Protein 5JMF (pdb70)

Structure (mmCIF, N/CA/C/O backbone):
data_5JMF
#
_entry.id   5JMF
#
_cell.length_a   186.690
_cell.length_b   45.741
_cell.length_c   80.514
_cell.angle_alpha   90.00
_cell.angle_beta   94.05
_cell.angle_gamma   90.00
#
_symmetry.space_group_name_H-M   'C 1 2 1'
#
loop_
_entity.id
_entity.type
_entity.pdbx_description
1 polymer 'Heparinase III protein'
2 non-polymer GLYCEROL
3 non-polymer 2-AMINO-2-HYDROXYMETHYL-PROPANE-1,3-DIOL
4 non-polymer 'MAGNESIUM ION'
5 water water
#
loop_
_atom_site.group_PDB
_atom_site.id
_atom_site.type_symbol
_atom_site.label_atom_id
_atom_site.label_alt_id
_atom_site.label_comp_id
_atom_site.label_asym_id
_atom_site.label_entity_id
_atom_site.label_seq_id
_atom_site.pdbx_PDB_ins_code
_atom_site.Cartn_x
_atom_site.Cartn_y
_atom_site.Cartn_z
_atom_site.occupancy
_atom_site.B_iso_or_equiv
_atom_site.auth_seq_id
_atom_site.auth_comp_id
_atom_site.auth_asym_id
_atom_site.auth_atom_id
_atom_site.pdbx_PDB_model_num
ATOM 1 N N . GLY A 1 10 ? 14.503 11.455 65.259 1.00 77.55 21 GLY A N 1
ATOM 2 C CA . GLY A 1 10 ? 15.519 12.037 66.119 1.00 76.44 21 GLY A CA 1
ATOM 3 C C . GLY A 1 10 ? 15.072 13.322 66.795 1.00 75.16 21 GLY A C 1
ATOM 4 O O . GLY A 1 10 ? 13.915 13.732 66.667 1.00 75.76 21 GLY A O 1
ATOM 5 N N . SER A 1 11 ? 15.994 13.956 67.520 1.00 71.44 22 SER A N 1
ATOM 6 C CA . SER A 1 11 ? 15.712 15.198 68.229 1.00 68.12 22 SER A CA 1
ATOM 7 C C . SER A 1 11 ? 15.980 16.436 67.383 1.00 62.57 22 SER A C 1
ATOM 8 O O . SER A 1 11 ? 15.848 17.560 67.884 1.00 60.10 22 SER A O 1
ATOM 11 N N . GLN A 1 12 ? 16.355 16.258 66.122 1.00 60.30 23 GLN A N 1
ATOM 12 C CA . GLN A 1 12 ? 16.546 17.392 65.233 1.00 56.73 23 GLN A CA 1
ATOM 13 C C . GLN A 1 12 ? 15.196 18.009 64.857 1.00 58.48 23 GLN A C 1
ATOM 14 O O . GLN A 1 12 ? 14.171 17.323 64.763 1.00 59.76 23 GLN A O 1
ATOM 20 N N . GLU A 1 13 ? 15.206 19.327 64.667 1.00 58.66 24 GLU A N 1
ATOM 21 C CA . GLU A 1 13 ? 14.020 20.090 64.306 1.00 61.31 24 GLU A CA 1
ATOM 22 C C . GLU A 1 13 ? 14.346 21.025 63.151 1.00 58.22 24 GLU A C 1
ATOM 23 O O . GLU A 1 13 ? 15.506 21.354 62.900 1.00 55.10 24 GLU A O 1
ATOM 29 N N . LEU A 1 14 ? 13.305 21.460 62.449 1.00 57.37 25 LEU A N 1
ATOM 30 C CA . LEU A 1 14 ? 13.507 22.354 61.320 1.00 49.93 25 LEU A CA 1
ATOM 31 C C . LEU A 1 14 ? 13.971 23.708 61.824 1.00 44.92 25 LEU A C 1
ATOM 32 O O . LEU A 1 14 ? 13.197 24.462 62.404 1.00 43.58 25 LEU A O 1
ATOM 48 N N . SER A 1 16 ? 14.417 26.883 60.643 1.00 39.85 27 SER A N 1
ATOM 49 C CA . SER A 1 16 ? 14.100 27.656 59.439 1.00 41.52 27 SER A CA 1
ATOM 50 C C . SER A 1 16 ? 14.982 28.902 59.304 1.00 39.87 27 SER A C 1
ATOM 51 O O . SER A 1 16 ? 15.075 29.482 58.223 1.00 40.11 27 SER A O 1
ATOM 54 N N . GLU A 1 17 ? 15.672 29.296 60.375 1.00 41.45 28 GLU A N 1
ATOM 55 C CA . GLU A 1 17 ? 16.625 30.391 60.224 1.00 39.97 28 GLU A CA 1
ATOM 56 C C . GLU A 1 17 ? 17.828 30.027 59.349 1.00 33.39 28 GLU A C 1
ATOM 57 O O . GLU A 1 17 ? 18.551 30.933 58.920 1.00 31.16 28 GLU A O 1
ATOM 63 N N . VAL A 1 18 ? 18.021 28.750 59.004 1.00 29.71 29 VAL A N 1
ATOM 64 C CA . VAL A 1 18 ? 19.101 28.389 58.088 1.00 28.17 29 VAL A CA 1
ATOM 65 C C . VAL A 1 18 ? 18.979 29.144 56.762 1.00 27.81 29 VAL A C 1
ATOM 66 O O . VAL A 1 18 ? 19.988 29.563 56.181 1.00 25.16 29 VAL A O 1
ATOM 70 N N . PHE A 1 19 ? 17.747 29.340 56.259 1.00 24.98 30 PHE A N 1
ATOM 71 C CA . PHE A 1 19 ? 17.614 29.874 54.907 1.00 25.25 30 PHE A CA 1
ATOM 72 C C . PHE A 1 19 ? 18.130 31.300 54.819 1.00 27.84 30 PHE A C 1
ATOM 73 O O . PHE A 1 19 ? 18.696 31.678 53.789 1.00 30.33 30 PHE A O 1
ATOM 81 N N . SER A 1 20 ? 17.983 32.091 55.894 1.00 27.55 31 SER A N 1
ATOM 82 C CA . SER A 1 20 ? 18.521 33.449 55.908 1.00 29.08 31 SER A CA 1
ATOM 83 C C . SER A 1 20 ? 20.049 33.479 55.943 1.00 28.98 31 SER A C 1
ATOM 84 O O . SER A 1 20 ? 20.648 34.512 55.611 1.00 27.73 31 SER A O 1
ATOM 87 N N . LEU A 1 21 ? 20.694 32.369 56.309 1.00 24.67 32 LEU A N 1
ATOM 88 C CA . LEU A 1 21 ? 22.159 32.311 56.289 1.00 25.61 32 LEU A CA 1
ATOM 89 C C . LEU A 1 21 ? 22.702 32.029 54.896 1.00 25.97 32 LEU A C 1
ATOM 90 O O . LEU A 1 21 ? 23.893 32.230 54.651 1.00 26.83 32 LEU A O 1
ATOM 95 N N . LEU A 1 22 ? 21.867 31.519 54.009 1.00 21.54 33 LEU A N 1
ATOM 96 C CA . LEU A 1 22 ? 22.305 30.989 52.738 1.00 21.94 33 LEU A CA 1
ATOM 97 C C . LEU A 1 22 ? 22.111 32.046 51.669 1.00 22.36 33 LEU A C 1
ATOM 98 O O . LEU A 1 22 ? 21.173 32.852 51.746 1.00 24.09 33 LEU A O 1
ATOM 103 N N . ASN A 1 23 ? 23.018 32.039 50.684 1.00 21.82 34 ASN A N 1
ATOM 104 C CA . ASN A 1 23 ? 22.845 32.790 49.437 1.00 24.47 34 ASN A CA 1
ATOM 105 C C . ASN A 1 23 ? 21.915 31.959 48.568 1.00 23.22 34 ASN A C 1
ATOM 106 O O . ASN A 1 23 ? 22.331 31.036 47.875 1.00 20.11 34 ASN A O 1
ATOM 111 N N . LEU A 1 24 ? 20.616 32.274 48.635 1.00 21.21 35 LEU A N 1
ATOM 112 C CA . LEU A 1 24 ? 19.645 31.434 47.939 1.00 24.26 35 LEU A CA 1
ATOM 113 C C . LEU A 1 24 ? 19.667 31.609 46.416 1.00 24.81 35 LEU A C 1
ATOM 114 O O . LEU A 1 24 ? 18.988 30.850 45.711 1.00 26.18 35 LEU A O 1
ATOM 119 N N . ASP A 1 25 ? 20.413 32.587 45.895 1.00 20.88 36 ASP A N 1
ATOM 120 C CA . ASP A 1 25 ? 20.675 32.701 44.463 1.00 22.93 36 ASP A CA 1
ATOM 121 C C . ASP A 1 25 ? 21.833 31.828 43.984 1.00 24.66 36 ASP A C 1
ATOM 122 O O . ASP A 1 25 ? 22.147 31.834 42.784 1.00 22.25 36 ASP A O 1
ATOM 127 N N . TYR A 1 26 ? 22.472 31.070 44.869 1.00 25.76 37 TYR A N 1
ATOM 128 C CA . TYR A 1 26 ? 23.572 30.210 44.430 1.00 25.02 37 TYR A CA 1
ATOM 129 C C . TYR A 1 26 ? 23.056 29.201 43.406 1.00 24.63 37 TYR A C 1
ATOM 130 O O . TYR A 1 26 ? 21.974 28.633 43.600 1.00 24.18 37 TYR A O 1
ATOM 139 N N . PRO A 1 27 ? 23.760 28.989 42.298 1.00 23.01 38 PRO A N 1
ATOM 140 C CA . PRO A 1 27 ? 23.283 28.034 41.288 1.00 26.34 38 PRO A CA 1
ATOM 141 C C . PRO A 1 27 ? 23.065 26.646 41.866 1.00 27.65 38 PRO A C 1
ATOM 142 O O . PRO A 1 27 ? 23.920 26.102 42.571 1.00 25.95 38 PRO A O 1
ATOM 146 N N . GLY A 1 28 ? 21.883 26.084 41.577 1.00 26.95 39 GLY A N 1
ATOM 147 C CA . GLY A 1 28 ? 21.458 24.829 42.136 1.00 25.49 39 GLY A CA 1
ATOM 148 C C . GLY A 1 28 ? 20.484 24.964 43.284 1.00 23.70 39 GLY A C 1
ATOM 149 O O . GLY A 1 28 ? 19.865 23.972 43.653 1.00 26.83 39 GLY A O 1
ATOM 150 N N . LEU A 1 29 ? 20.348 26.155 43.870 1.00 22.07 40 LEU A N 1
ATOM 151 C CA . LEU A 1 29 ? 19.433 26.373 44.979 1.00 22.77 40 LEU A CA 1
ATOM 152 C C . LEU A 1 29 ? 18.087 26.950 44.520 1.00 22.55 40 LEU A C 1
ATOM 153 O O . LEU A 1 29 ? 17.353 27.491 45.342 1.00 21.32 40 LEU A O 1
ATOM 158 N N . GLU A 1 30 ? 17.750 26.837 43.232 1.00 24.67 41 GLU A N 1
ATOM 159 C CA . GLU A 1 30 ? 16.553 27.516 42.711 1.00 25.08 41 GLU A CA 1
ATOM 160 C C . GLU A 1 30 ? 15.263 26.994 43.337 1.00 25.65 41 GLU A C 1
ATOM 161 O O . GLU A 1 30 ? 14.346 27.776 43.611 1.00 25.19 41 GLU A O 1
ATOM 167 N N . LYS A 1 31 ? 15.124 25.669 43.474 1.00 27.61 42 LYS A N 1
ATOM 168 C CA . LYS A 1 31 ? 13.923 25.135 44.115 1.00 28.56 42 LYS A CA 1
ATOM 169 C C . LYS A 1 31 ? 13.906 25.446 45.607 1.00 27.97 42 LYS A C 1
ATOM 170 O O . LYS A 1 31 ? 12.839 25.697 46.161 1.00 26.29 42 LYS A O 1
ATOM 176 N N . VAL A 1 32 ? 15.071 25.438 46.280 1.00 25.06 43 VAL A N 1
ATOM 177 C CA . VAL A 1 32 ? 15.104 25.859 47.683 1.00 23.85 43 VAL A CA 1
ATOM 178 C C . VAL A 1 32 ? 14.562 27.278 47.811 1.00 22.44 43 VAL A C 1
ATOM 179 O O . VAL A 1 32 ? 13.741 27.562 48.688 1.00 25.45 43 VAL A O 1
ATOM 194 N N . ALA A 1 34 ? 12.628 29.040 45.795 1.00 23.31 45 ALA A N 1
ATOM 195 C CA . ALA A 1 34 ? 11.213 29.159 45.435 1.00 32.31 45 ALA A CA 1
ATOM 196 C C . ALA A 1 34 ? 10.322 28.650 46.566 1.00 31.19 45 ALA A C 1
ATOM 197 O O . ALA A 1 34 ? 9.283 29.246 46.896 1.00 28.84 45 ALA A O 1
ATOM 199 N N . LEU A 1 35 ? 10.721 27.522 47.156 1.00 27.60 46 LEU A N 1
ATOM 200 C CA . LEU A 1 35 ? 9.891 26.941 48.201 1.00 29.11 46 LEU A CA 1
ATOM 201 C C . LEU A 1 35 ? 9.938 27.805 49.446 1.00 27.91 46 LEU A C 1
ATOM 202 O O . LEU A 1 35 ? 8.892 28.086 50.050 1.00 27.69 46 LEU A O 1
ATOM 207 N N . HIS A 1 36 ? 11.140 28.283 49.801 1.00 25.29 47 HIS A N 1
ATOM 208 C CA . HIS A 1 36 ? 11.302 29.154 50.961 1.00 28.20 47 HIS A CA 1
ATOM 209 C C . HIS A 1 36 ? 10.505 30.443 50.793 1.00 28.61 47 HIS A C 1
ATOM 210 O O . HIS A 1 36 ? 9.876 30.910 51.746 1.00 29.59 47 HIS A O 1
ATOM 217 N N . GLN A 1 37 ? 10.505 31.029 49.586 1.00 26.24 48 GLN A N 1
ATOM 218 C CA . GLN A 1 37 ? 9.734 32.257 49.375 1.00 28.34 48 GLN A CA 1
ATOM 219 C C . GLN A 1 37 ? 8.234 32.032 49.599 1.00 30.09 48 GLN A C 1
ATOM 220 O O . GLN A 1 37 ? 7.514 32.959 49.991 1.00 29.71 48 GLN A O 1
ATOM 226 N N . GLU A 1 38 ? 7.750 30.817 49.349 1.00 31.45 49 GLU A N 1
ATOM 227 C CA . GLU A 1 38 ? 6.347 30.474 49.521 1.00 36.19 49 GLU A CA 1
ATOM 228 C C . GLU A 1 38 ? 6.036 30.003 50.924 1.00 33.23 49 GLU A C 1
ATOM 229 O O . GLU A 1 38 ? 4.893 29.619 51.184 1.00 33.72 49 GLU A O 1
ATOM 235 N N . GLY A 1 39 ? 7.028 29.972 51.807 1.00 30.90 50 GLY A N 1
ATOM 236 C CA . GLY A 1 39 ? 6.792 29.532 53.162 1.00 31.69 50 GLY A CA 1
ATOM 237 C C . GLY A 1 39 ? 6.727 28.037 53.314 1.00 34.92 50 GLY A C 1
ATOM 238 O O . GLY A 1 39 ? 6.187 27.548 54.315 1.00 38.74 50 GLY A O 1
ATOM 239 N N . LYS A 1 40 ? 7.208 27.291 52.323 1.00 33.25 51 LYS A N 1
ATOM 240 C CA . LYS A 1 40 ? 7.206 25.829 52.384 1.00 35.57 51 LYS A CA 1
ATOM 241 C C . LYS A 1 40 ? 8.586 25.356 52.850 1.00 33.86 51 LYS A C 1
ATOM 242 O O . LYS A 1 40 ? 9.378 24.772 52.098 1.00 29.08 51 LYS A O 1
ATOM 248 N N . ASP A 1 41 ? 8.873 25.624 54.128 1.00 35.09 52 ASP A N 1
ATOM 249 C CA . ASP A 1 41 ? 10.252 25.444 54.586 1.00 34.98 52 ASP A CA 1
ATOM 250 C C . ASP A 1 41 ? 10.604 23.981 54.790 1.00 34.38 52 ASP A C 1
ATOM 251 O O . ASP A 1 41 ? 11.785 23.628 54.718 1.00 32.42 52 ASP A O 1
ATOM 256 N N . GLU A 1 42 ? 9.610 23.129 55.062 1.00 33.05 53 GLU A N 1
ATOM 257 C CA . GLU A 1 42 ? 9.872 21.690 55.091 1.00 38.15 53 GLU A CA 1
ATOM 258 C C . GLU A 1 42 ? 10.269 21.189 53.709 1.00 37.88 53 GLU A C 1
ATOM 259 O O . GLU A 1 42 ? 11.262 20.468 53.556 1.00 35.55 53 GLU A O 1
ATOM 265 N N . ASP A 1 43 ? 9.511 21.572 52.678 1.00 35.88 54 ASP A N 1
ATOM 266 C CA . ASP A 1 43 ? 9.915 21.171 51.336 1.00 35.63 54 ASP A CA 1
ATOM 267 C C . ASP A 1 43 ? 11.226 21.831 50.929 1.00 35.10 54 ASP A C 1
ATOM 268 O O . ASP A 1 43 ? 12.010 21.230 50.177 1.00 32.34 54 ASP A O 1
ATOM 273 N N . ALA A 1 44 ? 11.473 23.063 51.403 1.00 30.94 55 ALA A N 1
ATOM 274 C CA . ALA A 1 44 ? 12.716 23.747 51.080 1.00 28.58 55 ALA A CA 1
ATOM 275 C C . ALA A 1 44 ? 13.909 23.007 51.650 1.00 27.41 55 ALA A C 1
ATOM 276 O O . ALA A 1 44 ? 14.964 22.952 51.017 1.00 26.48 55 ALA A O 1
ATOM 278 N N . ALA A 1 45 ? 13.768 22.465 52.856 1.00 27.68 56 ALA A N 1
ATOM 279 C CA . ALA A 1 45 ? 14.855 21.745 53.530 1.00 29.61 56 ALA A CA 1
ATOM 280 C C . ALA A 1 45 ? 15.146 20.447 52.803 1.00 30.87 56 ALA A C 1
ATOM 281 O O . ALA A 1 45 ? 16.299 20.023 52.710 1.00 27.82 56 ALA A O 1
ATOM 294 N N . ALA A 1 47 ? 14.643 20.040 49.573 1.00 26.03 58 ALA A N 1
ATOM 295 C CA . ALA A 1 47 ? 15.295 20.424 48.329 1.00 29.15 58 ALA A CA 1
ATOM 296 C C . ALA A 1 47 ? 16.758 20.779 48.589 1.00 29.34 58 ALA A C 1
ATOM 297 O O . ALA A 1 47 ? 17.633 20.574 47.736 1.00 28.20 58 ALA A O 1
ATOM 299 N N . LEU A 1 48 ? 17.016 21.327 49.776 1.00 28.86 59 LEU A N 1
ATOM 300 C CA . LEU A 1 48 ? 18.391 21.677 50.133 1.00 26.41 59 LEU A CA 1
ATOM 301 C C . LEU A 1 48 ? 19.254 20.432 50.298 1.00 27.88 59 LEU A C 1
ATOM 302 O O . LEU A 1 48 ? 20.420 20.418 49.885 1.00 27.87 59 LEU A O 1
ATOM 307 N N . LEU A 1 49 ? 18.704 19.390 50.919 1.00 30.09 60 LEU A N 1
ATOM 308 C CA . LEU A 1 49 ? 19.419 18.126 51.020 1.00 28.64 60 LEU A CA 1
ATOM 309 C C . LEU A 1 49 ? 19.639 17.497 49.645 1.00 31.08 60 LEU A C 1
ATOM 310 O O . LEU A 1 49 ? 20.728 16.990 49.360 1.00 31.39 60 LEU A O 1
ATOM 315 N N . ASP A 1 50 ? 18.604 17.484 48.795 1.00 32.31 61 ASP A N 1
ATOM 316 C CA . ASP A 1 50 ? 18.774 17.076 47.397 1.00 33.54 61 ASP A CA 1
ATOM 317 C C . ASP A 1 50 ? 19.973 17.777 46.764 1.00 31.02 61 ASP A C 1
ATOM 318 O O . ASP A 1 50 ? 20.807 17.147 46.087 1.00 29.82 61 ASP A O 1
ATOM 323 N N . TYR A 1 51 ? 20.057 19.094 46.972 1.00 26.44 62 TYR A N 1
ATOM 324 C CA . TYR A 1 51 ? 21.143 19.887 46.397 1.00 26.62 62 TYR A CA 1
ATOM 325 C C . TYR A 1 51 ? 22.507 19.407 46.899 1.00 27.40 62 TYR A C 1
ATOM 326 O O . TYR A 1 51 ? 23.423 19.149 46.103 1.00 27.33 62 TYR A O 1
ATOM 335 N N . TYR A 1 52 ? 22.668 19.273 48.214 1.00 28.24 63 TYR A N 1
ATOM 336 C CA . TYR A 1 52 ? 23.981 18.834 48.712 1.00 27.47 63 TYR A CA 1
ATOM 337 C C . TYR A 1 52 ? 24.308 17.409 48.286 1.00 30.26 63 TYR A C 1
ATOM 338 O O . TYR A 1 52 ? 25.477 17.095 48.035 1.00 32.35 63 TYR A O 1
ATOM 347 N N . ARG A 1 53 ? 23.304 16.542 48.163 1.00 31.09 64 ARG A N 1
ATOM 348 C CA . ARG A 1 53 ? 23.594 15.177 47.735 1.00 32.91 64 ARG A CA 1
ATOM 349 C C . ARG A 1 53 ? 24.046 15.122 46.280 1.00 35.29 64 ARG A C 1
ATOM 350 O O . ARG A 1 53 ? 24.803 14.222 45.904 1.00 36.18 64 ARG A O 1
ATOM 358 N N . ALA A 1 54 ? 23.613 16.065 45.454 1.00 35.76 65 ALA A N 1
ATOM 359 C CA . ALA A 1 54 ? 23.991 16.096 44.045 1.00 39.35 65 ALA A CA 1
ATOM 360 C C . ALA A 1 54 ? 25.208 16.974 43.795 1.00 37.93 65 ALA A C 1
ATOM 361 O O . ALA A 1 54 ? 25.716 17.014 42.673 1.00 35.39 65 ALA A O 1
ATOM 363 N N . ARG A 1 55 ? 25.670 17.679 44.811 1.00 35.68 66 ARG A N 1
ATOM 364 C CA . ARG A 1 55 ? 26.821 18.551 44.708 1.00 41.51 66 ARG A CA 1
ATOM 365 C C . ARG A 1 55 ? 28.136 17.730 44.747 1.00 53.49 66 ARG A C 1
ATOM 366 O O . ARG A 1 55 ? 28.292 16.986 45.709 1.00 56.73 66 ARG A O 1
ATOM 374 N N . THR A 1 56 ? 29.095 17.761 43.803 1.00 66.39 67 THR A N 1
ATOM 375 C CA . THR A 1 56 ? 29.257 18.321 42.432 1.00 79.21 67 THR A CA 1
ATOM 376 C C . THR A 1 56 ? 30.697 18.906 42.391 1.00 86.86 67 THR A C 1
ATOM 377 O O . THR A 1 56 ? 31.642 18.187 42.060 1.00 87.46 67 THR A O 1
ATOM 381 N N . ASN A 1 57 ? 30.891 20.169 42.769 1.00 94.80 68 ASN A N 1
ATOM 382 C CA . ASN A 1 57 ? 32.144 20.877 42.556 1.00 97.05 68 ASN A CA 1
ATOM 383 C C . ASN A 1 57 ? 32.849 21.212 43.867 1.00 91.45 68 ASN A C 1
ATOM 384 O O . ASN A 1 57 ? 33.544 22.228 43.958 1.00 91.66 68 ASN A O 1
ATOM 389 N N . VAL A 1 58 ? 32.668 20.384 44.897 1.00 72.35 69 VAL A N 1
ATOM 390 C CA . VAL A 1 58 ? 33.193 20.682 46.227 1.00 56.07 69 VAL A CA 1
ATOM 391 C C . VAL A 1 58 ? 33.826 19.419 46.792 1.00 51.45 69 VAL A C 1
ATOM 392 O O . VAL A 1 58 ? 33.136 18.415 47.002 1.00 48.42 69 VAL A O 1
ATOM 396 N N . LYS A 1 59 ? 35.137 19.464 47.043 1.00 49.70 70 LYS A N 1
ATOM 397 C CA . LYS A 1 59 ? 35.868 18.332 47.601 1.00 48.86 70 LYS A CA 1
ATOM 398 C C . LYS A 1 59 ? 36.808 18.850 48.680 1.00 45.62 70 LYS A C 1
ATOM 399 O O . LYS A 1 59 ? 36.975 20.061 48.844 1.00 41.41 70 LYS A O 1
ATOM 405 N N . THR A 1 60 ? 37.404 17.926 49.441 1.00 44.31 71 THR A N 1
ATOM 406 C CA . THR A 1 60 ? 38.451 18.316 50.372 1.00 43.02 71 THR A CA 1
ATOM 407 C C . THR A 1 60 ? 39.625 17.363 50.231 1.00 41.90 71 THR A C 1
ATOM 408 O O . THR A 1 60 ? 39.442 16.174 49.926 1.00 43.18 71 THR A O 1
ATOM 412 N N . PRO A 1 61 ? 40.849 17.862 50.426 1.00 41.66 72 PRO A N 1
ATOM 413 C CA . PRO A 1 61 ? 42.022 16.958 50.419 1.00 45.31 72 PRO A CA 1
ATOM 414 C C . PRO A 1 61 ? 42.012 15.954 51.564 1.00 48.44 72 PRO A C 1
ATOM 415 O O . PRO A 1 61 ? 42.715 14.939 51.491 1.00 49.83 72 PRO A O 1
ATOM 419 N N . ASP A 1 62 ? 41.244 16.214 52.628 1.00 50.33 73 ASP A N 1
ATOM 420 C CA . ASP A 1 62 ? 41.224 15.327 53.786 1.00 52.85 73 ASP A CA 1
ATOM 421 C C . ASP A 1 62 ? 40.639 13.959 53.471 1.00 53.82 73 ASP A C 1
ATOM 422 O O . ASP A 1 62 ? 40.920 13.003 54.200 1.00 53.23 73 ASP A O 1
ATOM 427 N N . ILE A 1 63 ? 39.802 13.844 52.442 1.00 53.31 74 ILE A N 1
ATOM 428 C CA . ILE A 1 63 ? 39.118 12.580 52.195 1.00 53.80 74 ILE A CA 1
ATOM 429 C C . ILE A 1 63 ? 38.927 12.392 50.696 1.00 52.79 74 ILE A C 1
ATOM 430 O O . ILE A 1 63 ? 38.639 13.341 49.964 1.00 51.16 74 ILE A O 1
ATOM 435 N N . ASN A 1 64 ? 39.114 11.155 50.242 1.00 51.30 75 ASN A N 1
ATOM 436 C CA . ASN A 1 64 ? 38.713 10.731 48.908 1.00 51.15 75 ASN A CA 1
ATOM 437 C C . ASN A 1 64 ? 37.549 9.765 49.097 1.00 47.76 75 ASN A C 1
ATOM 438 O O . ASN A 1 64 ? 37.737 8.650 49.600 1.00 48.11 75 ASN A O 1
ATOM 443 N N . LEU A 1 65 ? 36.344 10.194 48.712 1.00 45.27 76 LEU A N 1
ATOM 444 C CA . LEU A 1 65 ? 35.183 9.337 48.912 1.00 47.12 76 LEU A CA 1
ATOM 445 C C . LEU A 1 65 ? 35.221 8.088 48.043 1.00 50.76 76 LEU A C 1
ATOM 446 O O . LEU A 1 65 ? 34.435 7.164 48.286 1.00 55.03 76 LEU A O 1
ATOM 451 N N . LYS A 1 66 ? 36.115 8.028 47.058 1.00 50.04 77 LYS A N 1
ATOM 452 C CA . LYS A 1 66 ? 36.327 6.809 46.291 1.00 55.65 77 LYS A CA 1
ATOM 453 C C . LYS A 1 66 ? 37.355 5.881 46.924 1.00 58.16 77 LYS A C 1
ATOM 454 O O . LYS A 1 66 ? 37.478 4.727 46.493 1.00 58.53 77 LYS A O 1
ATOM 460 N N . LYS A 1 67 ? 38.082 6.339 47.946 1.00 58.15 78 LYS A N 1
ATOM 461 C CA . LYS A 1 67 ? 39.113 5.527 48.588 1.00 63.14 78 LYS A CA 1
ATOM 462 C C . LYS A 1 67 ? 39.023 5.660 50.112 1.00 64.16 78 LYS A C 1
ATOM 463 O O . LYS A 1 67 ? 39.975 6.032 50.790 1.00 64.67 78 LYS A O 1
ATOM 469 N N . ILE A 1 68 ? 37.860 5.331 50.671 1.00 63.05 79 ILE A N 1
ATOM 470 C CA . ILE A 1 68 ? 37.663 5.397 52.117 1.00 61.19 79 ILE A CA 1
ATOM 471 C C . ILE A 1 68 ? 38.213 4.125 52.763 1.00 63.37 79 ILE A C 1
ATOM 472 O O . ILE A 1 68 ? 37.847 3.007 52.384 1.00 64.00 79 ILE A O 1
ATOM 477 N N . THR A 1 69 ? 39.106 4.296 53.734 1.00 64.47 80 THR A N 1
ATOM 478 C CA . THR A 1 69 ? 39.645 3.196 54.520 1.00 68.80 80 THR A CA 1
ATOM 479 C C . THR A 1 69 ? 39.450 3.510 55.998 1.00 66.70 80 THR A C 1
ATOM 480 O O . THR A 1 69 ? 39.154 4.646 56.382 1.00 64.25 80 THR A O 1
ATOM 484 N N . ILE A 1 70 ? 39.614 2.492 56.837 1.00 67.86 81 ILE A N 1
ATOM 485 C CA . ILE A 1 70 ? 39.564 2.682 58.281 1.00 66.05 81 ILE A CA 1
ATOM 486 C C . ILE A 1 70 ? 40.670 1.858 58.923 1.00 71.32 81 ILE A C 1
ATOM 487 O O . ILE A 1 70 ? 40.905 0.705 58.542 1.00 73.17 81 ILE A O 1
ATOM 492 N N . GLY A 1 71 ? 41.373 2.470 59.892 1.00 72.01 82 GLY A N 1
ATOM 493 C CA . GLY A 1 71 ? 42.417 1.775 60.616 1.00 75.28 82 GLY A CA 1
ATOM 494 C C . GLY A 1 71 ? 41.867 0.926 61.747 1.00 78.04 82 GLY A C 1
ATOM 495 O O . GLY A 1 71 ? 40.671 0.929 62.040 1.00 76.98 82 GLY A O 1
ATOM 496 N N . LYS A 1 72 ? 42.770 0.182 62.393 1.00 81.76 83 LYS A N 1
ATOM 497 C CA . LYS A 1 72 ? 42.341 -0.717 63.461 1.00 82.51 83 LYS A CA 1
ATOM 498 C C . LYS A 1 72 ? 41.948 0.061 64.712 1.00 82.45 83 LYS A C 1
ATOM 499 O O . LYS A 1 72 ? 40.912 -0.224 65.323 1.00 84.19 83 LYS A O 1
ATOM 505 N N . GLU A 1 73 ? 42.744 1.062 65.100 1.00 81.44 84 GLU A N 1
ATOM 506 C CA . GLU A 1 73 ? 42.315 1.923 66.198 1.00 82.94 84 GLU A CA 1
ATOM 507 C C . GLU A 1 73 ? 41.136 2.795 65.799 1.00 77.00 84 GLU A C 1
ATOM 508 O O . GLU A 1 73 ? 40.286 3.108 66.640 1.00 75.44 84 GLU A O 1
ATOM 514 N N . GLU A 1 74 ? 41.072 3.209 64.535 1.00 75.16 85 GLU A N 1
ATOM 515 C CA . GLU A 1 74 ? 39.936 4.014 64.098 1.00 70.63 85 GLU A CA 1
ATOM 516 C C . GLU A 1 74 ? 38.639 3.216 64.149 1.00 68.52 85 GLU A C 1
ATOM 517 O O . GLU A 1 74 ? 37.598 3.746 64.556 1.00 63.47 85 GLU A O 1
ATOM 523 N N . GLN A 1 75 ? 38.677 1.940 63.744 1.00 69.48 86 GLN A N 1
ATOM 524 C CA . GLN A 1 75 ? 37.515 1.084 63.964 1.00 72.30 86 GLN A CA 1
ATOM 525 C C . GLN A 1 75 ? 37.222 0.951 65.447 1.00 75.30 86 GLN A C 1
ATOM 526 O O . GLN A 1 75 ? 36.061 0.817 65.848 1.00 76.88 86 GLN A O 1
ATOM 532 N N . GLN A 1 76 ? 38.259 1.006 66.275 1.00 76.31 87 GLN A N 1
ATOM 533 C CA . GLN A 1 76 ? 38.067 0.849 67.707 1.00 79.53 87 GLN A CA 1
ATOM 534 C C . GLN A 1 76 ? 37.382 2.080 68.297 1.00 75.84 87 GLN A C 1
ATOM 535 O O . GLN A 1 76 ? 36.413 1.960 69.056 1.00 75.67 87 GLN A O 1
ATOM 541 N N . TRP A 1 77 ? 37.835 3.278 67.914 1.00 72.62 88 TRP A N 1
ATOM 542 C CA . TRP A 1 77 ? 37.149 4.492 68.355 1.00 69.78 88 TRP A CA 1
ATOM 543 C C . TRP A 1 77 ? 35.728 4.543 67.821 1.00 67.23 88 TRP A C 1
ATOM 544 O O . TRP A 1 77 ? 34.814 5.002 68.515 1.00 68.97 88 TRP A O 1
ATOM 555 N N . ALA A 1 78 ? 35.519 4.074 66.589 1.00 66.05 89 ALA A N 1
ATOM 556 C CA . ALA A 1 78 ? 34.176 4.083 66.016 1.00 65.55 89 ALA A CA 1
ATOM 557 C C . ALA A 1 78 ? 33.239 3.168 66.798 1.00 69.31 89 ALA A C 1
ATOM 558 O O . ALA A 1 78 ? 32.098 3.538 67.099 1.00 69.26 89 ALA A O 1
ATOM 560 N N . ASP A 1 79 ? 33.707 1.960 67.132 1.00 71.96 90 ASP A N 1
ATOM 561 C CA . ASP A 1 79 ? 32.891 1.027 67.905 1.00 76.20 90 ASP A CA 1
ATOM 562 C C . ASP A 1 79 ? 32.641 1.542 69.317 1.00 76.97 90 ASP A C 1
ATOM 563 O O . ASP A 1 79 ? 31.528 1.411 69.840 1.00 76.78 90 ASP A O 1
ATOM 568 N N . ASP A 1 80 ? 33.661 2.126 69.955 1.00 77.31 91 ASP A N 1
ATOM 569 C CA . ASP A 1 80 ? 33.426 2.780 71.239 1.00 78.98 91 ASP A CA 1
ATOM 570 C C . ASP A 1 80 ? 32.370 3.869 71.112 1.00 75.86 91 ASP A C 1
ATOM 571 O O . ASP A 1 80 ? 31.486 3.984 71.968 1.00 78.07 91 ASP A O 1
ATOM 576 N N . GLY A 1 81 ? 32.446 4.682 70.051 1.00 70.71 92 GLY A N 1
ATOM 577 C CA . GLY A 1 81 ? 31.439 5.710 69.852 1.00 66.85 92 GLY A CA 1
ATOM 578 C C . GLY A 1 81 ? 30.034 5.142 69.788 1.00 69.13 92 GLY A C 1
ATOM 579 O O . GLY A 1 81 ? 29.087 5.746 70.294 1.00 67.88 92 GLY A O 1
ATOM 580 N N . LEU A 1 82 ? 29.886 3.958 69.185 1.00 73.77 93 LEU A N 1
ATOM 581 C CA . LEU A 1 82 ? 28.579 3.317 69.090 1.00 78.37 93 LEU A CA 1
ATOM 582 C C . LEU A 1 82 ? 28.006 3.001 70.464 1.00 88.26 93 LEU A C 1
ATOM 583 O O . LEU A 1 82 ? 26.783 2.924 70.625 1.00 88.63 93 LEU A O 1
ATOM 585 N N . LYS A 1 83 ? 28.869 2.816 71.464 1.00 98.01 94 LYS A N 1
ATOM 586 C CA . LYS A 1 83 ? 28.455 2.496 72.824 1.00 108.02 94 LYS A CA 1
ATOM 587 C C . LYS A 1 83 ? 28.648 3.673 73.773 1.00 114.05 94 LYS A C 1
ATOM 588 O O . LYS A 1 83 ? 28.657 3.487 74.994 1.00 117.72 94 LYS A O 1
ATOM 590 N N . HIS A 1 84 ? 28.814 4.878 73.227 1.00 115.93 95 HIS A N 1
ATOM 591 C CA . HIS A 1 84 ? 29.011 6.132 73.953 1.00 120.22 95 HIS A CA 1
ATOM 592 C C . HIS A 1 84 ? 30.335 6.197 74.706 1.00 123.37 95 HIS A C 1
ATOM 593 O O . HIS A 1 84 ? 30.498 7.065 75.573 1.00 124.66 95 HIS A O 1
ATOM 600 N N . THR A 1 85 ? 31.284 5.309 74.408 1.00 123.53 96 THR A N 1
ATOM 601 C CA . THR A 1 85 ? 32.665 5.480 74.842 1.00 122.79 96 THR A CA 1
ATOM 602 C C . THR A 1 85 ? 33.382 6.351 73.815 1.00 119.70 96 THR A C 1
ATOM 603 O O . THR A 1 85 ? 33.363 6.055 72.616 1.00 118.18 96 THR A O 1
ATOM 607 N N . PHE A 1 86 ? 33.993 7.436 74.279 1.00 118.71 97 PHE A N 1
ATOM 608 C CA . PHE A 1 86 ? 34.436 8.509 73.401 1.00 113.72 97 PHE A CA 1
ATOM 609 C C . PHE A 1 86 ? 35.953 8.625 73.422 1.00 110.94 97 PHE A C 1
ATOM 610 O O . PHE A 1 86 ? 36.563 8.691 74.495 1.00 115.83 97 PHE A O 1
ATOM 618 N N . PHE A 1 87 ? 36.553 8.646 72.235 1.00 102.93 98 PHE A N 1
ATOM 619 C CA . PHE A 1 87 ? 37.992 8.825 72.091 1.00 99.72 98 PHE A CA 1
ATOM 620 C C . PHE A 1 87 ? 38.340 10.310 72.031 1.00 94.92 98 PHE A C 1
ATOM 621 O O . PHE A 1 87 ? 39.220 10.783 72.750 1.00 95.25 98 PHE A O 1
ATOM 623 N N . TYR A 1 96 ? 36.752 6.581 78.649 1.00 124.52 107 TYR A N 1
ATOM 624 C CA . TYR A 1 96 ? 35.550 6.768 79.456 1.00 125.86 107 TYR A CA 1
ATOM 625 C C . TYR A 1 96 ? 34.272 6.456 78.692 1.00 127.92 107 TYR A C 1
ATOM 626 O O . TYR A 1 96 ? 34.197 6.644 77.478 1.00 123.56 107 TYR A O 1
ATOM 635 N N . ASN A 1 97 ? 33.265 5.998 79.434 1.00 134.94 108 ASN A N 1
ATOM 636 C CA . ASN A 1 97 ? 31.898 5.871 78.943 1.00 137.02 108 ASN A CA 1
ATOM 637 C C . ASN A 1 97 ? 31.106 7.069 79.455 1.00 138.68 108 ASN A C 1
ATOM 638 O O . ASN A 1 97 ? 31.063 7.318 80.665 1.00 141.38 108 ASN A O 1
ATOM 643 N N . TYR A 1 98 ? 30.486 7.811 78.536 1.00 137.13 109 TYR A N 1
ATOM 644 C CA . TYR A 1 98 ? 29.816 9.063 78.864 1.00 137.15 109 TYR A CA 1
ATOM 645 C C . TYR A 1 98 ? 28.310 8.892 79.052 1.00 137.50 109 TYR A C 1
ATOM 646 O O . TYR A 1 98 ? 27.562 9.867 78.921 1.00 135.53 109 TYR A O 1
ATOM 655 N N . GLY A 1 99 ? 27.856 7.681 79.356 1.00 140.04 110 GLY A N 1
ATOM 656 C CA . GLY A 1 99 ? 26.479 7.441 79.733 1.00 140.91 110 GLY A CA 1
ATOM 657 C C . GLY A 1 99 ? 25.544 7.273 78.545 1.00 137.58 110 GLY A C 1
ATOM 658 O O . GLY A 1 99 ? 25.847 7.643 77.409 1.00 134.01 110 GLY A O 1
ATOM 659 N N . GLU A 1 100 ? 24.372 6.695 78.833 1.00 138.37 111 GLU A N 1
ATOM 660 C CA . GLU A 1 100 ? 23.335 6.540 77.814 1.00 135.06 111 GLU A CA 1
ATOM 661 C C . GLU A 1 100 ? 22.792 7.898 77.381 1.00 130.15 111 GLU A C 1
ATOM 662 O O . GLU A 1 100 ? 22.776 8.226 76.189 1.00 126.58 111 GLU A O 1
ATOM 664 N N . ASP A 1 101 ? 22.323 8.697 78.338 1.00 129.97 112 ASP A N 1
ATOM 665 C CA . ASP A 1 101 ? 22.091 10.122 78.113 1.00 124.66 112 ASP A CA 1
ATOM 666 C C . ASP A 1 101 ? 23.447 10.808 78.255 1.00 120.43 112 ASP A C 1
ATOM 667 O O . ASP A 1 101 ? 23.947 10.995 79.368 1.00 122.25 112 ASP A O 1
ATOM 672 N N . ILE A 1 102 ? 24.047 11.174 77.118 1.00 113.55 113 ILE A N 1
ATOM 673 C CA . ILE A 1 102 ? 25.469 11.516 77.068 1.00 109.27 113 ILE A CA 1
ATOM 674 C C . ILE A 1 102 ? 25.767 12.692 77.985 1.00 108.97 113 ILE A C 1
ATOM 675 O O . ILE A 1 102 ? 25.202 13.781 77.832 1.00 105.21 113 ILE A O 1
ATOM 680 N N . ASN A 1 103 ? 26.680 12.485 78.930 1.00 112.89 114 ASN A N 1
ATOM 681 C CA . ASN A 1 103 ? 27.105 13.550 79.836 1.00 113.41 114 ASN A CA 1
ATOM 682 C C . ASN A 1 103 ? 28.317 14.227 79.207 1.00 112.64 114 ASN A C 1
ATOM 683 O O . ASN A 1 103 ? 29.455 13.777 79.355 1.00 114.79 114 ASN A O 1
ATOM 688 N N . TRP A 1 104 ? 28.069 15.323 78.481 1.00 108.68 115 TRP A N 1
ATOM 689 C CA . TRP A 1 104 ? 29.148 16.052 77.820 1.00 107.38 115 TRP A CA 1
ATOM 690 C C . TRP A 1 104 ? 29.999 16.867 78.787 1.00 109.91 115 TRP A C 1
ATOM 691 O O . TRP A 1 104 ? 31.060 17.358 78.385 1.00 109.12 115 TRP A O 1
ATOM 702 N N . GLN A 1 105 ? 29.563 17.039 80.032 1.00 113.05 116 GLN A N 1
ATOM 703 C CA . GLN A 1 105 ? 30.377 17.669 81.063 1.00 114.08 116 GLN A CA 1
ATOM 704 C C . GLN A 1 105 ? 30.944 16.652 82.046 1.00 117.23 116 GLN A C 1
ATOM 705 O O . GLN A 1 105 ? 31.436 17.043 83.111 1.00 119.71 116 GLN A O 1
ATOM 707 N N . TYR A 1 106 ? 30.895 15.363 81.702 1.00 117.04 117 TYR A N 1
ATOM 708 C CA . TYR A 1 106 ? 31.266 14.299 82.629 1.00 121.17 117 TYR A CA 1
ATOM 709 C C . TYR A 1 106 ? 32.707 14.463 83.092 1.00 122.45 117 TYR A C 1
ATOM 710 O O . TYR A 1 106 ? 33.640 14.417 82.284 1.00 120.28 117 TYR A O 1
ATOM 712 N N . TRP A 1 107 ? 32.882 14.657 84.397 1.00 126.11 118 TRP A N 1
ATOM 713 C CA . TRP A 1 107 ? 34.198 14.863 85.002 1.00 127.54 118 TRP A CA 1
ATOM 714 C C . TRP A 1 107 ? 34.423 13.829 86.096 1.00 132.76 118 TRP A C 1
ATOM 715 O O . TRP A 1 107 ? 33.961 14.019 87.235 1.00 136.05 118 TRP A O 1
ATOM 717 N N . PRO A 1 108 ? 35.115 12.717 85.805 1.00 133.45 119 PRO A N 1
ATOM 718 C CA . PRO A 1 108 ? 35.412 11.738 86.861 1.00 138.49 119 PRO A CA 1
ATOM 719 C C . PRO A 1 108 ? 36.404 12.295 87.871 1.00 141.57 119 PRO A C 1
ATOM 720 O O . PRO A 1 108 ? 36.213 12.181 89.086 1.00 144.30 119 PRO A O 1
ATOM 724 N N . VAL A 1 109 ? 37.477 12.900 87.357 1.00 141.32 120 VAL A N 1
ATOM 725 C CA . VAL A 1 109 ? 38.455 13.637 88.143 1.00 143.06 120 VAL A CA 1
ATOM 726 C C . VAL A 1 109 ? 38.565 15.028 87.527 1.00 141.83 120 VAL A C 1
ATOM 727 O O . VAL A 1 109 ? 38.125 15.269 86.399 1.00 138.60 120 VAL A O 1
ATOM 731 N N . LYS A 1 110 ? 39.134 15.957 88.295 1.00 144.59 121 LYS A N 1
ATOM 732 C CA . LYS A 1 110 ? 39.437 17.283 87.774 1.00 139.55 121 LYS A CA 1
ATOM 733 C C . LYS A 1 110 ? 40.431 17.171 86.624 1.00 134.60 121 LYS A C 1
ATOM 734 O O . LYS A 1 110 ? 41.626 16.951 86.849 1.00 137.71 121 LYS A O 1
ATOM 736 N N . ASP A 1 111 ? 39.943 17.298 85.389 1.00 117.54 122 ASP A N 1
ATOM 737 C CA . ASP A 1 111 ? 40.795 17.250 84.201 1.00 104.08 122 ASP A CA 1
ATOM 738 C C . ASP A 1 111 ? 40.219 18.241 83.193 1.00 94.21 122 ASP A C 1
ATOM 739 O O . ASP A 1 111 ? 39.249 17.932 82.492 1.00 91.73 122 ASP A O 1
ATOM 744 N N . ASN A 1 112 ? 40.805 19.440 83.142 1.00 89.43 123 ASN A N 1
ATOM 745 C CA . ASN A 1 112 ? 40.427 20.402 82.111 1.00 83.53 123 ASN A CA 1
ATOM 746 C C . ASN A 1 112 ? 40.834 19.905 80.732 1.00 78.53 123 ASN A C 1
ATOM 747 O O . ASN A 1 112 ? 40.078 20.047 79.764 1.00 72.01 123 ASN A O 1
ATOM 752 N N . GLU A 1 113 ? 42.030 19.320 80.625 1.00 80.23 124 GLU A N 1
ATOM 753 C CA . GLU A 1 113 ? 42.512 18.848 79.331 1.00 80.43 124 GLU A CA 1
ATOM 754 C C . GLU A 1 113 ? 41.579 17.791 78.749 1.00 78.72 124 GLU A C 1
ATOM 755 O O . GLU A 1 113 ? 41.311 17.783 77.541 1.00 75.23 124 GLU A O 1
ATOM 761 N N . LEU A 1 114 ? 41.071 16.896 79.600 1.00 82.10 125 LEU A N 1
ATOM 762 C CA . LEU A 1 114 ? 40.122 15.880 79.155 1.00 81.54 125 LEU A CA 1
ATOM 763 C C . LEU A 1 114 ? 38.809 16.503 78.712 1.00 76.48 125 LEU A C 1
ATOM 764 O O . LEU A 1 114 ? 38.201 16.052 77.735 1.00 72.10 125 LEU A O 1
ATOM 769 N N . ARG A 1 115 ? 38.344 17.524 79.433 1.00 76.48 126 ARG A N 1
ATOM 770 C CA . ARG A 1 115 ? 37.090 18.170 79.064 1.00 73.78 126 ARG A CA 1
ATOM 771 C C . ARG A 1 115 ? 37.214 18.870 77.718 1.00 67.90 126 ARG A C 1
ATOM 772 O O . ARG A 1 115 ? 36.320 18.762 76.872 1.00 67.29 126 ARG A O 1
ATOM 780 N N . TRP A 1 116 ? 38.328 19.571 77.487 1.00 65.71 127 TRP A N 1
ATOM 781 C CA . TRP A 1 116 ? 38.535 20.206 76.187 1.00 61.97 127 TRP A CA 1
ATOM 782 C C . TRP A 1 116 ? 38.691 19.173 75.074 1.00 59.17 127 TRP A C 1
ATOM 783 O O . TRP A 1 116 ? 38.160 19.360 73.975 1.00 57.57 127 TRP A O 1
ATOM 794 N N . GLN A 1 117 ? 39.420 18.080 75.334 1.00 60.06 128 GLN A N 1
ATOM 795 C CA . GLN A 1 117 ? 39.647 17.086 74.288 1.00 59.71 128 GLN A CA 1
ATOM 796 C C . GLN A 1 117 ? 38.336 16.441 73.852 1.00 59.12 128 GLN A C 1
ATOM 797 O O . GLN A 1 117 ? 38.145 16.144 72.667 1.00 56.25 128 GLN A O 1
ATOM 799 N N . LEU A 1 118 ? 37.416 16.231 74.796 1.00 61.25 129 LEU A N 1
ATOM 800 C CA . LEU A 1 118 ? 36.134 15.620 74.458 1.00 61.68 129 LEU A CA 1
ATOM 801 C C . LEU A 1 118 ? 35.402 16.414 73.381 1.00 58.98 129 LEU A C 1
ATOM 802 O O . LEU A 1 118 ? 34.813 15.834 72.462 1.00 57.42 129 LEU A O 1
ATOM 807 N N . HIS A 1 119 ? 35.453 17.740 73.454 1.00 55.89 130 HIS A N 1
ATOM 808 C CA . HIS A 1 119 ? 34.752 18.568 72.487 1.00 51.48 130 HIS A CA 1
ATOM 809 C C . HIS A 1 119 ? 35.446 18.619 71.138 1.00 48.10 130 HIS A C 1
ATOM 810 O O . HIS A 1 119 ? 35.022 19.394 70.275 1.00 42.63 130 HIS A O 1
ATOM 817 N N . ARG A 1 120 ? 36.498 17.820 70.942 1.00 48.80 131 ARG A N 1
ATOM 818 C CA . ARG A 1 120 ? 37.043 17.650 69.607 1.00 48.23 131 ARG A CA 1
ATOM 819 C C . ARG A 1 120 ? 36.300 16.587 68.810 1.00 46.79 131 ARG A C 1
ATOM 820 O O . ARG A 1 120 ? 36.442 16.552 67.583 1.00 43.09 131 ARG A O 1
ATOM 828 N N . HIS A 1 121 ? 35.511 15.733 69.473 1.00 48.05 132 HIS A N 1
ATOM 829 C CA . HIS A 1 121 ? 34.701 14.717 68.789 1.00 49.72 132 HIS A CA 1
ATOM 830 C C . HIS A 1 121 ? 35.569 13.818 67.920 1.00 48.47 132 HIS A C 1
ATOM 831 O O . HIS A 1 121 ? 35.225 13.519 66.775 1.00 48.07 132 HIS A O 1
ATOM 838 N N . LYS A 1 122 ? 36.716 13.415 68.453 1.00 50.84 133 LYS A N 1
ATOM 839 C CA . LYS A 1 122 ? 37.682 12.640 67.689 1.00 53.36 133 LYS A CA 1
ATOM 840 C C . LYS A 1 122 ? 37.129 11.320 67.177 1.00 54.21 133 LYS A C 1
ATOM 841 O O . LYS A 1 122 ? 37.775 10.693 66.330 1.00 54.77 133 LYS A O 1
ATOM 847 N N . TRP A 1 123 ? 35.967 10.881 67.661 1.00 53.17 134 TRP A N 1
ATOM 848 C CA . TRP A 1 123 ? 35.388 9.622 67.215 1.00 53.48 134 TRP A CA 1
ATOM 849 C C . TRP A 1 123 ? 34.295 9.803 66.166 1.00 50.72 134 TRP A C 1
ATOM 850 O O . TRP A 1 123 ? 33.853 8.800 65.593 1.00 51.14 134 TRP A O 1
ATOM 861 N N . PHE A 1 124 ? 33.867 11.044 65.880 1.00 47.04 135 PHE A N 1
ATOM 862 C CA . PHE A 1 124 ? 32.809 11.250 64.897 1.00 47.72 135 PHE A CA 1
ATOM 863 C C . PHE A 1 124 ? 33.244 10.795 63.510 1.00 48.38 135 PHE A C 1
ATOM 864 O O . PHE A 1 124 ? 32.516 10.065 62.827 1.00 48.48 135 PHE A O 1
ATOM 872 N N . THR A 1 125 ? 34.411 11.240 63.062 1.00 48.17 136 THR A N 1
ATOM 873 C CA . THR A 1 125 ? 34.853 10.870 61.726 1.00 46.76 136 THR A CA 1
ATOM 874 C C . THR A 1 125 ? 35.180 9.382 61.627 1.00 49.48 136 THR A C 1
ATOM 875 O O . THR A 1 125 ? 34.800 8.751 60.631 1.00 48.42 136 THR A O 1
ATOM 879 N N . PRO A 1 126 ? 35.868 8.771 62.617 1.00 53.03 137 PRO A N 1
ATOM 880 C CA . PRO A 1 126 ? 35.964 7.301 62.627 1.00 54.22 137 PRO A CA 1
ATOM 881 C C . PRO A 1 126 ? 34.632 6.602 62.371 1.00 53.84 137 PRO A C 1
ATOM 882 O O . PRO A 1 126 ? 34.580 5.662 61.573 1.00 54.69 137 PRO A O 1
ATOM 886 N N . MET A 1 127 ? 33.548 7.059 63.005 1.00 53.59 138 MET A N 1
ATOM 887 C CA . MET A 1 127 ? 32.248 6.440 62.757 1.00 55.36 138 MET A CA 1
ATOM 888 C C . MET A 1 127 ? 31.773 6.659 61.327 1.00 53.09 138 MET A C 1
ATOM 889 O O . MET A 1 127 ? 31.124 5.774 60.755 1.00 53.48 138 MET A O 1
ATOM 894 N N . GLY A 1 128 ? 32.072 7.817 60.742 1.00 47.63 139 GLY A N 1
ATOM 895 C CA . GLY A 1 128 ? 31.788 8.063 59.340 1.00 47.18 139 GLY A CA 1
ATOM 896 C C . GLY A 1 128 ? 32.467 7.081 58.397 1.00 49.12 139 GLY A C 1
ATOM 897 O O . GLY A 1 128 ? 31.826 6.535 57.489 1.00 49.59 139 GLY A O 1
ATOM 909 N N . ALA A 1 130 ? 33.724 4.200 59.304 1.00 58.87 141 ALA A N 1
ATOM 910 C CA . ALA A 1 130 ? 33.195 2.889 59.645 1.00 62.42 141 ALA A CA 1
ATOM 911 C C . ALA A 1 130 ? 31.822 2.707 59.022 1.00 62.20 141 ALA A C 1
ATOM 912 O O . ALA A 1 130 ? 31.455 1.597 58.630 1.00 64.75 141 ALA A O 1
ATOM 914 N N . TYR A 1 131 ? 31.061 3.801 58.934 1.00 57.60 142 TYR A N 1
ATOM 915 C CA . TYR A 1 131 ? 29.764 3.728 58.276 1.00 58.37 142 TYR A CA 1
ATOM 916 C C . TYR A 1 131 ? 29.919 3.441 56.788 1.00 60.75 142 TYR A C 1
ATOM 917 O O . TYR A 1 131 ? 29.180 2.623 56.231 1.00 64.45 142 TYR A O 1
ATOM 926 N N . ARG A 1 132 ? 30.881 4.092 56.131 1.00 58.61 143 ARG A N 1
ATOM 927 C CA . ARG A 1 132 ? 31.043 3.897 54.696 1.00 58.63 143 ARG A CA 1
ATOM 928 C C . ARG A 1 132 ? 31.671 2.546 54.375 1.00 61.73 143 ARG A C 1
ATOM 929 O O . ARG A 1 132 ? 31.254 1.881 53.422 1.00 64.04 143 ARG A O 1
ATOM 937 N N . VAL A 1 133 ? 32.670 2.119 55.145 1.00 64.12 144 VAL A N 1
ATOM 938 C CA . VAL A 1 133 ? 33.342 0.869 54.806 1.00 70.39 144 VAL A CA 1
ATOM 939 C C . VAL A 1 133 ? 32.480 -0.336 55.183 1.00 73.98 144 VAL A C 1
ATOM 940 O O . VAL A 1 133 ? 32.375 -1.296 54.412 1.00 75.76 144 VAL A O 1
ATOM 944 N N . SER A 1 134 ? 31.845 -0.312 56.359 1.00 73.86 145 SER A N 1
ATOM 945 C CA . SER A 1 134 ? 31.005 -1.436 56.761 1.00 74.82 145 SER A CA 1
ATOM 946 C C . SER A 1 134 ? 29.650 -1.382 56.068 1.00 73.10 145 SER A C 1
ATOM 947 O O . SER A 1 134 ? 29.106 -2.423 55.679 1.00 73.66 145 SER A O 1
ATOM 950 N N . GLY A 1 135 ? 29.089 -0.182 55.913 1.00 68.09 146 GLY A N 1
ATOM 951 C CA . GLY A 1 135 ? 27.883 0.000 55.135 1.00 67.79 146 GLY A CA 1
ATOM 952 C C . GLY A 1 135 ? 26.591 -0.165 55.899 1.00 70.36 146 GLY A C 1
ATOM 953 O O . GLY A 1 135 ? 25.515 -0.097 55.285 1.00 71.05 146 GLY A O 1
ATOM 954 N N . ASP A 1 136 ? 26.661 -0.375 57.215 1.00 74.09 147 ASP A N 1
ATOM 955 C CA . ASP A 1 136 ? 25.488 -0.572 58.055 1.00 78.59 147 ASP A CA 1
ATOM 956 C C . ASP A 1 136 ? 25.225 0.675 58.890 1.00 72.95 147 ASP A C 1
ATOM 957 O O . ASP A 1 136 ? 26.148 1.314 59.410 1.00 69.42 147 ASP A O 1
ATOM 962 N N . GLU A 1 137 ? 23.940 0.989 59.032 1.00 70.12 148 GLU A N 1
ATOM 963 C CA . GLU A 1 137 ? 23.498 2.304 59.467 1.00 63.72 148 GLU A CA 1
ATOM 964 C C . GLU A 1 137 ? 23.719 2.578 60.950 1.00 64.54 148 GLU A C 1
ATOM 965 O O . GLU A 1 137 ? 23.449 3.701 61.387 1.00 62.91 148 GLU A O 1
ATOM 971 N N . LYS A 1 138 ? 24.216 1.612 61.726 1.00 60.23 149 LYS A N 1
ATOM 972 C CA . LYS A 1 138 ? 24.364 1.830 63.163 1.00 65.68 149 LYS A CA 1
ATOM 973 C C . LYS A 1 138 ? 25.273 3.024 63.441 1.00 63.60 149 LYS A C 1
ATOM 974 O O . LYS A 1 138 ? 25.020 3.810 64.362 1.00 64.63 149 LYS A O 1
ATOM 980 N N . TYR A 1 139 ? 26.334 3.179 62.646 1.00 62.73 150 TYR A N 1
ATOM 981 C CA . TYR A 1 139 ? 27.239 4.311 62.830 1.00 61.37 150 TYR A CA 1
ATOM 982 C C . TYR A 1 139 ? 26.551 5.631 62.495 1.00 56.87 150 TYR A C 1
ATOM 983 O O . TYR A 1 139 ? 26.678 6.617 63.232 1.00 54.82 150 TYR A O 1
ATOM 992 N N . ALA A 1 140 ? 25.823 5.675 61.381 1.00 54.58 151 ALA A N 1
ATOM 993 C CA . ALA A 1 140 ? 25.188 6.924 60.980 1.00 53.72 151 ALA A CA 1
ATOM 994 C C . ALA A 1 140 ? 24.062 7.307 61.936 1.00 54.98 151 ALA A C 1
ATOM 995 O O . ALA A 1 140 ? 23.928 8.480 62.306 1.00 53.51 151 ALA A O 1
ATOM 997 N N . LYS A 1 141 ? 23.236 6.331 62.327 1.00 57.50 152 LYS A N 1
ATOM 998 C CA . LYS A 1 141 ? 22.184 6.554 63.316 1.00 59.93 152 LYS A CA 1
ATOM 999 C C . LYS A 1 141 ? 22.741 7.153 64.599 1.00 59.99 152 LYS A C 1
ATOM 1000 O O . LYS A 1 141 ? 22.240 8.170 65.099 1.00 58.43 152 LYS A O 1
ATOM 1006 N N . GLU A 1 142 ? 23.771 6.515 65.156 1.00 63.13 153 GLU A N 1
ATOM 1007 C CA . GLU A 1 142 ? 24.338 6.972 66.419 1.00 63.14 153 GLU A CA 1
ATOM 1008 C C . GLU A 1 142 ? 24.947 8.362 66.292 1.00 60.01 153 GLU A C 1
ATOM 1009 O O . GLU A 1 142 ? 24.754 9.211 67.170 1.00 60.30 153 GLU A O 1
ATOM 1015 N N . TRP A 1 143 ? 25.702 8.609 65.219 1.00 58.29 154 TRP A N 1
ATOM 1016 C CA . TRP A 1 143 ? 26.354 9.907 65.073 1.00 55.34 154 TRP A CA 1
ATOM 1017 C C . TRP A 1 143 ? 25.337 11.037 64.959 1.00 52.62 154 TRP A C 1
ATOM 1018 O O . TRP A 1 143 ? 25.519 12.104 65.557 1.00 50.60 154 TRP A O 1
ATOM 1029 N N . ALA A 1 144 ? 24.269 10.838 64.178 1.00 52.50 155 ALA A N 1
ATOM 1030 C CA . ALA A 1 144 ? 23.234 11.865 64.100 1.00 49.72 155 ALA A CA 1
ATOM 1031 C C . ALA A 1 144 ? 22.705 12.198 65.488 1.00 48.80 155 ALA A C 1
ATOM 1032 O O . ALA A 1 144 ? 22.567 13.376 65.848 1.00 45.46 155 ALA A O 1
ATOM 1034 N N . TYR A 1 145 ? 22.423 11.168 66.288 1.00 50.04 156 TYR A N 1
ATOM 1035 C CA . TYR A 1 145 ? 21.958 11.382 67.652 1.00 54.88 156 TYR A CA 1
ATOM 1036 C C . TYR A 1 145 ? 22.960 12.199 68.463 1.00 52.70 156 TYR A C 1
ATOM 1037 O O . TYR A 1 145 ? 22.596 13.196 69.096 1.00 52.29 156 TYR A O 1
ATOM 1046 N N . GLN A 1 146 ? 24.228 11.779 68.475 1.00 51.31 157 GLN A N 1
ATOM 1047 C CA . GLN A 1 146 ? 25.214 12.475 69.297 1.00 50.55 157 GLN A CA 1
ATOM 1048 C C . GLN A 1 146 ? 25.504 13.869 68.761 1.00 48.90 157 GLN A C 1
ATOM 1049 O O . GLN A 1 146 ? 25.836 14.777 69.534 1.00 48.86 157 GLN A O 1
ATOM 1055 N N . TYR A 1 147 ? 25.404 14.054 67.447 1.00 46.75 158 TYR A N 1
ATOM 1056 C CA . TYR A 1 147 ? 25.651 15.372 66.879 1.00 42.40 158 TYR A CA 1
ATOM 1057 C C . TYR A 1 147 ? 24.610 16.368 67.383 1.00 43.34 158 TYR A C 1
ATOM 1058 O O . TYR A 1 147 ? 24.948 17.436 67.912 1.00 40.86 158 TYR A O 1
ATOM 1067 N N . ILE A 1 148 ? 23.331 16.008 67.265 1.00 45.59 159 ILE A N 1
ATOM 1068 C CA . ILE A 1 148 ? 22.268 16.879 67.753 1.00 46.39 159 ILE A CA 1
ATOM 1069 C C . ILE A 1 148 ? 22.355 17.029 69.264 1.00 46.30 159 ILE A C 1
ATOM 1070 O O . ILE A 1 148 ? 22.202 18.132 69.804 1.00 47.29 159 ILE A O 1
ATOM 1075 N N . ASP A 1 149 ? 22.610 15.928 69.974 1.00 47.65 160 ASP A N 1
ATOM 1076 C CA . ASP A 1 149 ? 22.587 16.000 71.429 1.00 51.04 160 ASP A CA 1
ATOM 1077 C C . ASP A 1 149 ? 23.683 16.929 71.954 1.00 48.04 160 ASP A C 1
ATOM 1078 O O . ASP A 1 149 ? 23.491 17.610 72.967 1.00 47.86 160 ASP A O 1
ATOM 1083 N N . TRP A 1 150 ? 24.822 17.002 71.265 1.00 45.53 161 TRP A N 1
ATOM 1084 C CA . TRP A 1 150 ? 25.853 17.959 71.659 1.00 47.87 161 TRP A CA 1
ATOM 1085 C C . TRP A 1 150 ? 25.367 19.391 71.475 1.00 47.41 161 TRP A C 1
ATOM 1086 O O . TRP A 1 150 ? 25.625 20.256 72.322 1.00 46.62 161 TRP A O 1
ATOM 1097 N N . ILE A 1 151 ? 24.686 19.664 70.358 1.00 45.24 162 ILE A N 1
ATOM 1098 C CA . ILE A 1 151 ? 24.107 20.987 70.129 1.00 45.72 162 ILE A CA 1
ATOM 1099 C C . ILE A 1 151 ? 23.201 21.367 71.294 1.00 49.44 162 ILE A C 1
ATOM 1100 O O . ILE A 1 151 ? 23.278 22.474 71.840 1.00 49.34 162 ILE A O 1
ATOM 1105 N N . LYS A 1 152 ? 22.367 20.424 71.729 1.00 49.83 163 LYS A N 1
ATOM 1106 C CA . LYS A 1 152 ? 21.370 20.750 72.739 1.00 52.37 163 LYS A CA 1
ATOM 1107 C C . LYS A 1 152 ? 22.007 20.981 74.101 1.00 54.08 163 LYS A C 1
ATOM 1108 O O . LYS A 1 152 ? 21.579 21.872 74.843 1.00 53.32 163 LYS A O 1
ATOM 1114 N N . LYS A 1 153 ? 23.035 20.210 74.448 1.00 54.36 164 LYS A N 1
ATOM 1115 C CA . LYS A 1 153 ? 23.607 20.287 75.786 1.00 54.66 164 LYS A CA 1
ATOM 1116 C C . LYS A 1 153 ? 24.801 21.230 75.893 1.00 51.33 164 LYS A C 1
ATOM 1117 O O . LYS A 1 153 ? 25.331 21.404 76.995 1.00 51.25 164 LYS A O 1
ATOM 1123 N N . ASN A 1 154 ? 25.222 21.865 74.801 1.00 48.68 165 ASN A N 1
ATOM 1124 C CA . ASN A 1 154 ? 26.351 22.800 74.807 1.00 48.60 165 ASN A CA 1
ATOM 1125 C C . ASN A 1 154 ? 25.974 24.106 74.115 1.00 47.96 165 ASN A C 1
ATOM 1126 O O . ASN A 1 154 ? 26.524 24.450 73.061 1.00 45.14 165 ASN A O 1
ATOM 1131 N N . PRO A 1 155 ? 25.064 24.878 74.698 1.00 48.92 166 PRO A N 1
ATOM 1132 C CA . PRO A 1 155 ? 24.668 26.144 74.069 1.00 44.99 166 PRO A CA 1
ATOM 1133 C C . PRO A 1 155 ? 25.742 27.206 74.247 1.00 44.15 166 PRO A C 1
ATOM 1134 O O . PRO A 1 155 ? 26.463 27.239 75.249 1.00 43.53 166 PRO A O 1
ATOM 1138 N N . LEU A 1 156 ? 25.839 28.098 73.260 1.00 43.55 167 LEU A N 1
ATOM 1139 C CA . LEU A 1 156 ? 26.793 29.212 73.318 1.00 44.25 167 LEU A CA 1
ATOM 1140 C C . LEU A 1 156 ? 26.101 30.423 73.938 1.00 47.38 167 LEU A C 1
ATOM 1141 O O . LEU A 1 156 ? 25.383 31.156 73.258 1.00 47.22 167 LEU A O 1
ATOM 1146 N N . VAL A 1 157 ? 26.319 30.645 75.232 1.00 50.25 168 VAL A N 1
ATOM 1147 C CA . VAL A 1 157 ? 25.619 31.715 75.941 1.00 54.07 168 VAL A CA 1
ATOM 1148 C C . VAL A 1 157 ? 26.611 32.656 76.613 1.00 59.66 168 VAL A C 1
ATOM 1149 O O . VAL A 1 157 ? 27.826 32.437 76.562 1.00 62.30 168 VAL A O 1
ATOM 1153 N N . LYS A 1 158 ? 26.099 33.705 77.256 1.00 61.50 169 LYS A N 1
ATOM 1154 C CA . LYS A 1 158 ? 26.938 34.692 77.918 1.00 61.65 169 LYS A CA 1
ATOM 1155 C C . LYS A 1 158 ? 26.209 35.222 79.142 1.00 66.33 169 LYS A C 1
ATOM 1156 O O . LYS A 1 158 ? 24.982 35.119 79.255 1.00 67.63 169 LYS A O 1
ATOM 1159 N N . MET A 1 159 ? 26.983 35.791 80.064 1.00 66.65 170 MET A N 1
ATOM 1160 C CA . MET A 1 159 ? 26.414 36.388 81.260 1.00 69.51 170 MET A CA 1
ATOM 1161 C C . MET A 1 159 ? 27.329 37.493 81.759 1.00 74.79 170 MET A C 1
ATOM 1162 O O . MET A 1 159 ? 28.555 37.376 81.691 1.00 75.72 170 MET A O 1
ATOM 1167 N N . ASP A 1 160 ? 26.713 38.567 82.247 1.00 80.27 171 ASP A N 1
ATOM 1168 C CA . ASP A 1 160 ? 27.446 39.650 82.880 1.00 84.15 171 ASP A CA 1
ATOM 1169 C C . ASP A 1 160 ? 28.292 39.125 84.038 1.00 83.10 171 ASP A C 1
ATOM 1170 O O . ASP A 1 160 ? 27.868 38.248 84.800 1.00 84.45 171 ASP A O 1
ATOM 1175 N N . LYS A 1 161 ? 29.507 39.670 84.163 1.00 78.78 172 LYS A N 1
ATOM 1176 C CA . LYS A 1 161 ? 30.421 39.228 85.214 1.00 77.36 172 LYS A CA 1
ATOM 1177 C C . LYS A 1 161 ? 29.914 39.616 86.599 1.00 79.67 172 LYS A C 1
ATOM 1178 O O . LYS A 1 161 ? 30.062 38.845 87.554 1.00 81.64 172 LYS A O 1
ATOM 1180 N N . LYS A 1 162 ? 29.313 40.804 86.731 1.00 81.46 173 LYS A N 1
ATOM 1181 C CA . LYS A 1 162 ? 28.770 41.220 88.025 1.00 86.90 173 LYS A CA 1
ATOM 1182 C C . LYS A 1 162 ? 27.618 40.323 88.472 1.00 89.41 173 LYS A C 1
ATOM 1183 O O . LYS A 1 162 ? 27.422 40.122 89.677 1.00 93.27 173 LYS A O 1
ATOM 1185 N N . GLU A 1 163 ? 26.848 39.780 87.523 1.00 88.27 174 GLU A N 1
ATOM 1186 C CA . GLU A 1 163 ? 25.801 38.818 87.856 1.00 87.96 174 GLU A CA 1
ATOM 1187 C C . GLU A 1 163 ? 26.377 37.422 88.081 1.00 86.93 174 GLU A C 1
ATOM 1188 O O . GLU A 1 163 ? 25.980 36.734 89.032 1.00 88.34 174 GLU A O 1
ATOM 1194 N N . TYR A 1 164 ? 27.319 36.999 87.223 1.00 82.25 175 TYR A N 1
ATOM 1195 C CA . TYR A 1 164 ? 27.946 35.687 87.362 1.00 79.81 175 TYR A CA 1
ATOM 1196 C C . TYR A 1 164 ? 28.467 35.459 88.778 1.00 82.28 175 TYR A C 1
ATOM 1197 O O . TYR A 1 164 ? 28.408 34.337 89.293 1.00 87.19 175 TYR A O 1
ATOM 1206 N N . GLU A 1 165 ? 28.986 36.507 89.424 1.00 80.61 176 GLU A N 1
ATOM 1207 C CA . GLU A 1 165 ? 29.529 36.347 90.771 1.00 83.88 176 GLU A CA 1
ATOM 1208 C C . GLU A 1 165 ? 28.428 36.138 91.807 1.00 86.39 176 GLU A C 1
ATOM 1209 O O . GLU A 1 165 ? 28.659 35.488 92.832 1.00 90.58 176 GLU A O 1
ATOM 1211 N N . LEU A 1 166 ? 27.228 36.670 91.558 1.00 85.22 177 LEU A N 1
ATOM 1212 C CA . LEU A 1 166 ? 26.116 36.552 92.497 1.00 87.89 177 LEU A CA 1
ATOM 1213 C C . LEU A 1 166 ? 25.249 35.319 92.260 1.00 86.69 177 LEU A C 1
ATOM 1214 O O . LEU A 1 166 ? 24.552 34.884 93.188 1.00 88.81 177 LEU A O 1
ATOM 1219 N N . VAL A 1 167 ? 25.261 34.762 91.045 1.00 82.81 178 VAL A N 1
ATOM 1220 C CA . VAL A 1 167 ? 24.554 33.514 90.777 1.00 83.45 178 VAL A CA 1
ATOM 1221 C C . VAL A 1 167 ? 25.238 32.382 91.533 1.00 88.08 178 VAL A C 1
ATOM 1222 O O . VAL A 1 167 ? 26.465 32.370 91.689 1.00 88.22 178 VAL A O 1
ATOM 1226 N N . SER A 1 168 ? 24.446 31.440 92.039 1.00 95.03 179 SER A N 1
ATOM 1227 C CA . SER A 1 168 ? 25.000 30.263 92.686 1.00 104.36 179 SER A CA 1
ATOM 1228 C C . SER A 1 168 ? 25.089 29.111 91.685 1.00 105.06 179 SER A C 1
ATOM 1229 O O . SER A 1 168 ? 24.556 29.174 90.575 1.00 104.64 179 SER A O 1
ATOM 1232 N N . ASP A 1 169 ? 25.798 28.057 92.084 1.00 107.99 180 ASP A N 1
ATOM 1233 C CA . ASP A 1 169 ? 26.050 26.939 91.183 1.00 107.00 180 ASP A CA 1
ATOM 1234 C C . ASP A 1 169 ? 24.742 26.271 90.773 1.00 104.46 180 ASP A C 1
ATOM 1235 O O . ASP A 1 169 ? 23.834 26.089 91.587 1.00 109.00 180 ASP A O 1
ATOM 1240 N N . GLY A 1 170 ? 24.647 25.911 89.498 1.00 97.27 181 GLY A N 1
ATOM 1241 C CA . GLY A 1 170 ? 23.431 25.305 88.993 1.00 95.37 181 GLY A CA 1
ATOM 1242 C C . GLY A 1 170 ? 23.483 25.200 87.485 1.00 90.93 181 GLY A C 1
ATOM 1243 O O . GLY A 1 170 ? 24.547 25.333 86.881 1.00 88.10 181 GLY A O 1
ATOM 1244 N N . LYS A 1 171 ? 22.307 24.976 86.889 1.00 92.06 182 LYS A N 1
ATOM 1245 C CA . LYS A 1 171 ? 22.229 24.739 85.450 1.00 88.23 182 LYS A CA 1
ATOM 1246 C C . LYS A 1 171 ? 22.605 25.985 84.649 1.00 85.74 182 LYS A C 1
ATOM 1247 O O . LYS A 1 171 ? 23.287 25.883 83.621 1.00 82.60 182 LYS A O 1
ATOM 1249 N N . ILE A 1 172 ? 22.167 27.166 85.099 1.00 84.63 183 ILE A N 1
ATOM 1250 C CA . ILE A 1 172 ? 22.488 28.398 84.380 1.00 78.81 183 ILE A CA 1
ATOM 1251 C C . ILE A 1 172 ? 23.966 28.734 84.534 1.00 77.07 183 ILE A C 1
ATOM 1252 O O . ILE A 1 172 ? 24.634 29.121 83.564 1.00 73.20 183 ILE A O 1
ATOM 1257 N N . LYS A 1 173 ? 24.500 28.584 85.752 1.00 78.59 184 LYS A N 1
ATOM 1258 C CA . LYS A 1 173 ? 25.917 28.848 85.982 1.00 76.66 184 LYS A CA 1
ATOM 1259 C C . LYS A 1 173 ? 26.798 27.828 85.276 1.00 74.51 184 LYS A C 1
ATOM 1260 O O . LYS A 1 173 ? 27.834 28.189 84.704 1.00 69.07 184 LYS A O 1
ATOM 1266 N N . GLY A 1 174 ? 26.410 26.552 85.318 1.00 77.12 185 GLY A N 1
ATOM 1267 C CA . GLY A 1 174 ? 27.192 25.529 84.643 1.00 76.43 185 GLY A CA 1
ATOM 1268 C C . GLY A 1 174 ? 27.237 25.721 83.138 1.00 71.79 185 GLY A C 1
ATOM 1269 O O . GLY A 1 174 ? 28.283 25.526 82.512 1.00 70.19 185 GLY A O 1
ATOM 1270 N N . GLU A 1 175 ? 26.107 26.110 82.537 1.00 69.41 186 GLU A N 1
ATOM 1271 C CA . GLU A 1 175 ? 26.094 26.371 81.101 1.00 67.35 186 GLU A CA 1
ATOM 1272 C C . GLU A 1 175 ? 27.072 27.481 80.730 1.00 62.01 186 GLU A C 1
ATOM 1273 O O . GLU A 1 175 ? 27.783 27.384 79.724 1.00 56.13 186 GLU A O 1
ATOM 1279 N N . VAL A 1 176 ? 27.139 28.537 81.539 1.00 63.76 187 VAL A N 1
ATOM 1280 C CA . VAL A 1 176 ? 28.057 29.632 81.238 1.00 62.56 187 VAL A CA 1
ATOM 1281 C C . VAL A 1 176 ? 29.510 29.170 81.359 1.00 60.64 187 VAL A C 1
ATOM 1282 O O . VAL A 1 176 ? 30.340 29.450 80.482 1.00 57.45 187 VAL A O 1
ATOM 1286 N N . GLU A 1 177 ? 29.835 28.433 82.425 1.00 62.41 188 GLU A N 1
ATOM 1287 C CA . GLU A 1 177 ? 31.197 27.929 82.587 1.00 62.78 188 GLU A CA 1
ATOM 1288 C C . GLU A 1 177 ? 31.542 26.883 81.529 1.00 61.57 188 GLU A C 1
ATOM 1289 O O . GLU A 1 177 ? 32.705 26.783 81.110 1.00 60.05 188 GLU A O 1
ATOM 1295 N N . ASN A 1 178 ? 30.550 26.107 81.075 1.00 61.03 189 ASN A N 1
ATOM 1296 C CA . ASN A 1 178 ? 30.799 25.113 80.035 1.00 60.01 189 ASN A CA 1
ATOM 1297 C C . ASN A 1 178 ? 31.323 25.748 78.752 1.00 56.91 189 ASN A C 1
ATOM 1298 O O . ASN A 1 178 ? 32.123 25.127 78.043 1.00 55.35 189 ASN A O 1
ATOM 1303 N N . VAL A 1 179 ? 30.889 26.979 78.443 1.00 55.05 190 VAL A N 1
ATOM 1304 C CA . VAL A 1 179 ? 31.292 27.660 77.214 1.00 53.77 190 VAL A CA 1
ATOM 1305 C C . VAL A 1 179 ? 32.809 27.763 77.116 1.00 52.08 190 VAL A C 1
ATOM 1306 O O . VAL A 1 179 ? 33.372 27.714 76.015 1.00 48.05 190 VAL A O 1
ATOM 1310 N N . ARG A 1 180 ? 33.493 27.892 78.260 1.00 54.89 191 ARG A N 1
ATOM 1311 C CA . ARG A 1 180 ? 34.951 27.933 78.273 1.00 58.19 191 ARG A CA 1
ATOM 1312 C C . ARG A 1 180 ? 35.552 26.654 77.698 1.00 57.86 191 ARG A C 1
ATOM 1313 O O . ARG A 1 180 ? 36.666 26.680 77.159 1.00 57.75 191 ARG A O 1
ATOM 1321 N N . PHE A 1 181 ? 34.825 25.536 77.783 1.00 56.63 192 PHE A N 1
ATOM 1322 C CA . PHE A 1 181 ? 35.309 24.243 77.311 1.00 56.53 192 PHE A CA 1
ATOM 1323 C C . PHE A 1 181 ? 34.755 23.859 75.946 1.00 57.08 192 PHE A C 1
ATOM 1324 O O . PHE A 1 181 ? 35.521 23.469 75.058 1.00 61.44 192 PHE A O 1
ATOM 1332 N N . ALA A 1 182 ? 33.437 23.972 75.749 1.00 51.79 193 ALA A N 1
ATOM 1333 C CA . ALA A 1 182 ? 32.847 23.550 74.491 1.00 48.19 193 ALA A CA 1
ATOM 1334 C C . ALA A 1 182 ? 33.135 24.516 73.351 1.00 45.54 193 ALA A C 1
ATOM 1335 O O . ALA A 1 182 ? 33.146 24.090 72.194 1.00 44.96 193 ALA A O 1
ATOM 1337 N N . TRP A 1 183 ? 33.396 25.794 73.647 1.00 45.63 194 TRP A N 1
ATOM 1338 C CA . TRP A 1 183 ? 33.476 26.812 72.604 1.00 43.39 194 TRP A CA 1
ATOM 1339 C C . TRP A 1 183 ? 34.797 27.572 72.665 1.00 43.30 194 TRP A C 1
ATOM 1340 O O . TRP A 1 183 ? 34.887 28.706 72.185 1.00 42.24 194 TRP A O 1
ATOM 1351 N N . ARG A 1 184 ? 35.829 26.967 73.238 1.00 42.40 195 ARG A N 1
ATOM 1352 C CA . ARG A 1 184 ? 37.161 27.560 73.147 1.00 42.13 195 ARG A CA 1
ATOM 1353 C C . ARG A 1 184 ? 37.617 27.528 71.689 1.00 39.88 195 ARG A C 1
ATOM 1354 O O . ARG A 1 184 ? 37.420 26.516 71.006 1.00 40.79 195 ARG A O 1
ATOM 1362 N N . PRO A 1 185 ? 38.169 28.619 71.161 1.00 41.67 196 PRO A N 1
ATOM 1363 C CA . PRO A 1 185 ? 38.518 28.655 69.731 1.00 41.25 196 PRO A CA 1
ATOM 1364 C C . PRO A 1 185 ? 39.365 27.497 69.246 1.00 43.33 196 PRO A C 1
ATOM 1365 O O . PRO A 1 185 ? 39.202 27.090 68.086 1.00 43.36 196 PRO A O 1
ATOM 1369 N N . LEU A 1 186 ? 40.247 26.948 70.088 1.00 47.58 197 LEU A N 1
ATOM 1370 C CA . LEU A 1 186 ? 41.035 25.784 69.693 1.00 50.30 197 LEU A CA 1
ATOM 1371 C C . LEU A 1 186 ? 40.131 24.649 69.206 1.00 49.81 197 LEU A C 1
ATOM 1372 O O . LEU A 1 186 ? 40.227 24.201 68.054 1.00 48.74 197 LEU A O 1
ATOM 1377 N N . GLU A 1 187 ? 39.195 24.219 70.050 1.00 48.75 198 GLU A N 1
ATOM 1378 C CA . GLU A 1 187 ? 38.316 23.121 69.659 1.00 43.90 198 GLU A CA 1
ATOM 1379 C C . GLU A 1 187 ? 37.317 23.539 68.581 1.00 39.46 198 GLU A C 1
ATOM 1380 O O . GLU A 1 187 ? 37.000 22.741 67.687 1.00 38.22 198 GLU A O 1
ATOM 1386 N N . VAL A 1 188 ? 36.820 24.783 68.628 1.00 36.08 199 VAL A N 1
ATOM 1387 C CA . VAL A 1 188 ? 35.844 25.223 67.627 1.00 32.98 199 VAL A CA 1
ATOM 1388 C C . VAL A 1 188 ? 36.438 25.157 66.227 1.00 33.85 199 VAL A C 1
ATOM 1389 O O . VAL A 1 188 ? 35.780 24.734 65.271 1.00 32.26 199 VAL A O 1
ATOM 1393 N N . SER A 1 189 ? 37.686 25.592 66.074 1.00 36.93 200 SER A N 1
ATOM 1394 C CA . SER A 1 189 ? 38.253 25.572 64.733 1.00 37.49 200 SER A CA 1
ATOM 1395 C C . SER A 1 189 ? 38.563 24.148 64.296 1.00 33.37 200 SER A C 1
ATOM 1396 O O . SER A 1 189 ? 38.444 23.834 63.110 1.00 36.38 200 SER A O 1
ATOM 1399 N N . ASN A 1 190 ? 38.910 23.270 65.234 1.00 36.11 201 ASN A N 1
ATOM 1400 C CA . ASN A 1 190 ? 39.081 21.868 64.876 1.00 39.68 201 ASN A CA 1
ATOM 1401 C C . ASN A 1 190 ? 37.784 21.302 64.310 1.00 36.19 201 ASN A C 1
ATOM 1402 O O . ASN A 1 190 ? 37.790 20.629 63.278 1.00 39.25 201 ASN A O 1
ATOM 1407 N N . ARG A 1 191 ? 36.654 21.586 64.964 1.00 35.69 202 ARG A N 1
ATOM 1408 C CA . ARG A 1 191 ? 35.373 21.082 64.468 1.00 33.13 202 ARG A CA 1
ATOM 1409 C C . ARG A 1 191 ? 35.015 21.693 63.118 1.00 34.44 202 ARG A C 1
ATOM 1410 O O . ARG A 1 191 ? 34.441 21.010 62.257 1.00 33.34 202 ARG A O 1
ATOM 1418 N N . LEU A 1 192 ? 35.325 22.984 62.911 1.00 33.43 203 LEU A N 1
ATOM 1419 C CA . LEU A 1 192 ? 35.075 23.593 61.604 1.00 32.12 203 LEU A CA 1
ATOM 1420 C C . LEU A 1 192 ? 35.722 22.785 60.488 1.00 31.51 203 LEU A C 1
ATOM 1421 O O . LEU A 1 192 ? 35.108 22.565 59.442 1.00 32.54 203 LEU A O 1
ATOM 1426 N N . GLN A 1 193 ? 36.963 22.323 60.692 1.00 29.93 204 GLN A N 1
ATOM 1427 C CA . GLN A 1 193 ? 37.574 21.513 59.647 1.00 30.99 204 GLN A CA 1
ATOM 1428 C C . GLN A 1 193 ? 37.005 20.096 59.612 1.00 32.70 204 GLN A C 1
ATOM 1429 O O . GLN A 1 193 ? 36.656 19.593 58.535 1.00 32.10 204 GLN A O 1
ATOM 1435 N N . ASP A 1 194 ? 36.951 19.425 60.772 1.00 32.26 205 ASP A N 1
ATOM 1436 C CA . ASP A 1 194 ? 36.589 18.005 60.816 1.00 35.25 205 ASP A CA 1
ATOM 1437 C C . ASP A 1 194 ? 35.145 17.773 60.365 1.00 32.43 205 ASP A C 1
ATOM 1438 O O . ASP A 1 194 ? 34.837 16.728 59.778 1.00 36.09 205 ASP A O 1
ATOM 1443 N N . GLN A 1 195 ? 34.240 18.710 60.647 1.00 31.23 206 GLN A N 1
ATOM 1444 C CA . GLN A 1 195 ? 32.861 18.481 60.255 1.00 30.86 206 GLN A CA 1
ATOM 1445 C C . GLN A 1 195 ? 32.677 18.501 58.740 1.00 32.10 206 GLN A C 1
ATOM 1446 O O . GLN A 1 195 ? 31.687 17.936 58.254 1.00 32.23 206 GLN A O 1
ATOM 1452 N N . THR A 1 196 ? 33.598 19.110 57.977 1.00 30.88 207 THR A N 1
ATOM 1453 C CA . THR A 1 196 ? 33.525 18.904 56.532 1.00 29.14 207 THR A CA 1
ATOM 1454 C C . THR A 1 196 ? 33.797 17.441 56.185 1.00 31.56 207 THR A C 1
ATOM 1455 O O . THR A 1 196 ? 33.243 16.927 55.212 1.00 32.69 207 THR A O 1
ATOM 1459 N N . THR A 1 197 ? 34.618 16.735 56.971 1.00 33.09 208 THR A N 1
ATOM 1460 C CA . THR A 1 197 ? 34.765 15.307 56.714 1.00 35.89 208 THR A CA 1
ATOM 1461 C C . THR A 1 197 ? 33.505 14.531 57.117 1.00 37.76 208 THR A C 1
ATOM 1462 O O . THR A 1 197 ? 33.016 13.688 56.352 1.00 36.75 208 THR A O 1
ATOM 1466 N N . GLN A 1 198 ? 32.971 14.790 58.320 1.00 37.59 209 GLN A N 1
ATOM 1467 C CA . GLN A 1 198 ? 31.745 14.111 58.757 1.00 38.23 209 GLN A CA 1
ATOM 1468 C C . GLN A 1 198 ? 30.605 14.322 57.758 1.00 36.82 209 GLN A C 1
ATOM 1469 O O . GLN A 1 198 ? 29.847 13.389 57.445 1.00 37.75 209 GLN A O 1
ATOM 1475 N N . PHE A 1 199 ? 30.478 15.542 57.251 1.00 33.51 210 PHE A N 1
ATOM 1476 C CA . PHE A 1 199 ? 29.409 15.870 56.316 1.00 32.67 210 PHE A CA 1
ATOM 1477 C C . PHE A 1 199 ? 29.514 15.002 55.074 1.00 36.77 210 PHE A C 1
ATOM 1478 O O . PHE A 1 199 ? 28.528 14.398 54.634 1.00 36.97 210 PHE A O 1
ATOM 1486 N N . GLN A 1 200 ? 30.721 14.879 54.523 1.00 34.43 211 GLN A N 1
ATOM 1487 C CA . GLN A 1 200 ? 30.873 14.086 53.308 1.00 36.75 211 GLN A CA 1
ATOM 1488 C C . GLN A 1 200 ? 30.595 12.616 53.562 1.00 38.43 211 GLN A C 1
ATOM 1489 O O . GLN A 1 200 ? 30.041 11.924 52.697 1.00 39.99 211 GLN A O 1
ATOM 1495 N N . LEU A 1 201 ? 30.966 12.123 54.742 1.00 39.06 212 LEU A N 1
ATOM 1496 C CA . LEU A 1 201 ? 30.854 10.696 55.015 1.00 38.61 212 LEU A CA 1
ATOM 1497 C C . LEU A 1 201 ? 29.410 10.288 55.256 1.00 41.80 212 LEU A C 1
ATOM 1498 O O . LEU A 1 201 ? 28.987 9.212 54.812 1.00 45.08 212 LEU A O 1
ATOM 1503 N N . PHE A 1 202 ? 28.636 11.126 55.953 1.00 38.07 213 PHE A N 1
ATOM 1504 C CA . PHE A 1 202 ? 27.321 10.718 56.443 1.00 40.76 213 PHE A CA 1
ATOM 1505 C C . PHE A 1 202 ? 26.174 11.159 55.545 1.00 38.90 213 PHE A C 1
ATOM 1506 O O . PHE A 1 202 ? 25.066 10.631 55.691 1.00 39.37 213 PHE A O 1
ATOM 1514 N N . LEU A 1 203 ? 26.410 12.098 54.630 1.00 36.10 214 LEU A N 1
ATOM 1515 C CA . LEU A 1 203 ? 25.329 12.688 53.840 1.00 38.51 214 LEU A CA 1
ATOM 1516 C C . LEU A 1 203 ? 24.422 11.676 53.132 1.00 41.07 214 LEU A C 1
ATOM 1517 O 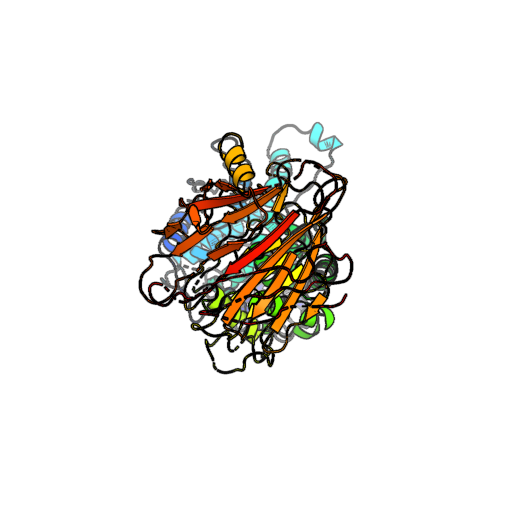O . LEU A 1 203 ? 23.211 11.944 53.043 1.00 40.12 214 LEU A O 1
ATOM 1522 N N . PRO A 1 204 ? 24.909 10.540 52.603 1.00 43.42 215 PRO A N 1
ATOM 1523 C CA . PRO A 1 204 ? 23.995 9.591 51.953 1.00 45.23 215 PRO A CA 1
ATOM 1524 C C . PRO A 1 204 ? 23.036 8.893 52.902 1.00 48.69 215 PRO A C 1
ATOM 1525 O O . PRO A 1 204 ? 22.097 8.245 52.416 1.00 51.00 215 PRO A O 1
ATOM 1529 N N . SER A 1 205 ? 23.227 8.988 54.217 1.00 43.09 216 SER A N 1
ATOM 1530 C CA . SER A 1 205 ? 22.445 8.157 55.126 1.00 46.03 216 SER A CA 1
ATOM 1531 C C . SER A 1 205 ? 21.010 8.673 55.268 1.00 46.21 216 SER A C 1
ATOM 1532 O O . SER A 1 205 ? 20.775 9.887 55.272 1.00 43.13 216 SER A O 1
ATOM 1535 N N . PRO A 1 206 ? 20.029 7.775 55.394 1.00 47.63 217 PRO A N 1
ATOM 1536 C CA . PRO A 1 206 ? 18.662 8.223 55.727 1.00 48.17 217 PRO A CA 1
ATOM 1537 C C . PRO A 1 206 ? 18.566 8.913 57.081 1.00 46.88 217 PRO A C 1
ATOM 1538 O O . PRO A 1 206 ? 17.641 9.706 57.287 1.00 45.98 217 PRO A O 1
ATOM 1542 N N . SER A 1 207 ? 19.491 8.643 58.005 1.00 46.01 218 SER A N 1
ATOM 1543 C CA . SER A 1 207 ? 19.545 9.407 59.249 1.00 46.76 218 SER A CA 1
ATOM 1544 C C . SER A 1 207 ? 19.900 10.875 59.024 1.00 43.30 218 SER A C 1
ATOM 1545 O O . SER A 1 207 ? 19.607 11.716 59.888 1.00 41.69 218 SER A O 1
ATOM 1548 N N . PHE A 1 208 ? 20.545 11.200 57.899 1.00 43.10 219 PHE A N 1
ATOM 1549 C CA . PHE A 1 208 ? 20.853 12.584 57.524 1.00 39.32 219 PHE A CA 1
ATOM 1550 C C . PHE A 1 208 ? 19.594 13.174 56.895 1.00 40.70 219 PHE A C 1
ATOM 1551 O O . PHE A 1 208 ? 19.467 13.296 55.673 1.00 39.07 219 PHE A O 1
ATOM 1559 N N . THR A 1 209 ? 18.642 13.521 57.754 1.00 42.46 220 THR A N 1
ATOM 1560 C CA . THR A 1 209 ? 17.329 13.982 57.312 1.00 38.53 220 THR A CA 1
ATOM 1561 C C . THR A 1 209 ? 17.396 15.455 56.946 1.00 37.97 220 THR A C 1
ATOM 1562 O O . THR A 1 209 ? 18.371 16.150 57.265 1.00 36.16 220 THR A O 1
ATOM 1566 N N . PRO A 1 210 ? 16.360 15.979 56.277 1.00 37.62 221 PRO A N 1
ATOM 1567 C CA . PRO A 1 210 ? 16.365 17.426 55.998 1.00 35.81 221 PRO A CA 1
ATOM 1568 C C . PRO A 1 210 ? 16.427 18.269 57.260 1.00 34.67 221 PRO A C 1
ATOM 1569 O O . PRO A 1 210 ? 17.143 19.269 57.284 1.00 35.27 221 PRO A O 1
ATOM 1573 N N . ASP A 1 211 ? 15.691 17.895 58.315 1.00 34.97 222 ASP A N 1
ATOM 1574 C CA . ASP A 1 211 ? 15.767 18.668 59.553 1.00 34.86 222 ASP A CA 1
ATOM 1575 C C . ASP A 1 211 ? 17.180 18.656 60.111 1.00 35.36 222 ASP A C 1
ATOM 1576 O O . ASP A 1 211 ? 17.693 19.693 60.548 1.00 34.21 222 ASP A O 1
ATOM 1581 N N . PHE A 1 212 ? 17.825 17.487 60.099 1.00 36.32 223 PHE A N 1
ATOM 1582 C CA . PHE A 1 212 ? 19.200 17.394 60.573 1.00 34.88 223 PHE A CA 1
ATOM 1583 C C . PHE A 1 212 ? 20.113 18.316 59.787 1.00 34.12 223 PHE A C 1
ATOM 1584 O O . PHE A 1 212 ? 21.016 18.936 60.358 1.00 34.62 223 PHE A O 1
ATOM 1592 N N . LEU A 1 213 ? 19.927 18.379 58.465 1.00 32.09 224 LEU A N 1
ATOM 1593 C CA . LEU A 1 213 ? 20.767 19.251 57.654 1.00 29.56 224 LEU A CA 1
ATOM 1594 C C . LEU A 1 213 ? 20.662 20.692 58.123 1.00 30.25 224 LEU A C 1
ATOM 1595 O O . LEU A 1 213 ? 21.679 21.393 58.226 1.00 28.88 224 LEU A O 1
ATOM 1600 N N . THR A 1 214 ? 19.435 21.158 58.418 1.00 29.14 225 THR A N 1
ATOM 1601 C CA . THR A 1 214 ? 19.298 22.547 58.840 1.00 29.22 225 THR A CA 1
ATOM 1602 C C . THR A 1 214 ? 19.977 22.774 60.183 1.00 28.39 225 THR A C 1
ATOM 1603 O O . THR A 1 214 ? 20.577 23.833 60.406 1.00 27.93 225 THR A O 1
ATOM 1607 N N . GLU A 1 215 ? 19.908 21.783 61.078 1.00 29.16 226 GLU A N 1
ATOM 1608 C CA . GLU A 1 215 ? 20.620 21.863 62.348 1.00 30.72 226 GLU A CA 1
ATOM 1609 C C . GLU A 1 215 ? 22.128 21.889 62.133 1.00 30.00 226 GLU A C 1
ATOM 1610 O O . GLU A 1 215 ? 22.843 22.680 62.762 1.00 29.50 226 GLU A O 1
ATOM 1616 N N . PHE A 1 216 ? 22.626 21.019 61.256 1.00 29.47 227 PHE A N 1
ATOM 1617 C CA . PHE A 1 216 ? 24.060 20.978 60.972 1.00 30.70 227 PHE A CA 1
ATOM 1618 C C . PHE A 1 216 ? 24.557 22.319 60.454 1.00 29.19 227 PHE A C 1
ATOM 1619 O O . PHE A 1 216 ? 25.595 22.827 60.901 1.00 29.19 227 PHE A O 1
ATOM 1627 N N . LEU A 1 217 ? 23.840 22.909 59.493 1.00 26.39 228 LEU A N 1
ATOM 1628 C CA . LEU A 1 217 ? 24.347 24.142 58.890 1.00 28.03 228 LEU A CA 1
ATOM 1629 C C . LEU A 1 217 ? 24.255 25.326 59.854 1.00 27.35 228 LEU A C 1
ATOM 1630 O O . LEU A 1 217 ? 25.166 26.158 59.893 1.00 25.11 228 LEU A O 1
ATOM 1635 N N . VAL A 1 218 ? 23.182 25.417 60.647 1.00 27.35 229 VAL A N 1
ATOM 1636 C CA . VAL A 1 218 ? 23.071 26.503 61.626 1.00 27.80 229 VAL A CA 1
ATOM 1637 C C . VAL A 1 218 ? 24.196 26.408 62.659 1.00 31.07 229 VAL A C 1
ATOM 1638 O O . VAL A 1 218 ? 24.835 27.411 63.011 1.00 28.91 229 VAL A O 1
ATOM 1642 N N . ASN A 1 219 ? 24.451 25.193 63.156 1.00 28.26 230 ASN A N 1
ATOM 1643 C CA . ASN A 1 219 ? 25.548 24.977 64.086 1.00 31.11 230 ASN A CA 1
ATOM 1644 C C . ASN A 1 219 ? 26.877 25.314 63.425 1.00 28.82 230 ASN A C 1
ATOM 1645 O O . ASN A 1 219 ? 27.708 26.022 64.004 1.00 27.20 230 ASN A O 1
ATOM 1650 N N . TYR A 1 220 ? 27.078 24.842 62.186 1.00 28.25 231 TYR A N 1
ATOM 1651 C CA . TYR A 1 220 ? 28.347 25.069 61.508 1.00 28.09 231 TYR A CA 1
ATOM 1652 C C . TYR A 1 220 ? 28.606 26.566 61.334 1.00 28.07 231 TYR A C 1
ATOM 1653 O O . TYR A 1 220 ? 29.705 27.071 61.628 1.00 27.78 231 TYR A O 1
ATOM 1662 N N . HIS A 1 221 ? 27.583 27.295 60.907 1.00 27.92 232 HIS A N 1
ATOM 1663 C CA . HIS A 1 221 ? 27.703 28.733 60.715 1.00 25.57 232 HIS A CA 1
ATOM 1664 C C . HIS A 1 221 ? 28.047 29.430 62.020 1.00 26.76 232 HIS A C 1
ATOM 1665 O O . HIS A 1 221 ? 28.867 30.356 62.038 1.00 30.25 232 HIS A O 1
ATOM 1672 N N . LYS A 1 222 ? 27.453 28.973 63.124 1.00 28.41 233 LYS A N 1
ATOM 1673 C CA . LYS A 1 222 ? 27.741 29.548 64.436 1.00 29.60 233 LYS A CA 1
ATOM 1674 C C . LYS A 1 222 ? 29.215 29.380 64.799 1.00 28.23 233 LYS A C 1
ATOM 1675 O O . LYS A 1 222 ? 29.828 30.293 65.364 1.00 29.09 233 LYS A O 1
ATOM 1681 N N . HIS A 1 223 ? 29.805 28.227 64.457 1.00 26.24 234 HIS A N 1
ATOM 1682 C C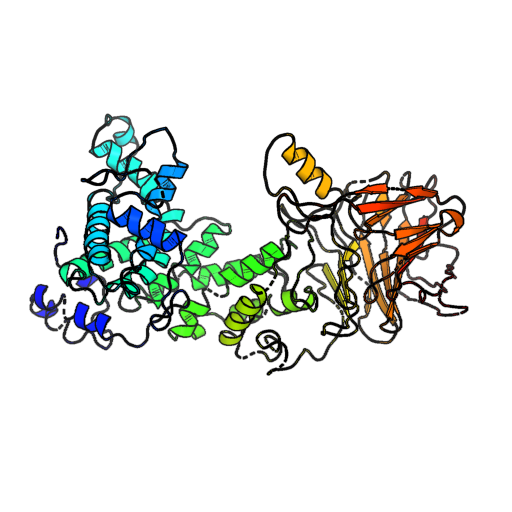A . HIS A 1 223 ? 31.231 28.008 64.694 1.00 26.70 234 HIS A CA 1
ATOM 1683 C C . HIS A 1 223 ? 32.078 29.022 63.926 1.00 30.09 234 HIS A C 1
ATOM 1684 O O . HIS A 1 223 ? 33.073 29.539 64.448 1.00 27.99 234 HIS A O 1
ATOM 1691 N N . ALA A 1 224 ? 31.742 29.267 62.659 1.00 27.67 235 ALA A N 1
ATOM 1692 C CA . ALA A 1 224 ? 32.563 30.147 61.832 1.00 26.60 235 ALA A CA 1
ATOM 1693 C C . ALA A 1 224 ? 32.490 31.588 62.325 1.00 26.69 235 ALA A C 1
ATOM 1694 O O . ALA A 1 224 ? 33.516 32.285 62.404 1.00 26.39 235 ALA A O 1
ATOM 1696 N N . VAL A 1 225 ? 31.277 32.049 62.635 1.00 26.10 236 VAL A N 1
ATOM 1697 C CA . VAL A 1 225 ? 31.068 33.382 63.204 1.00 28.33 236 VAL A CA 1
ATOM 1698 C C . VAL A 1 225 ? 31.822 33.524 64.526 1.00 31.88 236 VAL A C 1
ATOM 1699 O O . VAL A 1 225 ? 32.413 34.572 64.815 1.00 34.18 236 VAL A O 1
ATOM 1703 N N . HIS A 1 226 ? 31.843 32.461 65.328 1.00 32.00 237 HIS A N 1
ATOM 1704 C CA . HIS A 1 226 ? 32.543 32.510 66.612 1.00 32.57 237 HIS A CA 1
ATOM 1705 C C . HIS A 1 226 ? 34.042 32.709 66.413 1.00 32.76 237 HIS A C 1
ATOM 1706 O O . HIS A 1 226 ? 34.650 33.544 67.090 1.00 33.77 237 HIS A O 1
ATOM 1713 N N . ILE A 1 227 ? 34.647 31.978 65.465 1.00 30.77 238 ILE A N 1
ATOM 1714 C CA . ILE A 1 227 ? 36.080 32.122 65.217 1.00 32.33 238 ILE A CA 1
ATOM 1715 C C . ILE A 1 227 ? 36.405 33.527 64.716 1.00 33.11 238 ILE A C 1
ATOM 1716 O O . ILE A 1 227 ? 37.419 34.120 65.112 1.00 34.74 238 ILE A O 1
ATOM 1721 N N . LEU A 1 228 ? 35.572 34.072 63.818 1.00 31.46 239 LEU A N 1
ATOM 1722 C CA . LEU A 1 228 ? 35.805 35.430 63.328 1.00 36.88 239 LEU A CA 1
ATOM 1723 C C . LEU A 1 228 ? 35.844 36.444 64.466 1.00 39.07 239 LEU A C 1
ATOM 1724 O O . LEU A 1 228 ? 36.578 37.437 64.391 1.00 39.23 239 LEU A O 1
ATOM 1729 N N . ALA A 1 229 ? 35.049 36.218 65.513 1.00 38.11 240 ALA A N 1
ATOM 1730 C CA . ALA A 1 229 ? 35.004 37.098 66.671 1.00 41.46 240 ALA A CA 1
ATOM 1731 C C . ALA A 1 229 ? 36.093 36.790 67.698 1.00 44.11 240 ALA A C 1
ATOM 1732 O O . ALA A 1 229 ? 36.277 37.573 68.638 1.00 46.46 240 ALA A O 1
ATOM 1734 N N . ASN A 1 230 ? 36.826 35.686 67.545 1.00 40.99 241 ASN A N 1
ATOM 1735 C CA . ASN A 1 230 ? 37.741 35.252 68.594 1.00 42.07 241 ASN A CA 1
ATOM 1736 C C . ASN A 1 230 ? 39.095 34.817 68.052 1.00 42.41 241 ASN A C 1
ATOM 1737 O O . ASN A 1 230 ? 39.738 33.930 68.631 1.00 43.42 241 ASN A O 1
ATOM 1742 N N . TYR A 1 231 ? 39.557 35.427 66.963 1.00 39.03 242 TYR A N 1
ATOM 1743 C CA . TYR A 1 231 ? 40.879 35.096 66.446 1.00 39.98 242 TYR A CA 1
ATOM 1744 C C . TYR A 1 231 ? 41.940 35.307 67.519 1.00 41.82 242 TYR A C 1
ATOM 1745 O O . TYR A 1 231 ? 41.906 36.298 68.251 1.00 44.34 242 TYR A O 1
ATOM 1754 N N . SER A 1 232 ? 42.876 34.362 67.620 1.00 41.99 243 SER A N 1
ATOM 1755 C CA . SER A 1 232 ? 44.015 34.516 68.515 1.00 47.93 243 SER A CA 1
ATOM 1756 C C . SER A 1 232 ? 44.886 35.696 68.084 1.00 52.46 243 SER A C 1
ATOM 1757 O O . SER A 1 232 ? 44.929 36.084 66.914 1.00 50.09 243 SER A O 1
ATOM 1760 N N . ASP A 1 233 ? 45.618 36.246 69.051 1.00 57.12 244 ASP A N 1
ATOM 1761 C CA . ASP A 1 233 ? 46.466 37.404 68.779 1.00 60.35 244 ASP A CA 1
ATOM 1762 C C . ASP A 1 233 ? 47.649 37.039 67.891 1.00 62.48 244 ASP A C 1
ATOM 1763 O O . ASP A 1 233 ? 48.050 37.831 67.031 1.00 64.45 244 ASP A O 1
ATOM 1765 N N . GLN A 1 234 ? 48.225 35.857 68.082 1.00 62.89 245 GLN A N 1
ATOM 1766 C CA . GLN A 1 234 ? 49.428 35.475 67.355 1.00 65.89 245 GLN A CA 1
ATOM 1767 C C . GLN A 1 234 ? 49.673 33.993 67.593 1.00 69.54 245 GLN A C 1
ATOM 1768 O O . GLN A 1 234 ? 48.985 33.351 68.391 1.00 73.20 245 GLN A O 1
ATOM 1770 N N . GLY A 1 235 ? 50.671 33.462 66.892 1.00 54.81 246 GLY A N 1
ATOM 1771 C CA . GLY A 1 235 ? 51.119 32.094 67.083 1.00 54.73 246 GLY A CA 1
ATOM 1772 C C . GLY A 1 235 ? 50.568 31.154 66.031 1.00 55.13 246 GLY A C 1
ATOM 1773 O O . GLY A 1 235 ? 49.763 31.521 65.166 1.00 57.30 246 GLY A O 1
ATOM 1774 N N . ASN A 1 236 ? 51.012 29.899 66.122 1.00 51.58 247 ASN A N 1
ATOM 1775 C CA . ASN A 1 236 ? 50.500 28.886 65.207 1.00 51.15 247 ASN A CA 1
ATOM 1776 C C . ASN A 1 236 ? 48.985 28.746 65.314 1.00 48.10 247 ASN A C 1
ATOM 1777 O O . ASN A 1 236 ? 48.331 28.349 64.337 1.00 47.19 247 ASN A O 1
ATOM 1782 N N . HIS A 1 237 ? 48.408 29.068 66.478 1.00 45.57 248 HIS A N 1
ATOM 1783 C CA . HIS A 1 237 ? 46.964 28.915 66.638 1.00 47.60 248 HIS A CA 1
ATOM 1784 C C . HIS A 1 237 ? 46.209 29.842 65.698 1.00 45.44 248 HIS A C 1
ATOM 1785 O O . HIS A 1 237 ? 45.155 29.469 65.162 1.00 43.40 248 HIS A O 1
ATOM 1792 N N . LEU A 1 238 ? 46.722 31.062 65.501 1.00 41.48 249 LEU A N 1
ATOM 1793 C CA . LEU A 1 238 ? 46.079 31.997 64.586 1.00 40.17 249 LEU A CA 1
ATOM 1794 C C . LEU A 1 238 ? 46.153 31.488 63.150 1.00 38.48 249 LEU A C 1
ATOM 1795 O O . LEU A 1 238 ? 45.192 31.635 62.381 1.00 36.96 249 LEU A O 1
ATOM 1800 N N . LEU A 1 239 ? 47.273 30.863 62.782 1.00 35.61 250 LEU A N 1
ATOM 1801 C CA . LEU A 1 239 ? 47.389 30.257 61.456 1.00 34.56 250 LEU A CA 1
ATOM 1802 C C . LEU A 1 239 ? 46.312 29.197 61.226 1.00 34.86 250 LEU A C 1
ATOM 1803 O O . LEU A 1 239 ? 45.675 29.163 60.164 1.00 30.16 250 LEU A O 1
ATOM 1808 N N . PHE A 1 240 ? 46.112 28.310 62.209 1.00 33.65 251 PHE A N 1
ATOM 1809 C CA . PHE A 1 240 ? 45.121 27.246 62.064 1.00 34.08 251 PHE A CA 1
ATOM 1810 C C . PHE A 1 240 ? 43.702 27.798 62.024 1.00 30.83 251 PHE A C 1
ATOM 1811 O O . PHE A 1 240 ? 42.865 27.298 61.261 1.00 30.91 251 PHE A O 1
ATOM 1819 N N . GLU A 1 241 ? 43.412 28.836 62.823 1.00 28.12 252 GLU A N 1
ATOM 1820 C CA . GLU A 1 241 ? 42.101 29.462 62.754 1.00 32.42 252 GLU A CA 1
ATOM 1821 C C . GLU A 1 241 ? 41.836 30.002 61.358 1.00 32.90 252 GLU A C 1
ATOM 1822 O O . GLU A 1 241 ? 40.764 29.761 60.786 1.00 29.62 252 GLU A O 1
ATOM 1828 N N . ALA A 1 242 ? 42.808 30.729 60.792 1.00 29.41 253 ALA A N 1
ATOM 1829 C CA . ALA A 1 242 ? 42.634 31.294 59.457 1.00 31.06 253 ALA A CA 1
ATOM 1830 C C . ALA A 1 242 ? 42.502 30.198 58.414 1.00 29.44 253 ALA A C 1
ATOM 1831 O O . ALA A 1 242 ? 41.635 30.265 57.535 1.00 26.19 253 ALA A O 1
ATOM 1833 N N . GLN A 1 243 ? 43.349 29.175 58.497 1.00 26.26 254 GLN A N 1
ATOM 1834 C CA . GLN A 1 243 ? 43.266 28.078 57.539 1.00 26.85 254 GLN A CA 1
ATOM 1835 C C . GLN A 1 243 ? 41.876 27.443 57.543 1.00 27.03 254 GLN A C 1
ATOM 1836 O O . GLN A 1 243 ? 41.295 27.166 56.484 1.00 26.46 254 GLN A O 1
ATOM 1842 N N . ARG A 1 244 ? 41.298 27.277 58.724 1.00 29.20 255 ARG A N 1
ATOM 1843 C CA . ARG A 1 244 ? 40.034 26.585 58.844 1.00 29.32 255 ARG A CA 1
ATOM 1844 C C . ARG A 1 244 ? 38.857 27.490 58.500 1.00 28.97 255 ARG A C 1
ATOM 1845 O O . ARG A 1 244 ? 37.825 26.976 58.074 1.00 28.81 255 ARG A O 1
ATOM 1853 N N . MET A 1 245 ? 39.008 28.818 58.649 1.00 22.77 256 MET A N 1
ATOM 1854 C CA A MET A 1 245 ? 38.034 29.747 58.081 0.09 23.92 256 MET A CA 1
ATOM 1855 C CA B MET A 1 245 ? 38.017 29.727 58.089 0.91 24.94 256 MET A CA 1
ATOM 1856 C C . MET A 1 245 ? 37.963 29.596 56.568 1.00 25.01 256 MET A C 1
ATOM 1857 O O . MET A 1 245 ? 36.880 29.675 55.968 1.00 23.56 256 MET A O 1
ATOM 1866 N N . ILE A 1 246 ? 39.111 29.359 55.927 1.00 22.88 257 ILE A N 1
ATOM 1867 C CA . ILE A 1 246 ? 39.108 29.104 54.485 1.00 24.20 257 ILE A CA 1
ATOM 1868 C C . ILE A 1 246 ? 38.386 27.793 54.177 1.00 28.31 257 ILE A C 1
ATOM 1869 O O . ILE A 1 246 ? 37.561 27.730 53.255 1.00 25.89 257 ILE A O 1
ATOM 1874 N N . TYR A 1 247 ? 38.651 26.735 54.962 1.00 27.13 258 TYR A N 1
ATOM 1875 C CA . TYR A 1 247 ? 37.833 25.524 54.905 1.00 29.51 258 TYR A CA 1
ATOM 1876 C C . TYR A 1 247 ? 36.338 25.821 54.943 1.00 29.38 258 TYR A C 1
ATOM 1877 O O . TYR A 1 247 ? 35.565 25.300 54.130 1.00 31.14 258 TYR A O 1
ATOM 1886 N N . ALA A 1 248 ? 35.899 26.594 55.938 1.00 25.77 259 ALA A N 1
ATOM 1887 C CA . ALA A 1 248 ? 34.473 26.864 56.066 1.00 27.27 259 ALA A CA 1
ATOM 1888 C C . ALA A 1 248 ? 33.917 27.503 54.799 1.00 28.21 259 ALA A C 1
ATOM 1889 O O . ALA A 1 248 ? 32.855 27.096 54.307 1.00 28.32 259 ALA A O 1
ATOM 1891 N N . GLY A 1 249 ? 34.636 28.471 54.229 1.00 25.51 260 GLY A N 1
ATOM 1892 C CA . GLY A 1 249 ? 34.067 29.284 53.155 1.00 24.07 260 GLY A CA 1
ATOM 1893 C C . GLY A 1 249 ? 34.249 28.639 51.805 1.00 25.66 260 GLY A C 1
ATOM 1894 O O . GLY A 1 249 ? 33.550 28.981 50.851 1.00 23.07 260 GLY A O 1
ATOM 1895 N N . ALA A 1 250 ? 35.210 27.710 51.722 1.00 21.84 261 ALA A N 1
ATOM 1896 C CA . ALA A 1 250 ? 35.443 26.956 50.489 1.00 20.69 261 ALA A CA 1
ATOM 1897 C C . ALA A 1 250 ? 34.559 25.725 50.401 1.00 22.36 261 ALA A C 1
ATOM 1898 O O . ALA A 1 250 ? 34.149 25.336 49.307 1.00 26.58 261 ALA A O 1
ATOM 1900 N N . PHE A 1 251 ? 34.275 25.084 51.531 1.00 21.47 262 PHE A N 1
ATOM 1901 C CA . PHE A 1 251 ? 33.460 23.877 51.513 1.00 21.33 262 PHE A CA 1
ATOM 1902 C C . PHE A 1 251 ? 31.968 24.163 51.562 1.00 21.04 262 PHE A C 1
ATOM 1903 O O . PHE A 1 251 ? 31.184 23.333 51.112 1.00 23.94 262 PHE A O 1
ATOM 1911 N N . PHE A 1 252 ? 31.558 25.283 52.149 1.00 21.80 263 PHE A N 1
ATOM 1912 C CA . PHE A 1 252 ? 30.158 25.718 52.149 1.00 22.81 263 PHE A CA 1
ATOM 1913 C C . PHE A 1 252 ? 30.066 27.103 51.515 1.00 20.35 263 PHE A C 1
ATOM 1914 O O . PHE A 1 252 ? 29.666 28.071 52.163 1.00 20.82 263 PHE A O 1
ATOM 1922 N N . PRO A 1 253 ? 30.466 27.235 50.252 1.00 22.01 264 PRO A N 1
ATOM 1923 C CA . PRO A 1 253 ? 30.397 28.544 49.600 1.00 20.94 264 PRO A CA 1
ATOM 1924 C C . PRO A 1 253 ? 28.976 29.048 49.440 1.00 21.07 264 PRO A C 1
ATOM 1925 O O . PRO A 1 253 ? 28.813 30.201 49.023 1.00 22.88 264 PRO A O 1
ATOM 1929 N N . GLU A 1 254 ? 27.960 28.230 49.739 1.00 19.61 265 GLU A N 1
ATOM 1930 C CA . GLU A 1 254 ? 26.569 28.701 49.649 1.00 20.28 265 GLU A CA 1
ATOM 1931 C C . GLU A 1 254 ? 26.183 29.637 50.787 1.00 22.96 265 GLU A C 1
ATOM 1932 O O . GLU A 1 254 ? 25.139 30.285 50.697 1.00 23.58 265 GLU A O 1
ATOM 1938 N N . PHE A 1 255 ? 26.944 29.682 51.870 1.00 21.16 266 PHE A N 1
ATOM 1939 C CA . PHE A 1 255 ? 26.650 30.682 52.909 1.00 22.95 266 PHE A CA 1
ATOM 1940 C C . PHE A 1 255 ? 26.853 32.082 52.344 1.00 21.97 266 PHE A C 1
ATOM 1941 O O . PHE A 1 255 ? 27.819 32.303 51.611 1.00 21.46 266 PHE A O 1
ATOM 1960 N N . GLU A 1 257 ? 27.940 34.577 53.843 1.00 20.67 268 GLU A N 1
ATOM 1961 C CA . GLU A 1 257 ? 29.202 35.088 54.419 1.00 20.95 268 GLU A CA 1
ATOM 1962 C C . GLU A 1 257 ? 30.444 34.298 53.9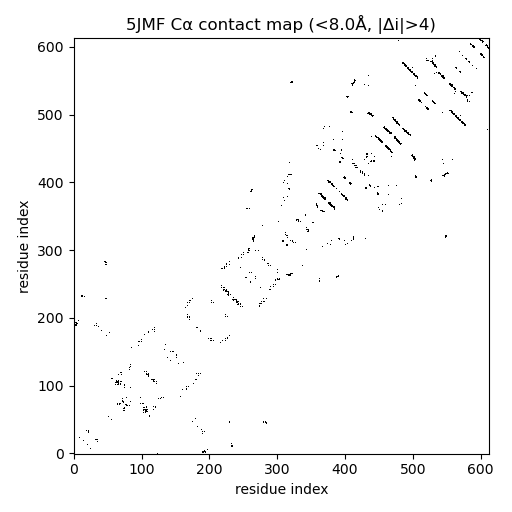87 1.00 22.79 268 GLU A C 1
ATOM 1963 O O . GLU A 1 257 ? 31.550 34.660 54.359 1.00 23.15 268 GLU A O 1
ATOM 1969 N N . ALA A 1 258 ? 30.265 33.234 53.210 1.00 23.17 269 ALA A N 1
ATOM 1970 C CA . ALA A 1 258 ? 31.402 32.381 52.857 1.00 22.31 269 ALA A CA 1
ATOM 1971 C C . ALA A 1 258 ? 32.533 33.122 52.136 1.00 22.40 269 ALA A C 1
ATOM 1972 O O . ALA A 1 258 ? 33.705 32.882 52.484 1.00 25.06 269 ALA A O 1
ATOM 1974 N N . PRO A 1 259 ? 32.284 34.015 51.156 1.00 20.33 270 PRO A N 1
ATOM 1975 C CA . PRO A 1 259 ? 33.409 34.756 50.568 1.00 23.75 270 PRO A CA 1
ATOM 1976 C C . PRO A 1 259 ? 34.159 35.586 51.588 1.00 25.45 270 PRO A C 1
ATOM 1977 O O . PRO A 1 259 ? 35.391 35.719 51.486 1.00 26.18 270 PRO A O 1
ATOM 1981 N N . ALA A 1 260 ? 33.438 36.162 52.562 1.00 24.65 271 ALA A N 1
ATOM 1982 C CA . ALA A 1 260 ? 34.072 36.943 53.626 1.00 23.26 271 ALA A CA 1
ATOM 1983 C C . ALA A 1 260 ? 34.922 36.062 54.525 1.00 26.13 271 ALA A C 1
ATOM 1984 O O . ALA A 1 260 ? 36.025 36.470 54.932 1.00 24.27 271 ALA A O 1
ATOM 1986 N N . TRP A 1 261 ? 34.442 34.846 54.840 1.00 22.90 272 TRP A N 1
ATOM 1987 C CA . TRP A 1 261 ? 35.268 33.934 55.636 1.00 25.13 272 TRP A CA 1
ATOM 1988 C C . TRP A 1 261 ? 36.562 33.583 54.914 1.00 23.58 272 TRP A C 1
ATOM 1989 O O . TRP A 1 261 ? 37.633 33.551 55.531 1.00 24.02 272 TRP A O 1
ATOM 2000 N N . ARG A 1 262 ? 36.484 33.278 53.625 1.00 22.72 273 ARG A N 1
ATOM 2001 C CA . ARG A 1 262 ? 37.697 32.952 52.884 1.00 23.84 273 ARG A CA 1
ATOM 2002 C C . ARG A 1 262 ? 38.668 34.129 52.902 1.00 24.92 273 ARG A C 1
ATOM 2003 O O . ARG A 1 262 ? 39.863 33.935 53.119 1.00 21.89 273 ARG A O 1
ATOM 2022 N N . SER A 1 264 ? 38.876 36.619 55.010 1.00 24.02 275 SER A N 1
ATOM 2023 C CA . SER A 1 264 ? 39.402 36.779 56.360 1.00 25.82 275 SER A CA 1
ATOM 2024 C C . SER A 1 264 ? 40.642 35.884 56.588 1.00 22.93 275 SER A C 1
ATOM 2025 O O . SER A 1 264 ? 41.697 36.371 57.029 1.00 25.76 275 SER A O 1
ATOM 2028 N N . GLY A 1 265 ? 40.489 34.591 56.274 1.00 24.62 276 GLY A N 1
ATOM 2029 C CA . GLY A 1 265 ? 41.579 33.644 56.476 1.00 25.56 276 GLY A CA 1
ATOM 2030 C C . GLY A 1 265 ? 42.773 33.918 55.573 1.00 25.87 276 GLY A C 1
ATOM 2031 O O . GLY A 1 265 ? 43.928 33.848 56.017 1.00 24.48 276 GLY A O 1
ATOM 2032 N N . ILE A 1 266 ? 42.511 34.264 54.310 1.00 24.65 277 ILE A N 1
ATOM 2033 C CA . ILE A 1 266 ? 43.587 34.551 53.354 1.00 26.32 277 ILE A CA 1
ATOM 2034 C C . ILE A 1 266 ? 44.398 35.773 53.793 1.00 26.20 277 ILE A C 1
ATOM 2035 O O . ILE A 1 266 ? 45.639 35.767 53.763 1.00 26.26 277 ILE A O 1
ATOM 2040 N N . ASP A 1 267 ? 43.709 36.852 54.181 1.00 28.00 278 ASP A N 1
ATOM 2041 C CA . ASP A 1 267 ? 44.424 38.052 54.594 1.00 28.32 278 ASP A CA 1
ATOM 2042 C C . ASP A 1 267 ? 45.321 37.757 55.789 1.00 29.65 278 ASP A C 1
ATOM 2043 O O . ASP A 1 267 ? 46.455 38.250 55.861 1.00 29.09 278 ASP A O 1
ATOM 2048 N N . ILE A 1 268 ? 44.844 36.930 56.726 1.00 28.83 279 ILE A N 1
ATOM 2049 C CA . ILE A 1 268 ? 45.655 36.617 57.907 1.00 28.04 279 ILE A CA 1
ATOM 2050 C C . ILE A 1 268 ? 46.899 35.842 57.505 1.00 27.93 279 ILE A C 1
ATOM 2051 O O . ILE A 1 268 ? 48.020 36.193 57.903 1.00 30.27 279 ILE A O 1
ATOM 2056 N N . LEU A 1 269 ? 46.718 34.774 56.714 1.00 26.11 280 LEU A N 1
ATOM 2057 C CA . LEU A 1 269 ? 47.853 33.941 56.304 1.00 27.87 280 LEU A CA 1
ATOM 2058 C C . LEU A 1 269 ? 48.850 34.724 55.469 1.00 31.19 280 LEU A C 1
ATOM 2059 O O . LEU A 1 269 ? 50.070 34.577 55.641 1.00 28.62 280 LEU A O 1
ATOM 2064 N N . ASN A 1 270 ? 48.357 35.572 54.565 1.00 29.22 281 ASN A N 1
ATOM 2065 C CA . ASN A 1 270 ? 49.272 36.383 53.768 1.00 30.27 281 ASN A CA 1
ATOM 2066 C C . ASN A 1 270 ? 50.113 37.301 54.652 1.00 29.44 281 ASN A C 1
ATOM 2067 O O . ASN A 1 270 ? 51.341 37.405 54.488 1.00 31.40 281 ASN A O 1
ATOM 2072 N N . ARG A 1 271 ? 49.463 38.000 55.582 1.00 27.22 282 ARG A N 1
ATOM 2073 C CA . ARG A 1 271 ? 50.198 38.873 56.484 1.00 31.43 282 ARG A CA 1
ATOM 2074 C C . ARG A 1 271 ? 51.225 38.094 57.294 1.00 33.49 282 ARG A C 1
ATOM 2075 O O . ARG A 1 271 ? 52.363 38.556 57.482 1.00 34.54 282 ARG A O 1
ATOM 2083 N N . GLU A 1 272 ? 50.847 36.907 57.786 1.00 30.89 283 GLU A N 1
ATOM 2084 C CA . GLU A 1 272 ? 51.742 36.199 58.702 1.00 33.99 283 GLU A CA 1
ATOM 2085 C C . GLU A 1 272 ? 52.925 35.566 57.972 1.00 36.32 283 GLU A C 1
ATOM 2086 O O . GLU A 1 272 ? 54.031 35.506 58.524 1.00 37.25 283 GLU A O 1
ATOM 2092 N N . VAL A 1 273 ? 52.722 35.091 56.738 1.00 34.64 284 VAL A N 1
ATOM 2093 C CA . VAL A 1 273 ? 53.849 34.526 56.005 1.00 37.12 284 VAL A CA 1
ATOM 2094 C C . VAL A 1 273 ? 54.865 35.610 55.679 1.00 38.07 284 VAL A C 1
ATOM 2095 O O . VAL A 1 273 ? 56.075 35.347 55.662 1.00 39.12 284 VAL A O 1
ATOM 2099 N N . ASN A 1 274 ? 54.420 36.857 55.493 1.00 36.47 285 ASN A N 1
ATOM 2100 C CA . ASN A 1 274 ? 55.386 37.943 55.293 1.00 39.60 285 ASN A CA 1
ATOM 2101 C C . ASN A 1 274 ? 56.182 38.272 56.552 1.00 40.57 285 ASN A C 1
ATOM 2102 O O . ASN A 1 274 ? 57.277 38.824 56.443 1.00 41.94 285 ASN A O 1
ATOM 2107 N N . VAL A 1 275 ? 55.644 37.976 57.735 1.00 39.44 286 VAL A N 1
ATOM 2108 C CA . VAL A 1 275 ? 56.321 38.259 58.997 1.00 40.06 286 VAL A CA 1
ATOM 2109 C C . VAL A 1 275 ? 57.312 37.150 59.346 1.00 40.61 286 VAL A C 1
ATOM 2110 O O . VAL A 1 275 ? 58.327 37.401 60.006 1.00 42.99 286 VAL A O 1
ATOM 2114 N N . GLN A 1 276 ? 57.062 35.934 58.866 1.00 36.70 287 GLN A N 1
ATOM 2115 C CA . GLN A 1 276 ? 57.675 34.709 59.354 1.00 35.75 287 GLN A CA 1
ATOM 2116 C C . GLN A 1 276 ? 58.750 34.140 58.454 1.00 33.13 287 GLN A C 1
ATOM 2117 O O . GLN A 1 276 ? 59.443 33.208 58.875 1.00 32.42 287 GLN A O 1
ATOM 2123 N N . VAL A 1 277 ? 58.809 34.566 57.197 1.00 31.85 288 VAL A N 1
ATOM 2124 C CA . VAL A 1 277 ? 59.628 33.893 56.199 1.00 34.00 288 VAL A CA 1
ATOM 2125 C C . VAL A 1 277 ? 60.593 34.910 55.609 1.00 35.79 288 VAL A C 1
ATOM 2126 O O . VAL A 1 277 ? 60.189 36.008 55.206 1.00 32.92 288 VAL A O 1
ATOM 2130 N N . TYR A 1 278 ? 61.883 34.577 55.645 1.00 33.09 289 TYR A N 1
ATOM 2131 C CA . TYR A 1 278 ? 62.876 35.436 55.044 1.00 33.58 289 TYR A CA 1
ATOM 2132 C C . TYR A 1 278 ? 62.709 35.459 53.527 1.00 32.98 289 TYR A C 1
ATOM 2133 O O . TYR A 1 278 ? 62.134 34.553 52.919 1.00 32.80 289 TYR A O 1
ATOM 2142 N N . ASN A 1 279 ? 63.244 36.512 52.908 1.00 39.55 290 ASN A N 1
ATOM 2143 C CA . ASN A 1 279 ? 63.100 36.663 51.463 1.00 40.17 290 ASN A CA 1
ATOM 2144 C C . ASN A 1 279 ? 63.714 35.493 50.699 1.00 35.79 290 ASN A C 1
ATOM 2145 O O . ASN A 1 279 ? 63.256 35.167 49.598 1.00 33.31 290 ASN A O 1
ATOM 2150 N N . ASP A 1 280 ? 64.714 34.816 51.267 1.00 28.42 291 ASP A N 1
ATOM 2151 C CA . ASP A 1 280 ? 65.250 33.649 50.569 1.00 25.05 291 ASP A CA 1
ATOM 2152 C C . ASP A 1 280 ? 64.420 32.379 50.782 1.00 28.59 291 ASP A C 1
ATOM 2153 O O . ASP A 1 280 ? 64.757 31.329 50.233 1.00 28.14 291 ASP A O 1
ATOM 2158 N N . GLY A 1 281 ? 63.324 32.429 51.519 1.00 29.03 292 GLY A N 1
ATOM 2159 C CA . GLY A 1 281 ? 62.457 31.270 51.636 1.00 28.24 292 GLY A CA 1
ATOM 2160 C C . GLY A 1 281 ? 62.511 30.567 52.973 1.00 27.41 292 GLY A C 1
ATOM 2161 O O . GLY A 1 281 ? 61.639 29.731 53.250 1.00 23.22 292 GLY A O 1
ATOM 2162 N N . GLY A 1 282 ? 63.500 30.858 53.812 1.00 28.69 293 GLY A N 1
ATOM 2163 C CA . GLY A 1 282 ? 63.607 30.148 55.083 1.00 28.07 293 GLY A CA 1
ATOM 2164 C C . GLY A 1 282 ? 62.712 30.746 56.165 1.00 28.80 293 GLY A C 1
ATOM 2165 O O . GLY A 1 282 ? 62.607 31.966 56.320 1.00 29.22 293 GLY A O 1
ATOM 2166 N N . GLN A 1 283 ? 62.063 29.863 56.924 1.00 28.86 294 GLN A N 1
ATOM 2167 C CA . GLN A 1 283 ? 61.222 30.314 58.034 1.00 30.40 294 GLN A CA 1
ATOM 2168 C C . GLN A 1 283 ? 62.093 30.730 59.226 1.00 32.39 294 GLN A C 1
ATOM 2169 O O . GLN A 1 283 ? 63.146 30.141 59.482 1.00 30.53 294 GLN A O 1
ATOM 2175 N N . PHE A 1 284 ? 61.673 31.775 59.956 1.00 30.55 295 PHE A N 1
ATOM 2176 C CA . PHE A 1 284 ? 62.639 32.489 60.785 1.00 32.58 295 PHE A CA 1
ATOM 2177 C C . PHE A 1 284 ? 63.001 31.775 62.094 1.00 35.20 295 PHE A C 1
ATOM 2178 O O . PHE A 1 284 ? 63.883 32.263 62.815 1.00 34.50 295 PHE A O 1
ATOM 2186 N N . GLU A 1 285 ? 62.423 30.610 62.400 1.00 33.10 296 GLU A N 1
ATOM 2187 C CA . GLU A 1 285 ? 62.905 29.854 63.555 1.00 34.04 296 GLU A CA 1
ATOM 2188 C C . GLU A 1 285 ? 64.213 29.117 63.268 1.00 34.25 296 GLU A C 1
ATOM 2189 O O . GLU A 1 285 ? 64.859 28.651 64.216 1.00 32.59 296 GLU A O 1
ATOM 2195 N N . LEU A 1 286 ? 64.613 29.016 61.991 1.00 31.27 297 LEU A N 1
ATOM 2196 C CA . LEU A 1 286 ? 65.861 28.351 61.577 1.00 30.02 297 LEU A CA 1
ATOM 2197 C C . LEU A 1 286 ? 65.855 26.889 62.011 1.00 32.12 297 LEU A C 1
ATOM 2198 O O . LEU A 1 286 ? 66.886 26.339 62.427 1.00 32.20 297 LEU A O 1
ATOM 2203 N N . ASP A 1 287 ? 64.672 26.280 61.958 1.00 30.96 298 ASP A N 1
ATOM 2204 C CA . ASP A 1 287 ? 64.460 24.906 62.415 1.00 30.94 298 ASP A CA 1
ATOM 2205 C C . ASP A 1 287 ? 63.802 24.139 61.276 1.00 29.93 298 ASP A C 1
ATOM 2206 O O . ASP A 1 287 ? 62.661 24.476 60.888 1.00 31.27 298 ASP A O 1
ATOM 2211 N N . PRO A 1 288 ? 64.479 23.138 60.689 1.00 26.42 299 PRO A N 1
ATOM 2212 C CA . PRO A 1 288 ? 63.890 22.480 59.501 1.00 26.40 299 PRO A CA 1
ATOM 2213 C C . PRO A 1 288 ? 62.517 21.871 59.767 1.00 27.08 299 PRO A C 1
ATOM 2214 O O . PRO A 1 288 ? 61.647 21.897 58.890 1.00 27.96 299 PRO A O 1
ATOM 2218 N N . HIS A 1 289 ? 62.308 21.310 60.960 1.00 29.85 300 HIS A N 1
ATOM 2219 C CA . HIS A 1 289 ? 61.034 20.657 61.235 1.00 32.67 300 HIS A CA 1
ATOM 2220 C C . HIS A 1 289 ? 59.918 21.684 61.362 1.00 32.77 300 HIS A C 1
ATOM 2221 O O . HIS A 1 289 ? 58.801 21.470 60.858 1.00 29.66 300 HIS A O 1
ATOM 2228 N N . TYR A 1 290 ? 60.203 22.810 62.029 1.00 33.74 301 TYR A N 1
ATOM 2229 C CA . TYR A 1 290 ? 59.204 23.872 62.148 1.00 36.50 301 TYR A CA 1
ATOM 2230 C C . TYR A 1 290 ? 58.975 24.565 60.809 1.00 33.65 301 TYR A C 1
ATOM 2231 O O . TYR A 1 290 ? 57.872 25.053 60.549 1.00 33.77 301 TYR A O 1
ATOM 2240 N N . HIS A 1 291 ? 60.006 24.615 59.955 1.00 30.43 302 HIS A N 1
ATOM 2241 C CA . HIS A 1 291 ? 59.858 25.111 58.582 1.00 27.13 302 HIS A CA 1
ATOM 2242 C C . HIS A 1 291 ? 58.872 24.254 57.790 1.00 27.45 302 HIS A C 1
ATOM 2243 O O . HIS A 1 291 ? 57.976 24.767 57.094 1.00 27.80 302 HIS A O 1
ATOM 2250 N N . LEU A 1 292 ? 59.046 22.931 57.859 1.00 26.17 303 LEU A N 1
ATOM 2251 C CA . LEU A 1 292 ? 58.168 22.022 57.132 1.00 27.00 303 LEU A CA 1
ATOM 2252 C C . LEU A 1 292 ? 56.740 22.100 57.673 1.00 27.13 303 LEU A C 1
ATOM 2253 O O . LEU A 1 292 ? 55.764 22.090 56.900 1.00 26.99 303 LEU A O 1
ATOM 2258 N N . ALA A 1 293 ? 56.594 22.195 59.002 1.00 31.06 304 ALA A N 1
ATOM 2259 C CA . ALA A 1 293 ? 55.250 22.339 59.573 1.00 31.44 304 ALA A CA 1
ATOM 2260 C C . ALA A 1 293 ? 54.576 23.606 59.064 1.00 30.66 304 ALA A C 1
ATOM 2261 O O . ALA A 1 293 ? 53.361 23.616 58.814 1.00 30.40 304 ALA A O 1
ATOM 2263 N N . ALA A 1 294 ? 55.347 24.684 58.890 1.00 29.54 305 ALA A N 1
ATOM 2264 C CA . ALA A 1 294 ? 54.768 25.933 58.391 1.00 29.37 305 ALA A CA 1
ATOM 2265 C C . ALA A 1 294 ? 54.318 25.788 56.939 1.00 29.62 305 ALA A C 1
ATOM 2266 O O . ALA A 1 294 ? 53.168 26.127 56.594 1.00 28.08 305 ALA A O 1
ATOM 2268 N N . ILE A 1 295 ? 55.195 25.256 56.075 1.00 25.30 306 ILE A N 1
ATOM 2269 C CA . ILE A 1 295 ? 54.807 24.939 54.701 1.00 24.71 306 ILE A CA 1
ATOM 2270 C C . ILE A 1 295 ? 53.448 24.260 54.723 1.00 25.64 306 ILE A C 1
ATOM 2271 O O . ILE A 1 295 ? 52.532 24.638 53.985 1.00 26.06 306 ILE A O 1
ATOM 2276 N N . ASN A 1 296 ? 53.306 23.252 55.578 1.00 24.70 307 ASN A N 1
ATOM 2277 C CA . ASN A 1 296 ? 52.110 22.431 55.476 1.00 26.41 307 ASN A CA 1
ATOM 2278 C C . ASN A 1 296 ? 50.863 23.172 55.938 1.00 26.30 307 ASN A C 1
ATOM 2279 O O . ASN A 1 296 ? 49.791 22.944 55.376 1.00 30.18 307 ASN A O 1
ATOM 2284 N N . ILE A 1 297 ? 50.977 24.083 56.906 1.00 26.45 308 ILE A N 1
ATOM 2285 C CA . ILE A 1 297 ? 49.824 24.919 57.263 1.00 31.00 308 ILE A CA 1
ATOM 2286 C C . ILE A 1 297 ? 49.430 25.800 56.087 1.00 31.16 308 ILE A C 1
ATOM 2287 O O . ILE A 1 297 ? 48.253 25.868 55.697 1.00 31.75 308 ILE A O 1
ATOM 2292 N N . PHE A 1 298 ? 50.415 26.484 55.496 1.00 26.97 309 PHE A N 1
ATOM 2293 C CA . PHE A 1 298 ? 50.129 27.374 54.376 1.00 28.76 309 PHE A CA 1
ATOM 2294 C C . PHE A 1 298 ? 49.624 26.625 53.147 1.00 29.44 309 PHE A C 1
ATOM 2295 O O . PHE A 1 298 ? 48.771 27.151 52.413 1.00 27.56 309 PHE A O 1
ATOM 2303 N N . CYS A 1 299 ? 50.090 25.398 52.921 1.00 23.05 310 CYS A N 1
ATOM 2304 C CA . CYS A 1 299 ? 49.646 24.651 51.744 1.00 25.34 310 CYS A CA 1
ATOM 2305 C C . CYS A 1 299 ? 48.273 24.016 51.930 1.00 28.57 310 CYS A C 1
ATOM 2306 O O . CYS A 1 299 ? 47.547 23.830 50.945 1.00 28.64 310 CYS A O 1
ATOM 2320 N N . ALA A 1 301 ? 45.796 25.359 53.576 1.00 25.52 312 ALA A N 1
ATOM 2321 C CA . ALA A 1 301 ? 44.934 26.476 53.207 1.00 27.92 312 ALA A CA 1
ATOM 2322 C C . ALA A 1 301 ? 44.834 26.654 51.693 1.00 31.32 312 ALA A C 1
ATOM 2323 O O . ALA A 1 301 ? 43.737 26.808 51.151 1.00 30.82 312 ALA A O 1
ATOM 2325 N N . LEU A 1 302 ? 45.978 26.649 51.008 1.00 30.17 313 LEU A N 1
ATOM 2326 C CA . LEU A 1 302 ? 45.977 26.838 49.559 1.00 28.59 313 LEU A CA 1
ATOM 2327 C C . LEU A 1 302 ? 45.259 25.693 48.860 1.00 29.30 313 LEU A C 1
ATOM 2328 O O . LEU A 1 302 ? 44.521 25.915 47.892 1.00 32.30 313 LEU A O 1
ATOM 2333 N N . GLY A 1 303 ? 45.424 24.474 49.379 1.00 26.80 314 GLY A N 1
ATOM 2334 C CA . GLY A 1 303 ? 44.823 23.304 48.762 1.00 28.05 314 GLY A CA 1
ATOM 2335 C C . GLY A 1 303 ? 43.302 23.318 48.805 1.00 31.87 314 GLY A C 1
ATOM 2336 O O . GLY A 1 303 ? 42.648 23.057 47.798 1.00 33.73 314 GLY A O 1
ATOM 2337 N N . ILE A 1 304 ? 42.720 23.591 49.981 1.00 29.52 315 ILE A N 1
ATOM 2338 C CA . ILE A 1 304 ? 41.258 23.584 50.076 1.00 31.82 315 ILE A CA 1
ATOM 2339 C C . ILE A 1 304 ? 40.675 24.634 49.138 1.00 31.12 315 ILE A C 1
ATOM 2340 O O . ILE A 1 304 ? 39.655 24.401 48.479 1.00 31.59 315 ILE A O 1
ATOM 2345 N N . ALA A 1 305 ? 41.337 25.787 49.022 1.00 30.49 316 ALA A N 1
ATOM 2346 C CA . ALA A 1 305 ? 40.869 26.813 48.096 1.00 29.18 316 ALA A CA 1
ATOM 2347 C C . ALA A 1 305 ? 41.075 26.382 46.656 1.00 31.63 316 ALA A C 1
ATOM 2348 O O . ALA A 1 305 ? 40.175 26.507 45.816 1.00 29.51 316 ALA A O 1
ATOM 2350 N N . ASP A 1 306 ? 42.261 25.865 46.358 1.00 29.64 317 ASP A N 1
ATOM 2351 C CA . ASP A 1 306 ? 42.634 25.545 44.987 1.00 30.64 317 ASP A CA 1
ATOM 2352 C C . ASP A 1 306 ? 41.707 24.495 44.373 1.00 30.44 317 ASP A C 1
ATOM 2353 O O . ASP A 1 306 ? 41.286 24.641 43.226 1.00 34.36 317 ASP A O 1
ATOM 2358 N N . VAL A 1 307 ? 41.402 23.417 45.105 1.00 31.23 318 VAL A N 1
ATOM 2359 C CA . VAL A 1 307 ? 40.587 22.349 44.528 1.00 33.21 318 VAL A CA 1
ATOM 2360 C C . VAL A 1 307 ? 39.147 22.775 44.313 1.00 32.51 318 VAL A C 1
ATOM 2361 O O . VAL A 1 307 ? 38.391 22.073 43.624 1.00 35.32 318 VAL A O 1
ATOM 2365 N N . ASN A 1 308 ? 38.749 23.910 44.878 1.00 31.50 319 ASN A N 1
ATOM 2366 C CA . ASN A 1 308 ? 37.373 24.386 44.789 1.00 33.53 319 ASN A CA 1
ATOM 2367 C C . ASN A 1 308 ? 37.242 25.676 43.977 1.00 34.27 319 ASN A C 1
ATOM 2368 O O . ASN A 1 308 ? 36.182 26.326 44.016 1.00 31.23 319 ASN A O 1
ATOM 2373 N N . GLY A 1 309 ? 38.278 26.045 43.228 1.00 32.79 320 GLY A N 1
ATOM 2374 C CA . GLY A 1 309 ? 38.223 27.147 42.286 1.00 32.50 320 GLY A CA 1
ATOM 2375 C C . GLY A 1 309 ? 38.624 28.508 42.819 1.00 34.13 320 GLY A C 1
ATOM 2376 O O . GLY A 1 309 ? 38.434 29.505 42.106 1.00 35.28 320 GLY A O 1
ATOM 2377 N N . PHE A 1 310 ? 39.174 28.588 44.044 1.00 24.86 321 PHE A N 1
ATOM 2378 C CA . PHE A 1 310 ? 39.464 29.872 44.685 1.00 28.20 321 PHE A CA 1
ATOM 2379 C C . PHE A 1 310 ? 40.963 30.203 44.754 1.00 29.56 321 PHE A C 1
ATOM 2380 O O . PHE A 1 310 ? 41.363 31.082 45.530 1.00 28.81 321 PHE A O 1
ATOM 2388 N N . ARG A 1 311 ? 41.796 29.554 43.942 1.00 29.66 322 ARG A N 1
ATOM 2389 C CA . ARG A 1 311 ? 43.232 29.863 43.980 1.00 29.26 322 ARG A CA 1
ATOM 2390 C C . ARG A 1 311 ? 43.502 31.358 43.778 1.00 33.10 322 ARG A C 1
ATOM 2391 O O . ARG A 1 311 ? 44.338 31.948 44.469 1.00 35.06 322 ARG A O 1
ATOM 2399 N N . ASN A 1 312 ? 42.787 31.984 42.849 1.00 35.88 323 ASN A N 1
ATOM 2400 C CA . ASN A 1 312 ? 42.928 33.394 42.501 1.00 37.59 323 ASN A CA 1
ATOM 2401 C C . ASN A 1 312 ? 42.608 34.348 43.643 1.00 31.26 323 ASN A C 1
ATOM 2402 O O . ASN A 1 312 ? 42.910 35.537 43.524 1.00 31.10 323 ASN A O 1
ATOM 2407 N N . GLU A 1 313 ? 42.002 33.878 44.730 1.00 25.37 324 GLU A N 1
ATOM 2408 C CA . GLU A 1 313 ? 41.774 34.752 45.881 1.00 22.79 324 GLU A CA 1
ATOM 2409 C C . GLU A 1 313 ? 43.043 34.957 46.711 1.00 23.88 324 GLU A C 1
ATOM 2410 O O . GLU A 1 313 ? 43.091 35.883 47.528 1.00 26.35 324 GLU A O 1
ATOM 2416 N N . PHE A 1 314 ? 44.031 34.111 46.534 1.00 25.71 325 PHE A N 1
ATOM 2417 C CA . PHE A 1 314 ? 45.334 34.288 47.193 1.00 27.38 325 PHE A CA 1
ATOM 2418 C C . PHE A 1 314 ? 46.201 35.274 46.416 1.00 31.25 325 PHE A C 1
ATOM 2419 O O . PHE A 1 314 ? 46.330 35.144 45.197 1.00 33.84 325 PHE A O 1
ATOM 2427 N N . PRO A 1 315 ? 46.815 36.252 47.080 1.00 31.06 326 PRO A N 1
ATOM 2428 C CA . PRO A 1 315 ? 47.744 37.145 46.378 1.00 38.07 326 PRO A CA 1
ATOM 2429 C C . PRO A 1 315 ? 48.921 36.374 45.806 1.00 30.87 326 PRO A C 1
ATOM 2430 O O . PRO A 1 315 ? 49.345 35.359 46.357 1.00 25.40 326 PRO A O 1
ATOM 2434 N N . GLN A 1 316 ? 49.422 36.860 44.670 1.00 30.54 327 GLN A N 1
ATOM 2435 C CA . GLN A 1 316 ? 50.557 36.228 44.011 1.00 34.55 327 GLN A CA 1
ATOM 2436 C C . GLN A 1 316 ? 51.767 36.113 44.942 1.00 32.61 327 GLN A C 1
ATOM 2437 O O . GLN A 1 316 ? 52.473 35.099 44.920 1.00 29.83 327 GLN A O 1
ATOM 2443 N N . GLU A 1 317 ? 52.015 37.133 45.774 1.00 35.01 328 GLU A N 1
ATOM 2444 C CA . GLU A 1 317 ? 53.156 37.074 46.699 1.00 35.76 328 GLU A CA 1
ATOM 2445 C C . GLU A 1 317 ? 53.065 35.869 47.633 1.00 30.56 328 GLU A C 1
ATOM 2446 O O . GLU A 1 317 ? 54.091 35.283 47.994 1.00 28.60 328 GLU A O 1
ATOM 2452 N N . TYR A 1 318 ? 51.850 35.453 48.000 1.00 27.09 329 TYR A N 1
ATOM 2453 C CA . TYR A 1 318 ? 51.707 34.289 48.868 1.00 27.07 329 TYR A CA 1
ATOM 2454 C C . TYR A 1 318 ? 52.141 33.025 48.143 1.00 26.70 329 TYR A C 1
ATOM 2455 O O . TYR A 1 318 ? 52.965 32.248 48.654 1.00 28.26 329 TYR A O 1
ATOM 2464 N N . LEU A 1 319 ? 51.621 32.825 46.930 1.00 24.43 330 LEU A N 1
ATOM 2465 C CA . LEU A 1 319 ? 52.016 31.679 46.110 1.00 28.24 330 LEU A CA 1
ATOM 2466 C C . LEU A 1 319 ? 53.530 31.613 45.948 1.00 28.88 330 LEU A C 1
ATOM 2467 O O . LEU A 1 319 ? 54.145 30.556 46.131 1.00 29.67 330 LEU A O 1
ATOM 2472 N N . ASP A 1 320 ? 54.140 32.744 45.591 1.00 29.27 331 ASP A N 1
ATOM 2473 C CA . ASP A 1 320 ? 55.581 32.778 45.379 1.00 31.11 331 ASP A CA 1
ATOM 2474 C C . ASP A 1 320 ? 56.340 32.454 46.656 1.00 29.72 331 ASP A C 1
ATOM 2475 O O . ASP A 1 320 ? 57.366 31.771 46.614 1.00 31.83 331 ASP A O 1
ATOM 2480 N N . THR A 1 321 ? 55.889 32.984 47.791 1.00 26.62 332 THR A N 1
ATOM 2481 C CA . THR A 1 321 ? 56.596 32.752 49.048 1.00 29.45 332 THR A CA 1
ATOM 2482 C C . THR A 1 321 ? 56.532 31.289 49.458 1.00 27.88 332 THR A C 1
ATOM 2483 O O . THR A 1 321 ? 57.554 30.700 49.833 1.00 25.64 332 THR A O 1
ATOM 2487 N N . ILE A 1 322 ? 55.358 30.668 49.344 1.00 23.60 333 ILE A N 1
ATOM 2488 C CA . ILE A 1 322 ? 55.239 29.245 49.661 1.00 25.56 333 ILE A CA 1
ATOM 2489 C C . ILE A 1 322 ? 56.137 28.424 48.746 1.00 27.52 333 ILE A C 1
ATOM 2490 O O . ILE A 1 322 ? 56.804 27.474 49.185 1.00 25.83 333 ILE A O 1
ATOM 2495 N N . GLU A 1 323 ? 56.171 28.768 47.466 1.00 25.32 334 GLU A N 1
ATOM 2496 C CA . GLU A 1 323 ? 57.031 28.030 46.537 1.00 22.22 334 GLU A CA 1
ATOM 2497 C C . GLU A 1 323 ? 58.511 28.185 46.945 1.00 24.21 334 GLU A C 1
ATOM 2498 O O . GLU A 1 323 ? 59.278 27.226 46.865 1.00 26.07 334 GLU A O 1
ATOM 2515 N N . MET A 1 325 ? 59.602 28.584 50.036 1.00 24.70 336 MET A N 1
ATOM 2516 C CA . MET A 1 325 ? 59.769 27.777 51.244 1.00 25.62 336 MET A CA 1
ATOM 2517 C C . MET A 1 325 ? 59.981 26.322 50.869 1.00 26.41 336 MET A C 1
ATOM 2518 O O . MET A 1 325 ? 60.740 25.611 51.514 1.00 26.76 336 MET A O 1
ATOM 2523 N N . ILE A 1 326 ? 59.278 25.865 49.838 1.00 25.37 337 ILE A N 1
ATOM 2524 C CA . ILE A 1 326 ? 59.429 24.472 49.417 1.00 23.65 337 ILE A CA 1
ATOM 2525 C C . ILE A 1 326 ? 60.816 24.246 48.810 1.00 22.66 337 ILE A C 1
ATOM 2526 O O . ILE A 1 326 ? 61.479 23.238 49.093 1.00 22.73 337 ILE A O 1
ATOM 2531 N N . MET A 1 327 ? 61.248 25.158 47.931 1.00 22.53 338 MET A N 1
ATOM 2532 C CA . MET A 1 327 ? 62.570 25.054 47.334 1.00 22.33 338 MET A CA 1
ATOM 2533 C C . MET A 1 327 ? 63.663 25.148 48.401 1.00 20.86 338 MET A C 1
ATOM 2534 O O . MET A 1 327 ? 64.686 24.479 48.292 1.00 22.12 338 MET A O 1
ATOM 2539 N N . PHE A 1 328 ? 63.481 26.001 49.414 1.00 20.14 339 PHE A N 1
ATOM 2540 C CA . PHE A 1 328 ? 64.412 26.027 50.547 1.00 24.53 339 PHE A CA 1
ATOM 2541 C C . PHE A 1 328 ? 64.503 24.647 51.192 1.00 24.06 339 PHE A C 1
ATOM 2542 O O . PHE A 1 328 ? 65.601 24.098 51.396 1.00 19.23 339 PHE A O 1
ATOM 2550 N N . TYR A 1 329 ? 63.345 24.037 51.473 1.00 18.10 340 TYR A N 1
ATOM 2551 C CA . TYR A 1 329 ? 63.356 22.737 52.121 1.00 21.94 340 TYR A CA 1
ATOM 2552 C C . TYR A 1 329 ? 63.977 21.670 51.229 1.00 24.03 340 TYR A C 1
ATOM 2553 O O . TYR A 1 329 ? 64.739 20.818 51.718 1.00 23.80 340 TYR A O 1
ATOM 2562 N N . ALA A 1 330 ? 63.673 21.702 49.919 1.00 21.67 341 ALA A N 1
ATOM 2563 C CA . ALA A 1 330 ? 64.268 20.729 49.003 1.00 23.45 341 ALA A CA 1
ATOM 2564 C C . ALA A 1 330 ? 65.792 20.843 49.003 1.00 19.54 341 ALA A C 1
ATOM 2565 O O . ALA A 1 330 ? 66.505 19.828 48.886 1.00 20.90 341 ALA A O 1
ATOM 2567 N N . ASN A 1 331 ? 66.304 22.073 49.143 1.00 20.33 342 ASN A N 1
ATOM 2568 C CA . ASN A 1 331 ? 67.743 22.297 49.056 1.00 20.16 342 ASN A CA 1
ATOM 2569 C C . ASN A 1 331 ? 68.468 21.817 50.305 1.00 22.68 342 ASN A C 1
ATOM 2570 O O . ASN A 1 331 ? 69.576 21.276 50.206 1.00 20.14 342 ASN A O 1
ATOM 2575 N N . ILE A 1 332 ? 67.898 22.036 51.494 1.00 22.47 343 ILE A N 1
ATOM 2576 C CA . ILE A 1 332 ? 68.627 21.647 52.703 1.00 22.23 343 ILE A CA 1
ATOM 2577 C C . ILE A 1 332 ? 68.407 20.185 53.047 1.00 22.39 343 ILE A C 1
ATOM 2578 O O . ILE A 1 332 ? 69.103 19.665 53.921 1.00 22.06 343 ILE A O 1
ATOM 2583 N N . SER A 1 333 ? 67.480 19.494 52.367 1.00 21.52 344 SER A N 1
ATOM 2584 C CA . SER A 1 333 ? 67.291 18.058 52.499 1.00 22.77 344 SER A CA 1
ATOM 2585 C C . SER A 1 333 ? 68.372 17.286 51.748 1.00 21.02 344 SER A C 1
ATOM 2586 O O . SER A 1 333 ? 68.916 17.753 50.746 1.00 20.49 344 SER A O 1
ATOM 2589 N N . PHE A 1 334 ? 68.598 16.059 52.200 1.00 20.29 345 PHE A N 1
ATOM 2590 C CA . PHE A 1 334 ? 69.527 15.121 51.573 1.00 20.80 345 PHE A CA 1
ATOM 2591 C C . PHE A 1 334 ? 68.814 14.297 50.508 1.00 21.60 345 PHE A C 1
ATOM 2592 O O . PHE A 1 334 ? 67.570 14.301 50.399 1.00 22.50 345 PHE A O 1
ATOM 2600 N N . PRO A 1 335 ? 69.565 13.595 49.652 1.00 20.89 346 PRO A N 1
ATOM 2601 C CA . PRO A 1 335 ? 68.912 12.916 48.514 1.00 23.45 346 PRO A CA 1
ATOM 2602 C C . PRO A 1 335 ? 67.996 11.769 48.919 1.00 22.69 346 PRO A C 1
ATOM 2603 O O . PRO A 1 335 ? 67.165 11.343 48.097 1.00 24.89 346 PRO A O 1
ATOM 2607 N N . ASP A 1 336 ? 68.083 11.278 50.159 1.00 20.16 347 ASP A N 1
ATOM 2608 C CA . ASP A 1 336 ? 67.159 10.271 50.651 1.00 23.03 347 ASP A CA 1
ATOM 2609 C C . ASP A 1 336 ? 65.924 10.893 51.296 1.00 22.42 347 ASP A C 1
ATOM 2610 O O . ASP A 1 336 ? 65.208 10.210 52.033 1.00 23.93 347 ASP A O 1
ATOM 2615 N N . TYR A 1 337 ? 65.690 12.177 51.040 1.00 22.78 348 TYR A N 1
ATOM 2616 C CA . TYR A 1 337 ? 64.561 12.978 51.505 1.00 23.34 348 TYR A CA 1
ATOM 2617 C C . TYR A 1 337 ? 64.606 13.276 53.003 1.00 26.18 348 TYR A C 1
ATOM 2618 O O . TYR A 1 337 ? 63.650 13.848 53.525 1.00 27.80 348 TYR A O 1
ATOM 2627 N N . THR A 1 338 ? 65.718 12.988 53.701 1.00 22.93 349 THR A N 1
ATOM 2628 C CA . THR A 1 338 ? 65.792 13.345 55.114 1.00 25.52 349 THR A CA 1
ATOM 2629 C C . THR A 1 338 ? 66.332 14.769 55.278 1.00 26.65 349 THR A C 1
ATOM 2630 O O . THR A 1 338 ? 66.972 15.325 54.388 1.00 27.66 349 THR A O 1
ATOM 2634 N N . ASN A 1 339 ? 66.076 15.347 56.439 1.00 25.94 350 ASN A N 1
ATOM 2635 C CA . ASN A 1 339 ? 66.501 16.704 56.746 1.00 24.45 350 ASN A CA 1
ATOM 2636 C C . ASN A 1 339 ? 67.603 16.679 57.794 1.00 23.38 350 ASN A C 1
ATOM 2637 O O . ASN A 1 339 ? 67.689 15.744 58.601 1.00 25.83 350 ASN A O 1
ATOM 2642 N N . PRO A 1 340 ? 68.441 17.712 57.838 1.00 24.33 351 PRO A N 1
ATOM 2643 C CA . PRO A 1 340 ? 69.402 17.820 58.946 1.00 25.32 351 PRO A CA 1
ATOM 2644 C C . PRO A 1 340 ? 68.654 18.108 60.231 1.00 25.99 351 PRO A C 1
ATOM 2645 O O . PRO A 1 340 ? 67.625 18.797 60.229 1.00 26.24 351 PRO A O 1
ATOM 2649 N N . CYS A 1 341 ? 69.176 17.565 61.329 1.00 24.83 352 CYS A N 1
ATOM 2650 C CA . CYS A 1 341 ? 68.561 17.707 62.649 1.00 28.27 352 CYS A CA 1
ATOM 2651 C C . CYS A 1 341 ? 69.080 18.922 63.417 1.00 31.01 352 CYS A C 1
ATOM 2652 O O . CYS A 1 341 ? 69.423 18.845 64.610 1.00 31.09 352 CYS A O 1
ATOM 2655 N N . PHE A 1 342 ? 69.105 20.068 62.737 1.00 28.19 353 PHE A N 1
ATOM 2656 C CA . PHE A 1 342 ? 69.387 21.345 63.394 1.00 28.61 353 PHE A CA 1
ATOM 2657 C C . PHE A 1 342 ? 68.252 21.722 64.343 1.00 31.41 353 PHE A C 1
ATOM 2658 O O . PHE A 1 342 ? 67.090 21.358 64.133 1.00 30.62 353 PHE A O 1
ATOM 2666 N N . SER A 1 343 ? 68.579 22.516 65.364 1.00 31.49 354 SER A N 1
ATOM 2667 C CA . SER A 1 343 ? 67.567 23.142 66.236 1.00 34.11 354 SER A CA 1
ATOM 2668 C C . SER A 1 343 ? 66.755 22.046 66.931 1.00 33.54 354 SER A C 1
ATOM 2669 O O . SER A 1 343 ? 67.341 21.109 67.496 1.00 33.30 354 SER A O 1
ATOM 2672 N N . ASP A 1 344 ? 65.419 22.089 66.886 1.00 34.56 355 ASP A N 1
ATOM 2673 C CA . ASP A 1 344 ? 64.591 21.069 67.513 1.00 35.27 355 ASP A CA 1
ATOM 2674 C C . ASP A 1 344 ? 64.062 20.057 66.505 1.00 34.88 355 ASP A C 1
ATOM 2675 O O . ASP A 1 344 ? 63.100 19.345 66.801 1.00 33.01 355 ASP A O 1
ATOM 2680 N N . ALA A 1 345 ? 64.702 19.948 65.341 1.00 35.81 356 ALA A N 1
ATOM 2681 C CA . ALA A 1 345 ? 64.180 19.129 64.248 1.00 34.78 356 ALA A CA 1
ATOM 2682 C C . ALA A 1 345 ? 64.529 17.650 64.428 1.00 34.10 356 ALA A C 1
ATOM 2683 O O . ALA A 1 345 ? 65.692 17.287 64.581 1.00 33.86 356 ALA A O 1
ATOM 2685 N N . LYS A 1 346 ? 63.510 16.795 64.390 1.00 37.01 357 LYS A N 1
ATOM 2686 C CA . LYS A 1 346 ? 63.696 15.366 64.167 1.00 35.16 357 LYS A CA 1
ATOM 2687 C C . LYS A 1 346 ? 63.784 15.100 62.663 1.00 31.36 357 LYS A C 1
ATOM 2688 O O . LYS A 1 346 ? 63.552 15.986 61.842 1.00 33.28 357 LYS A O 1
ATOM 2694 N N . ILE A 1 347 ? 64.084 13.863 62.285 1.00 31.30 358 ILE A N 1
ATOM 2695 C CA . ILE A 1 347 ? 64.046 13.516 60.866 1.00 30.75 358 ILE A CA 1
ATOM 2696 C C . ILE A 1 347 ? 62.612 13.226 60.456 1.00 33.31 358 ILE A C 1
ATOM 2697 O O . ILE A 1 347 ? 61.939 12.391 61.073 1.00 33.11 358 ILE A O 1
ATOM 2702 N N . THR A 1 348 ? 62.150 13.898 59.408 1.00 32.87 359 THR A N 1
ATOM 2703 C CA . THR A 1 348 ? 60.943 13.479 58.696 1.00 31.30 359 THR A CA 1
ATOM 2704 C C . THR A 1 348 ? 61.356 12.543 57.558 1.00 31.51 359 THR A C 1
ATOM 2705 O O . THR A 1 348 ? 62.158 12.916 56.697 1.00 30.96 359 THR A O 1
ATOM 2709 N N . GLU A 1 349 ? 60.845 11.316 57.578 1.00 33.75 360 GLU A N 1
ATOM 2710 C CA . GLU A 1 349 ? 61.365 10.287 56.665 1.00 35.65 360 GLU A CA 1
ATOM 2711 C C . GLU A 1 349 ? 60.783 10.359 55.243 1.00 34.51 360 GLU A C 1
ATOM 2712 O O . GLU A 1 349 ? 59.846 11.119 54.977 1.00 31.21 360 GLU A O 1
ATOM 2729 N N . LYS A 1 351 ? 58.919 8.466 53.227 1.00 28.41 362 LYS A N 1
ATOM 2730 C CA . LYS A 1 351 ? 57.526 8.169 52.919 1.00 31.53 362 LYS A CA 1
ATOM 2731 C C . LYS A 1 351 ? 56.636 9.407 53.142 1.00 34.57 362 LYS A C 1
ATOM 2732 O O . LYS A 1 351 ? 55.793 9.757 52.304 1.00 28.13 362 LYS A O 1
ATOM 2738 N N . GLU A 1 352 ? 56.852 10.091 54.265 1.00 33.31 363 GLU A N 1
ATOM 2739 C CA . GLU A 1 352 ? 56.096 11.302 54.534 1.00 30.88 363 GLU A CA 1
ATOM 2740 C C . GLU A 1 352 ? 56.448 12.413 53.541 1.00 25.44 363 GLU A C 1
ATOM 2741 O O . GLU A 1 352 ? 55.572 13.157 53.098 1.00 24.65 363 GLU A O 1
ATOM 2747 N N . MET A 1 353 ? 57.735 12.555 53.195 1.00 26.47 364 MET A N 1
ATOM 2748 C CA . MET A 1 353 ? 58.117 13.610 52.269 1.00 23.06 364 MET A CA 1
ATOM 2749 C C . MET A 1 353 ? 57.592 13.357 50.860 1.00 23.25 364 MET A C 1
ATOM 2750 O O . MET A 1 353 ? 57.209 14.311 50.175 1.00 24.08 364 MET A O 1
ATOM 2755 N N . LEU A 1 354 ? 57.521 12.101 50.422 1.00 25.66 365 LEU A N 1
ATOM 2756 C CA . LEU A 1 354 ? 56.917 11.821 49.118 1.00 27.53 365 LEU A CA 1
ATOM 2757 C C . LEU A 1 354 ? 55.451 12.224 49.098 1.00 28.96 365 LEU A C 1
ATOM 2758 O O . LEU A 1 354 ? 54.976 12.824 48.118 1.00 27.57 365 LEU A O 1
ATOM 2763 N N . LYS A 1 355 ? 54.719 11.918 50.176 1.00 26.98 366 LYS A N 1
ATOM 2764 C CA . LYS A 1 355 ? 53.333 12.372 50.263 1.00 27.94 366 LYS A CA 1
ATOM 2765 C C . LYS A 1 355 ? 53.264 13.896 50.205 1.00 27.68 366 LYS A C 1
ATOM 2766 O O . LYS A 1 355 ? 52.414 14.464 49.500 1.00 26.74 366 LYS A O 1
ATOM 2772 N N . ASN A 1 356 ? 54.199 14.576 50.885 1.00 24.80 367 ASN A N 1
ATOM 2773 C CA . ASN A 1 356 ? 54.234 16.038 50.853 1.00 23.51 367 ASN A CA 1
ATOM 2774 C C . ASN A 1 356 ? 54.485 16.555 49.435 1.00 24.23 367 ASN A C 1
ATOM 2775 O O . ASN A 1 356 ? 53.779 17.446 48.952 1.00 26.12 367 ASN A O 1
ATOM 2780 N N . TYR A 1 357 ? 55.501 16.011 48.755 1.00 21.72 368 TYR A N 1
ATOM 2781 C CA . TYR A 1 357 ? 55.826 16.519 47.424 1.00 22.83 368 TYR A CA 1
ATOM 2782 C C . TYR A 1 357 ? 54.689 16.254 46.448 1.00 22.89 368 TYR A C 1
ATOM 2783 O O . TYR A 1 357 ? 54.405 17.095 45.596 1.00 24.64 368 TYR A O 1
ATOM 2792 N N . ARG A 1 358 ? 54.019 15.104 46.563 1.00 26.60 369 ARG A N 1
ATOM 2793 C CA . ARG A 1 358 ? 52.855 14.853 45.709 1.00 29.47 369 ARG A CA 1
ATOM 2794 C C . ARG A 1 358 ? 51.758 15.902 45.908 1.00 30.13 369 ARG A C 1
ATOM 2795 O O . ARG A 1 358 ? 51.162 16.383 44.935 1.00 27.82 369 ARG A O 1
ATOM 2803 N N . ALA A 1 359 ? 51.450 16.244 47.156 1.00 30.26 370 ALA A N 1
ATOM 2804 C CA . ALA A 1 359 ? 50.464 17.293 47.408 1.00 32.46 370 ALA A CA 1
ATOM 2805 C C . ALA A 1 359 ? 50.945 18.651 46.896 1.00 30.89 370 ALA A C 1
ATOM 2806 O O . ALA A 1 359 ? 50.176 19.403 46.281 1.00 26.41 370 ALA A O 1
ATOM 2808 N N . TRP A 1 360 ? 52.217 18.984 47.136 1.00 25.85 371 TRP A N 1
ATOM 2809 C CA . TRP A 1 360 ? 52.727 20.287 46.721 1.00 22.63 371 TRP A CA 1
ATOM 2810 C C . TRP A 1 360 ? 52.785 20.390 45.205 1.00 22.67 371 TRP A C 1
ATOM 2811 O O . TRP A 1 360 ? 52.588 21.476 44.642 1.00 24.68 371 TRP A O 1
ATOM 2822 N N . SER A 1 361 ? 53.023 19.273 44.524 1.00 24.02 372 SER A N 1
ATOM 2823 C CA . SER A 1 361 ? 53.104 19.329 43.067 1.00 23.16 372 SER A CA 1
ATOM 2824 C C . SER A 1 361 ? 51.742 19.628 42.448 1.00 29.59 372 SER A C 1
ATOM 2825 O O . SER A 1 361 ? 51.671 20.267 41.393 1.00 27.14 372 SER A O 1
ATOM 2828 N N . LYS A 1 362 ? 50.662 19.192 43.095 1.00 29.87 373 LYS A N 1
ATOM 2829 C CA . LYS A 1 362 ? 49.330 19.563 42.621 1.00 32.31 373 LYS A CA 1
ATOM 2830 C C . LYS A 1 362 ? 49.091 21.061 42.757 1.00 32.74 373 LYS A C 1
ATOM 2831 O O . LYS A 1 362 ? 48.437 21.659 41.893 1.00 32.56 373 LYS A O 1
ATOM 2837 N N . LEU A 1 363 ? 49.657 21.682 43.796 1.00 28.14 374 LEU A N 1
ATOM 2838 C CA . LEU A 1 363 ? 49.488 23.107 44.039 1.00 27.47 374 LEU A CA 1
ATOM 2839 C C . LEU A 1 363 ? 50.351 23.967 43.132 1.00 30.27 374 LEU A C 1
ATOM 2840 O O . LEU A 1 363 ? 49.943 25.085 42.781 1.00 31.57 374 LEU A O 1
ATOM 2845 N N . PHE A 1 364 ? 51.547 23.485 42.750 1.00 28.07 375 PHE A N 1
ATOM 2846 C CA . PHE A 1 364 ? 52.462 24.222 41.880 1.00 25.90 375 PHE A CA 1
ATOM 2847 C C . PHE A 1 364 ? 52.801 23.344 40.678 1.00 25.66 375 PHE A C 1
ATOM 2848 O O . PHE A 1 364 ? 53.933 22.857 40.546 1.00 26.81 375 PHE A O 1
ATOM 2856 N N . PRO A 1 365 ? 51.841 23.117 39.777 1.00 29.35 376 PRO A N 1
ATOM 2857 C CA . PRO A 1 365 ? 52.079 22.114 38.733 1.00 30.63 376 PRO A CA 1
ATOM 2858 C C . PRO A 1 365 ? 53.089 22.531 37.684 1.00 32.98 376 PRO A C 1
ATOM 2859 O O . PRO A 1 365 ? 53.542 21.680 36.913 1.00 32.70 376 PRO A O 1
ATOM 2874 N N . ASN A 1 367 ? 55.988 23.867 38.591 1.00 24.95 378 ASN A N 1
ATOM 2875 C CA . ASN A 1 367 ? 57.330 23.720 39.174 1.00 27.46 378 ASN A CA 1
ATOM 2876 C C . ASN A 1 367 ? 57.902 22.331 38.844 1.00 29.97 378 ASN A C 1
ATOM 2877 O O . ASN A 1 367 ? 57.472 21.314 39.414 1.00 28.16 378 ASN A O 1
ATOM 2882 N N A GLU A 1 368 ? 58.891 22.300 37.954 0.64 30.32 379 GLU A N 1
ATOM 2883 N N B GLU A 1 368 ? 58.880 22.339 37.926 0.36 30.43 379 GLU A N 1
ATOM 2884 C CA A GLU A 1 368 ? 59.469 21.038 37.494 0.64 30.96 379 GLU A CA 1
ATOM 2885 C CA B GLU A 1 368 ? 59.555 21.119 37.478 0.36 30.60 379 GLU A CA 1
ATOM 2886 C C A GLU A 1 368 ? 60.313 20.328 38.552 0.64 26.57 379 GLU A C 1
ATOM 2887 C C B GLU A 1 368 ? 60.166 20.343 38.638 0.36 26.60 379 GLU A C 1
ATOM 2888 O O A GLU A 1 368 ? 60.533 19.115 38.431 0.64 25.84 379 GLU A O 1
ATOM 2889 O O B GLU A 1 368 ? 60.099 19.109 38.674 0.36 26.18 379 GLU A O 1
ATOM 2900 N N . THR A 1 369 ? 60.827 21.041 39.560 1.00 22.77 380 THR A N 1
ATOM 2901 C CA . THR A 1 369 ? 61.593 20.351 40.587 1.00 24.33 380 THR A CA 1
ATOM 2902 C C . THR A 1 369 ? 60.685 19.728 41.639 1.00 23.83 380 THR A C 1
ATOM 2903 O O . THR A 1 369 ? 60.979 18.648 42.170 1.00 22.14 380 THR A O 1
ATOM 2907 N N . ILE A 1 370 ? 59.583 20.381 41.958 1.00 23.16 381 ILE A N 1
ATOM 2908 C CA . ILE A 1 370 ? 58.664 19.769 42.892 1.00 24.36 381 ILE A CA 1
ATOM 2909 C C . ILE A 1 370 ? 58.106 18.496 42.260 1.00 24.44 381 ILE A C 1
ATOM 2910 O O . ILE A 1 370 ? 57.967 17.487 42.961 1.00 25.26 381 ILE A O 1
ATOM 2926 N N . TYR A 1 372 ? 59.684 16.576 39.947 1.00 21.35 383 TYR A N 1
ATOM 2927 C CA . TYR A 1 372 ? 60.770 15.599 40.014 1.00 21.89 383 TYR A CA 1
ATOM 2928 C C . TYR A 1 372 ? 60.831 14.911 41.382 1.00 23.68 383 TYR A C 1
ATOM 2929 O O . TYR A 1 372 ? 60.900 13.672 41.469 1.00 23.63 383 TYR A O 1
ATOM 2938 N N . LEU A 1 373 ? 60.812 15.722 42.445 1.00 21.26 384 LEU A N 1
ATOM 2939 C CA . LEU A 1 373 ? 60.856 15.166 43.793 1.00 24.20 384 LEU A CA 1
ATOM 2940 C C . LEU A 1 373 ? 59.601 14.356 44.105 1.00 21.91 384 LEU A C 1
ATOM 2941 O O . LEU A 1 373 ? 59.685 13.311 44.762 1.00 24.97 384 LEU A O 1
ATOM 2946 N N . ALA A 1 374 ? 58.431 14.800 43.629 1.00 24.19 385 ALA A N 1
ATOM 2947 C CA . ALA A 1 374 ? 57.219 14.025 43.883 1.00 22.54 385 ALA A CA 1
ATOM 2948 C C . ALA A 1 374 ? 57.265 12.656 43.229 1.00 27.25 385 ALA A C 1
ATOM 2949 O O . ALA A 1 374 ? 56.703 11.691 43.771 1.00 28.73 385 ALA A O 1
ATOM 2951 N N . THR A 1 375 ? 57.892 12.553 42.054 1.00 24.04 386 THR A N 1
ATOM 2952 C CA . THR A 1 375 ? 57.929 11.331 41.260 1.00 27.14 386 THR A CA 1
ATOM 2953 C C . THR A 1 375 ? 59.272 10.612 41.322 1.00 24.84 386 THR A C 1
ATOM 2954 O O . THR A 1 375 ? 59.493 9.675 40.534 1.00 29.83 386 THR A O 1
ATOM 2958 N N . ASP A 1 376 ? 60.176 11.032 42.218 1.00 24.82 387 ASP A N 1
ATOM 2959 C CA . ASP A 1 376 ? 61.521 10.445 42.334 1.00 27.29 387 ASP A CA 1
ATOM 2960 C C . ASP A 1 376 ? 62.205 10.408 40.967 1.00 27.17 387 ASP A C 1
ATOM 2961 O O . ASP A 1 376 ? 62.823 9.418 40.568 1.00 24.63 387 ASP A O 1
ATOM 2966 N N . GLY A 1 377 ? 62.048 11.487 40.217 1.00 27.33 388 GLY A N 1
ATOM 2967 C CA . GLY A 1 377 ? 62.745 11.621 38.945 1.00 25.15 388 GLY A CA 1
ATOM 2968 C C . GLY A 1 377 ? 62.065 11.054 37.705 1.00 28.37 388 GLY A C 1
ATOM 2969 O O . GLY A 1 377 ? 62.613 11.144 36.607 1.00 26.97 388 GLY A O 1
ATOM 2981 N N . GLU A 1 379 ? 59.418 12.159 36.303 1.00 25.65 390 GLU A N 1
ATOM 2982 C CA . GLU A 1 379 ? 58.917 13.301 35.529 1.00 27.40 390 GLU A CA 1
ATOM 2983 C C . GLU A 1 379 ? 59.586 14.550 36.082 1.00 29.65 390 GLU A C 1
ATOM 2984 O O . GLU A 1 379 ? 60.234 14.474 37.134 1.00 29.32 390 GLU A O 1
ATOM 2990 N N . GLY A 1 380 ? 59.467 15.693 35.412 1.00 28.56 391 GLY A N 1
ATOM 2991 C CA . GLY A 1 380 ? 60.053 16.911 35.989 1.00 26.99 391 GLY A CA 1
ATOM 2992 C C . GLY A 1 380 ? 61.541 17.064 35.715 1.00 26.72 391 GLY A C 1
ATOM 2993 O O . GLY A 1 380 ? 62.174 16.297 34.968 1.00 27.76 391 GLY A O 1
ATOM 2994 N N . ALA A 1 381 ? 62.129 18.062 36.382 1.00 24.67 392 ALA A N 1
ATOM 2995 C CA . ALA A 1 381 ? 63.548 18.302 36.192 1.00 24.13 392 ALA A CA 1
ATOM 2996 C C . ALA A 1 381 ? 64.126 18.952 37.444 1.00 23.28 392 ALA A C 1
ATOM 2997 O O . ALA A 1 381 ? 63.448 19.711 38.134 1.00 24.42 392 ALA A O 1
ATOM 2999 N N . LEU A 1 382 ? 65.390 18.638 37.724 1.00 25.31 393 LEU A N 1
ATOM 3000 C CA . LEU A 1 382 ? 66.091 19.223 38.861 1.00 24.50 393 LEU A CA 1
ATOM 3001 C C . LEU A 1 382 ? 66.444 20.678 38.549 1.00 26.87 393 LEU A C 1
ATOM 3002 O O . LEU A 1 382 ? 66.383 21.106 37.399 1.00 26.24 393 LEU A O 1
ATOM 3007 N N . PRO A 1 383 ? 66.832 21.470 39.551 1.00 28.20 394 PRO A N 1
ATOM 3008 C CA . PRO A 1 383 ? 67.249 22.848 39.262 1.00 29.88 394 PRO A CA 1
ATOM 3009 C C . PRO A 1 383 ? 68.515 22.900 38.416 1.00 27.69 394 PRO A C 1
ATOM 3010 O O . PRO A 1 383 ? 69.305 21.953 38.346 1.00 27.56 394 PRO A O 1
ATOM 3014 N N A ASP A 1 384 ? 68.751 24.035 37.776 0.44 30.20 395 ASP A N 1
ATOM 3015 N N B ASP A 1 384 ? 68.673 24.038 37.749 0.56 30.06 395 ASP A N 1
ATOM 3016 C CA A ASP A 1 384 ? 69.952 24.099 36.943 0.44 32.75 395 ASP A CA 1
ATOM 3017 C CA B ASP A 1 384 ? 69.876 24.336 36.981 0.56 33.09 395 ASP A CA 1
ATOM 3018 C C A ASP A 1 384 ? 71.242 24.236 37.751 0.44 30.25 395 ASP A C 1
ATOM 3019 C C B ASP A 1 384 ? 70.960 24.931 37.858 0.56 30.21 395 ASP A C 1
ATOM 3020 O O A ASP A 1 384 ? 72.339 24.165 37.180 0.44 30.74 395 ASP A O 1
ATOM 3021 O O B ASP A 1 384 ? 71.596 25.914 37.470 0.56 30.15 395 ASP A O 1
ATOM 3030 N N . TYR A 1 385 ? 71.143 24.374 39.059 1.00 28.80 396 TYR A N 1
ATOM 3031 C CA . TYR A 1 385 ? 72.265 24.688 39.929 1.00 24.71 396 TYR A CA 1
ATOM 3032 C C . TYR A 1 385 ? 72.547 23.479 40.821 1.00 24.97 396 TYR A C 1
ATOM 3033 O O . TYR A 1 385 ? 71.756 22.538 40.902 1.00 24.08 396 TYR A O 1
ATOM 3042 N N . MET A 1 386 ? 73.708 23.495 41.469 1.00 24.08 397 MET A N 1
ATOM 3043 C CA . MET A 1 386 ? 74.053 22.430 42.397 1.00 22.97 397 MET A CA 1
ATOM 3044 C C . MET A 1 386 ? 74.152 23.036 43.792 1.00 24.26 397 MET A C 1
ATOM 3045 O O . MET A 1 386 ? 73.149 23.146 44.497 1.00 23.49 397 MET A O 1
ATOM 3050 N N . SER A 1 387 ? 75.334 23.461 44.200 1.00 21.64 398 SER A N 1
ATOM 3051 C CA . SER A 1 387 ? 75.441 24.175 45.471 1.00 19.01 398 SER A CA 1
ATOM 3052 C C . SER A 1 387 ? 74.573 25.438 45.487 1.00 21.86 398 SER A C 1
ATOM 3053 O O . SER A 1 387 ? 74.346 26.083 44.441 1.00 23.74 398 SER A O 1
ATOM 3067 N N . GLY A 1 389 ? 73.043 28.789 48.219 1.00 22.09 400 GLY A N 1
ATOM 3068 C CA . GLY A 1 389 ? 73.143 29.470 49.498 1.00 21.22 400 GLY A CA 1
ATOM 3069 C C . GLY A 1 389 ? 71.875 30.280 49.771 1.00 24.88 400 GLY A C 1
ATOM 3070 O O . GLY A 1 389 ? 71.181 30.729 48.847 1.00 27.36 400 GLY A O 1
ATOM 3071 N N . PHE A 1 390 ? 71.575 30.448 51.054 1.00 25.32 401 PHE A N 1
ATOM 3072 C CA . PHE A 1 390 ? 70.420 31.196 51.539 1.00 27.77 401 PHE A CA 1
ATOM 3073 C C . PHE A 1 390 ? 70.979 32.251 52.489 1.00 25.97 401 PHE A C 1
ATOM 3074 O O . PHE A 1 390 ? 71.188 31.978 53.670 1.00 25.27 401 PHE A O 1
ATOM 3082 N N . LEU A 1 391 ? 71.219 33.455 51.962 1.00 26.68 402 LEU A N 1
ATOM 3083 C CA . LEU A 1 391 ? 72.048 34.420 52.687 1.00 31.55 402 LEU A CA 1
ATOM 3084 C C . LEU A 1 391 ? 71.287 35.159 53.780 1.00 29.95 402 LEU A C 1
ATOM 3085 O O . LEU A 1 391 ? 71.912 35.696 54.695 1.00 28.85 402 LEU A O 1
ATOM 3090 N N . LYS A 1 392 ? 69.962 35.208 53.714 1.00 28.60 403 LYS A N 1
ATOM 3091 C CA . LYS A 1 392 ? 69.210 35.832 54.798 1.00 29.60 403 LYS A CA 1
ATOM 3092 C C . LYS A 1 392 ? 69.024 34.862 55.955 1.00 29.60 403 LYS A C 1
ATOM 3093 O O . LYS A 1 392 ? 69.189 35.233 57.124 1.00 31.91 403 LYS A O 1
ATOM 3099 N N . SER A 1 393 ? 68.640 33.620 55.634 1.00 28.31 404 SER A N 1
ATOM 3100 C CA . SER A 1 393 ? 68.362 32.589 56.628 1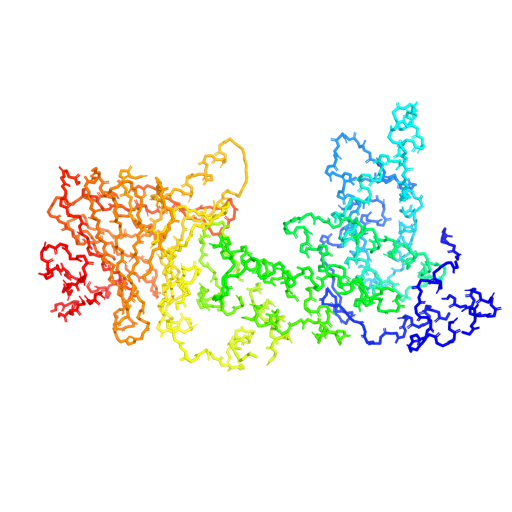.00 26.74 404 SER A CA 1
ATOM 3101 C C . SER A 1 393 ? 69.627 32.015 57.229 1.00 27.30 404 SER A C 1
ATOM 3102 O O . SER A 1 393 ? 69.584 31.507 58.357 1.00 28.31 404 SER A O 1
ATOM 3105 N N . GLY A 1 394 ? 70.733 32.049 56.485 1.00 25.93 405 GLY A N 1
ATOM 3106 C CA . GLY A 1 394 ? 72.021 31.564 56.971 1.00 22.54 405 GLY A CA 1
ATOM 3107 C C . GLY A 1 394 ? 72.161 30.060 56.819 1.00 25.30 405 GLY A C 1
ATOM 3108 O O . GLY A 1 394 ? 72.551 29.371 57.766 1.00 27.97 405 GLY A O 1
ATOM 3109 N N . PHE A 1 395 ? 71.807 29.518 55.654 1.00 23.29 406 PHE A N 1
ATOM 3110 C CA . PHE A 1 395 ? 72.017 28.102 55.373 1.00 21.10 406 PHE A CA 1
ATOM 3111 C C . PHE A 1 395 ? 72.736 27.985 54.041 1.00 22.64 406 PHE A C 1
ATOM 3112 O O . PHE A 1 395 ? 72.391 28.684 53.085 1.00 23.43 406 PHE A O 1
ATOM 3120 N N . PHE A 1 396 ? 73.735 27.108 53.981 1.00 20.87 407 PHE A N 1
ATOM 3121 C CA . PHE A 1 396 ? 74.588 26.992 52.806 1.00 19.72 407 PHE A CA 1
ATOM 3122 C C . PHE A 1 396 ? 74.703 25.524 52.456 1.00 21.09 407 PHE A C 1
ATOM 3123 O O . PHE A 1 396 ? 75.046 24.706 53.323 1.00 23.74 407 PHE A O 1
ATOM 3131 N N . VAL A 1 397 ? 74.470 25.198 51.189 1.00 20.03 408 VAL A N 1
ATOM 3132 C CA . VAL A 1 397 ? 74.464 23.810 50.750 1.00 17.93 408 VAL A CA 1
ATOM 3133 C C . VAL A 1 397 ? 75.516 23.623 49.672 1.00 19.22 408 VAL A C 1
ATOM 3134 O O . VAL A 1 397 ? 75.485 24.304 48.637 1.00 22.39 408 VAL A O 1
ATOM 3138 N N . PHE A 1 398 ? 76.476 22.737 49.941 1.00 18.58 409 PHE A N 1
ATOM 3139 C CA . PHE A 1 398 ? 77.433 22.254 48.951 1.00 18.20 409 PHE A CA 1
ATOM 3140 C C . PHE A 1 398 ? 76.916 20.912 48.476 1.00 18.73 409 PHE A C 1
ATOM 3141 O O . PHE A 1 398 ? 76.598 20.054 49.309 1.00 18.68 409 PHE A O 1
ATOM 3149 N N . ARG A 1 399 ? 76.855 20.708 47.155 1.00 20.32 410 ARG A N 1
ATOM 3150 C CA . ARG A 1 399 ? 76.485 19.390 46.647 1.00 18.74 410 ARG A CA 1
ATOM 3151 C C . ARG A 1 399 ? 77.148 19.167 45.296 1.00 20.99 410 ARG A C 1
ATOM 3152 O O . ARG A 1 399 ? 77.290 20.105 44.499 1.00 21.65 410 ARG A O 1
ATOM 3160 N N . ASN A 1 400 ? 77.535 17.917 45.031 1.00 21.06 411 ASN A N 1
ATOM 3161 C CA . ASN A 1 400 ? 78.020 17.540 43.707 1.00 22.82 411 ASN A CA 1
ATOM 3162 C C . ASN A 1 400 ? 76.981 16.795 42.896 1.00 24.55 411 ASN A C 1
ATOM 3163 O O . ASN A 1 400 ? 77.264 16.428 41.750 1.00 24.44 411 ASN A O 1
ATOM 3168 N N . SER A 1 401 ? 75.789 16.579 43.454 1.00 24.03 412 SER A N 1
ATOM 3169 C CA . SER A 1 401 ? 74.729 15.799 42.802 1.00 24.12 412 SER A CA 1
ATOM 3170 C C . SER A 1 401 ? 73.472 15.950 43.637 1.00 20.80 412 SER A C 1
ATOM 3171 O O . SER A 1 401 ? 73.547 16.213 44.842 1.00 22.45 412 SER A O 1
ATOM 3174 N N . TRP A 1 402 ? 72.317 15.800 42.995 1.00 22.23 413 TRP A N 1
ATOM 3175 C CA . TRP A 1 402 ? 71.052 15.741 43.706 1.00 24.39 413 TRP A CA 1
ATOM 3176 C C . TRP A 1 402 ? 70.664 14.315 44.066 1.00 27.60 413 TRP A C 1
ATOM 3177 O O . TRP A 1 402 ? 69.701 14.128 44.816 1.00 24.21 413 TRP A O 1
ATOM 3188 N N . GLY A 1 403 ? 71.376 13.315 43.528 1.00 23.74 414 GLY A N 1
ATOM 3189 C CA . GLY A 1 403 ? 70.962 11.929 43.637 1.00 25.90 414 GLY A CA 1
ATOM 3190 C C . GLY A 1 403 ? 71.613 11.167 44.786 1.00 25.42 414 GLY A C 1
ATOM 3191 O O . GLY A 1 403 ? 72.375 11.699 45.592 1.00 24.70 414 GLY A O 1
ATOM 3192 N N . MET A 1 404 ? 71.301 9.865 44.841 1.00 24.58 415 MET A N 1
ATOM 3193 C CA . MET A 1 404 ? 71.710 9.063 45.989 1.00 23.06 415 MET A CA 1
ATOM 3194 C C . MET A 1 404 ? 73.223 8.851 46.070 1.00 24.79 415 MET A C 1
ATOM 3195 O O . MET A 1 404 ? 73.687 8.359 47.094 1.00 24.74 415 MET A O 1
ATOM 3200 N N . ASP A 1 405 ? 73.975 9.206 45.032 1.00 23.51 416 ASP A N 1
ATOM 3201 C CA . ASP A 1 405 ? 75.435 9.122 45.005 1.00 25.19 416 ASP A CA 1
ATOM 3202 C C . ASP A 1 405 ? 76.106 10.394 45.494 1.00 26.45 416 ASP A C 1
ATOM 3203 O O . ASP A 1 405 ? 77.354 10.488 45.444 1.00 25.0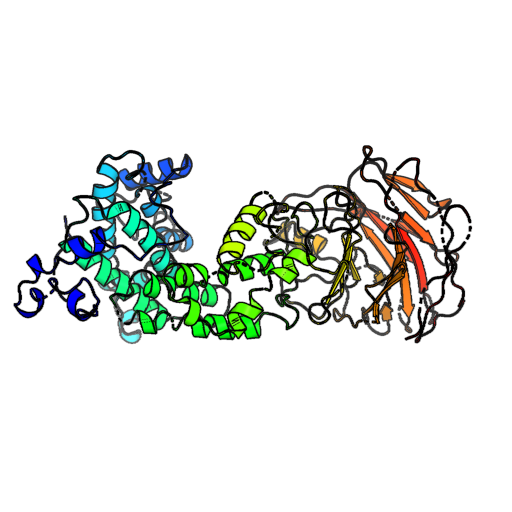3 416 ASP A O 1
ATOM 3208 N N . ALA A 1 406 ? 75.323 11.370 45.954 1.00 26.68 417 ALA A N 1
ATOM 3209 C CA . ALA A 1 406 ? 75.849 12.710 46.212 1.00 24.21 417 ALA A CA 1
ATOM 3210 C C . ALA A 1 406 ? 76.790 12.765 47.407 1.00 22.52 417 ALA A C 1
ATOM 3211 O O . ALA A 1 406 ? 76.709 11.970 48.347 1.00 21.45 417 ALA A O 1
ATOM 3213 N N . THR A 1 407 ? 77.677 13.761 47.361 1.00 21.51 418 THR A N 1
ATOM 3214 C CA . THR A 1 407 ? 78.320 14.322 48.535 1.00 22.28 418 THR A CA 1
ATOM 3215 C C . THR A 1 407 ? 77.639 15.648 48.792 1.00 21.61 418 THR A C 1
ATOM 3216 O O . THR A 1 407 ? 77.516 16.445 47.857 1.00 22.11 418 THR A O 1
ATOM 3220 N N . GLN A 1 408 ? 77.206 15.892 50.040 1.00 18.96 419 GLN A N 1
ATOM 3221 C CA . GLN A 1 408 ? 76.450 17.097 50.343 1.00 18.96 419 GLN A CA 1
ATOM 3222 C C . GLN A 1 408 ? 76.749 17.546 51.762 1.00 20.36 419 GLN A C 1
ATOM 3223 O O . GLN A 1 408 ? 76.738 16.741 52.695 1.00 20.94 419 GLN A O 1
ATOM 3229 N N . MET A 1 409 ? 76.956 18.847 51.925 1.00 19.28 420 MET A N 1
ATOM 3230 C CA . MET A 1 409 ? 77.098 19.429 53.246 1.00 20.31 420 MET A CA 1
ATOM 3231 C C . MET A 1 409 ? 76.098 20.575 53.352 1.00 22.50 420 MET A C 1
ATOM 3232 O O . MET A 1 409 ? 75.927 21.330 52.393 1.00 22.63 420 MET A O 1
ATOM 3237 N N . VAL A 1 410 ? 75.431 20.678 54.500 1.00 19.52 421 VAL A N 1
ATOM 3238 C CA . VAL A 1 410 ? 74.578 21.811 54.831 1.00 21.99 421 VAL A CA 1
ATOM 3239 C C . VAL A 1 410 ? 75.176 22.495 56.049 1.00 21.34 421 VAL A C 1
ATOM 3240 O O . VAL A 1 410 ? 75.280 21.878 57.113 1.00 21.41 421 VAL A O 1
ATOM 3244 N N . VAL A 1 411 ? 75.539 23.769 55.903 1.00 21.57 422 VAL A N 1
ATOM 3245 C CA . VAL A 1 411 ? 76.155 24.545 56.975 1.00 23.05 422 VAL A CA 1
ATOM 3246 C C . VAL A 1 411 ? 75.100 25.486 57.523 1.00 23.04 422 VAL A C 1
ATOM 3247 O O . VAL A 1 411 ? 74.417 26.164 56.750 1.00 23.14 422 VAL A O 1
ATOM 3251 N N . LYS A 1 412 ? 74.987 25.562 58.843 1.00 20.02 423 LYS A N 1
ATOM 3252 C CA . LYS A 1 412 ? 74.070 26.495 59.496 1.00 21.56 423 LYS A CA 1
ATOM 3253 C C . LYS A 1 412 ? 74.913 27.612 60.111 1.00 23.14 423 LYS A C 1
ATOM 3254 O O . LYS A 1 412 ? 75.671 27.371 61.056 1.00 22.27 423 LYS A O 1
ATOM 3260 N N . ALA A 1 413 ? 74.762 28.834 59.591 1.00 22.19 424 ALA A N 1
ATOM 3261 C CA . ALA A 1 413 ? 75.506 29.970 60.140 1.00 24.04 424 ALA A CA 1
ATOM 3262 C C . ALA A 1 413 ? 74.698 31.231 59.835 1.00 26.48 424 ALA A C 1
ATOM 3263 O O . ALA A 1 413 ? 74.916 31.871 58.805 1.00 25.37 424 ALA A O 1
ATOM 3265 N N . GLY A 1 414 ? 73.763 31.576 60.741 1.00 27.01 425 GLY A N 1
ATOM 3266 C CA . GLY A 1 414 ? 72.753 32.570 60.432 1.00 29.25 425 GLY A CA 1
ATOM 3267 C C . GLY A 1 414 ? 72.541 33.620 61.511 1.00 31.22 425 GLY A C 1
ATOM 3268 O O . GLY A 1 414 ? 73.355 33.792 62.431 1.00 27.32 425 GLY A O 1
ATOM 3269 N N . PRO A 1 415 ? 71.436 34.345 61.406 1.00 30.07 426 PRO A N 1
ATOM 3270 C CA . PRO A 1 415 ? 71.113 35.374 62.397 1.00 31.81 426 PRO A CA 1
ATOM 3271 C C . PRO A 1 415 ? 70.480 34.742 63.629 1.00 30.56 426 PRO A C 1
ATOM 3272 O O . PRO A 1 415 ? 70.190 33.547 63.673 1.00 30.55 426 PRO A O 1
ATOM 3276 N N . LYS A 1 416 ? 70.273 35.568 64.643 1.00 33.28 427 LYS A N 1
ATOM 3277 C CA . LYS A 1 416 ? 69.682 35.065 65.874 1.00 37.08 427 LYS A CA 1
ATOM 3278 C C . LYS A 1 416 ? 68.324 34.431 65.587 1.00 39.65 427 LYS A C 1
ATOM 3279 O O . LYS A 1 416 ? 67.546 34.933 64.769 1.00 38.10 427 LYS A O 1
ATOM 3285 N N . GLY A 1 417 ? 68.060 33.305 66.238 1.00 39.83 428 GLY A N 1
ATOM 3286 C CA . GLY A 1 417 ? 66.773 32.642 66.188 1.00 37.98 428 GLY A CA 1
ATOM 3287 C C . GLY A 1 417 ? 65.954 32.874 67.440 1.00 40.48 428 GLY A C 1
ATOM 3288 O O . GLY A 1 417 ? 66.031 33.933 68.079 1.00 42.01 428 GLY A O 1
ATOM 3289 N N . PHE A 1 418 ? 65.154 31.868 67.802 1.00 38.49 429 PHE A N 1
ATOM 3290 C CA . PHE A 1 418 ? 64.217 32.008 68.910 1.00 41.98 429 PHE A CA 1
ATOM 3291 C C . PHE A 1 418 ? 64.285 30.768 69.796 1.00 47.56 429 PHE A C 1
ATOM 3292 O O . PHE A 1 418 ? 65.384 30.300 70.104 1.00 49.00 429 PHE A O 1
ATOM 3300 N N . TRP A 1 419 ? 63.140 30.215 70.197 1.00 50.55 430 TRP A N 1
ATOM 3301 C CA . TRP A 1 419 ? 63.133 29.111 71.161 1.00 52.60 430 TRP A CA 1
ATOM 3302 C C . TRP A 1 419 ? 63.856 27.873 70.619 1.00 46.63 430 TRP A C 1
ATOM 3303 O O . TRP A 1 419 ? 64.717 27.290 71.293 1.00 46.18 430 TRP A O 1
ATOM 3314 N N . HIS A 1 420 ? 63.535 27.466 69.387 1.00 38.03 431 HIS A N 1
ATOM 3315 C CA . HIS A 1 420 ? 64.021 26.191 68.873 1.00 34.91 431 HIS A CA 1
ATOM 3316 C C . HIS A 1 420 ? 65.485 26.247 68.484 1.00 35.84 431 HIS A C 1
ATOM 3317 O O . HIS A 1 420 ? 66.212 25.261 68.673 1.00 38.29 431 HIS A O 1
ATOM 3324 N N . CYS A 1 421 ? 65.922 27.372 67.928 1.00 34.26 432 CYS A N 1
ATOM 3325 C CA . CYS A 1 421 ? 67.302 27.533 67.497 1.00 33.67 432 CYS A CA 1
ATOM 3326 C C . CYS A 1 421 ? 68.261 27.313 68.676 1.00 30.50 432 CYS A C 1
ATOM 3327 O O . CYS A 1 421 ? 67.983 27.711 69.809 1.00 33.69 432 CYS A O 1
ATOM 3330 N N . GLN A 1 422 ? 69.360 26.634 68.411 1.00 28.18 433 GLN A N 1
ATOM 3331 C CA . GLN A 1 422 ? 70.398 26.362 69.404 1.00 30.47 433 GLN A CA 1
ATOM 3332 C C . GLN A 1 422 ? 71.649 27.178 69.094 1.00 30.03 433 GLN A C 1
ATOM 3333 O O . GLN A 1 422 ? 71.892 27.536 67.935 1.00 28.99 433 GLN A O 1
ATOM 3339 N N . PRO A 1 423 ? 72.523 27.432 70.104 1.00 34.54 434 PRO A N 1
ATOM 3340 C CA . PRO A 1 423 ? 73.782 28.156 69.823 1.00 32.13 434 PRO A CA 1
ATOM 3341 C C . PRO A 1 423 ? 74.809 27.318 69.068 1.00 32.14 434 PRO A C 1
ATOM 3342 O O . PRO A 1 423 ? 75.800 26.855 69.651 1.00 30.86 434 PRO A O 1
ATOM 3346 N N . ASP A 1 424 ? 74.622 27.145 67.755 1.00 26.20 435 ASP A N 1
ATOM 3347 C CA . ASP A 1 424 ? 75.424 26.183 67.001 1.00 26.18 435 ASP A CA 1
ATOM 3348 C C . ASP A 1 424 ? 76.053 26.786 65.745 1.00 25.75 435 ASP A C 1
ATOM 3349 O O . ASP A 1 424 ? 76.413 26.043 64.819 1.00 23.28 435 ASP A O 1
ATOM 3354 N N . ASN A 1 425 ? 76.186 28.114 65.683 1.00 27.57 436 ASN A N 1
ATOM 3355 C CA . ASN A 1 425 ? 76.597 28.776 64.446 1.00 26.45 436 ASN A CA 1
ATOM 3356 C C . ASN A 1 425 ? 77.922 28.230 63.938 1.00 27.49 436 ASN A C 1
ATOM 3357 O O . ASN A 1 425 ? 78.907 28.113 64.692 1.00 25.70 436 ASN A O 1
ATOM 3362 N N . GLY A 1 426 ? 77.936 27.881 62.651 1.00 22.97 437 GLY A N 1
ATOM 3363 C CA . GLY A 1 426 ? 79.083 27.260 62.003 1.00 22.32 437 GLY A CA 1
ATOM 3364 C C . GLY A 1 426 ? 78.944 25.766 61.831 1.00 21.29 437 GLY A C 1
ATOM 3365 O O . GLY A 1 426 ? 79.654 25.182 61.005 1.00 22.57 437 GLY A O 1
ATOM 3366 N N . THR A 1 427 ? 78.008 25.142 62.541 1.00 23.41 438 THR A N 1
ATOM 3367 C CA . THR A 1 427 ? 77.915 23.689 62.492 1.00 22.82 438 THR A CA 1
ATOM 3368 C C . THR A 1 427 ? 77.391 23.248 61.126 1.00 21.23 438 THR A C 1
ATOM 3369 O O . THR A 1 427 ? 76.880 24.051 60.331 1.00 23.85 438 THR A O 1
ATOM 3373 N N . PHE A 1 428 ? 77.524 21.954 60.851 1.00 21.97 439 PHE A N 1
ATOM 3374 C CA . PHE A 1 428 ? 77.104 21.397 59.572 1.00 21.72 439 PHE A CA 1
ATOM 3375 C C . PHE A 1 428 ? 76.664 19.951 59.776 1.00 23.57 439 PHE A C 1
ATOM 3376 O O . PHE A 1 428 ? 76.982 19.318 60.784 1.00 23.72 439 PHE A O 1
ATOM 3384 N N . GLU A 1 429 ? 75.916 19.427 58.800 1.00 20.41 440 GLU A N 1
ATOM 3385 C CA . GLU A 1 429 ? 75.801 17.990 58.606 1.00 20.51 440 GLU A CA 1
ATOM 3386 C C . GLU A 1 429 ? 76.389 17.662 57.241 1.00 21.09 440 GLU A C 1
ATOM 3387 O O . GLU A 1 429 ? 76.426 18.512 56.346 1.00 21.68 440 GLU A O 1
ATOM 3393 N N A MET A 1 430 ? 76.846 16.426 57.083 0.66 18.21 441 MET A N 1
ATOM 3394 N N B MET A 1 430 ? 76.864 16.428 57.094 0.34 18.79 441 MET A N 1
ATOM 3395 C CA A MET A 1 430 ? 77.434 16.004 55.827 0.66 19.39 441 MET A CA 1
ATOM 3396 C CA B MET A 1 430 ? 77.469 15.971 55.854 0.34 19.57 441 MET A CA 1
ATOM 3397 C C A MET A 1 430 ? 76.964 14.588 55.519 0.66 22.27 441 MET A C 1
ATOM 3398 C C B MET A 1 430 ? 76.925 14.586 55.532 0.34 21.96 441 MET A C 1
ATOM 3399 O O A MET A 1 430 ? 76.948 13.721 56.399 0.66 25.12 441 MET A O 1
ATOM 3400 O O B MET A 1 430 ? 76.811 13.735 56.420 0.34 24.37 441 MET A O 1
ATOM 3409 N N . TRP A 1 431 ? 76.589 14.366 54.261 1.00 19.43 442 TRP A N 1
ATOM 3410 C CA . TRP A 1 431 ? 75.941 13.145 53.804 1.00 17.42 442 TRP A CA 1
ATOM 3411 C C . TRP A 1 431 ? 76.675 12.659 52.576 1.00 18.87 442 TRP A C 1
ATOM 3412 O O . TRP A 1 431 ? 77.016 13.467 51.706 1.00 22.08 442 TRP A O 1
ATOM 3423 N N . PHE A 1 432 ? 76.924 11.356 52.487 1.00 19.71 443 PHE A N 1
ATOM 3424 C CA . PHE A 1 432 ? 77.710 10.841 51.373 1.00 19.08 443 PHE A CA 1
ATOM 3425 C C . PHE A 1 432 ? 77.185 9.477 50.976 1.00 20.82 443 PHE A C 1
ATOM 3426 O O . PHE A 1 432 ? 77.157 8.560 51.805 1.00 23.82 443 PHE A O 1
ATOM 3434 N N . ASN A 1 433 ? 76.761 9.360 49.712 1.00 21.41 444 ASN A N 1
ATOM 3435 C CA . ASN A 1 433 ? 76.458 8.079 49.077 1.00 21.75 444 ASN A CA 1
ATOM 3436 C C . ASN A 1 433 ? 75.591 7.198 49.979 1.00 24.98 444 ASN A C 1
ATOM 3437 O O . ASN A 1 433 ? 75.900 6.028 50.228 1.00 28.66 444 ASN A O 1
ATOM 3442 N N . GLY A 1 434 ? 74.503 7.778 50.492 1.00 24.34 445 GLY A N 1
ATOM 3443 C CA . GLY A 1 434 ? 73.490 7.009 51.200 1.00 28.16 445 GLY A CA 1
ATOM 3444 C C . GLY A 1 434 ? 73.528 7.120 52.714 1.00 28.76 445 GLY A C 1
ATOM 3445 O O . GLY A 1 434 ? 72.598 6.641 53.365 1.00 28.12 445 GLY A O 1
ATOM 3446 N N . LYS A 1 435 ? 74.556 7.744 53.298 1.00 25.89 446 LYS A N 1
ATOM 3447 C CA . LYS A 1 435 ? 74.666 7.779 54.757 1.00 24.50 446 LYS A CA 1
ATOM 3448 C C . LYS A 1 435 ? 75.044 9.172 55.253 1.00 23.70 446 LYS A C 1
ATOM 3449 O O . LYS A 1 435 ? 75.889 9.856 54.662 1.00 24.01 446 LYS A O 1
ATOM 3455 N N . ASN A 1 436 ? 74.404 9.589 56.348 1.00 23.29 447 ASN A N 1
ATOM 3456 C CA . ASN A 1 436 ? 74.761 10.846 57.004 1.00 23.22 447 ASN A CA 1
ATOM 3457 C C . ASN A 1 436 ? 75.996 10.587 57.863 1.00 27.29 447 ASN A C 1
ATOM 3458 O O . ASN A 1 436 ? 75.931 9.852 58.855 1.00 29.25 447 ASN A O 1
ATOM 3463 N N . LEU A 1 437 ? 77.121 11.167 57.481 1.00 21.25 448 LEU A N 1
ATOM 3464 C CA . LEU A 1 437 ? 78.357 10.899 58.203 1.00 25.38 448 LEU A CA 1
ATOM 3465 C C . LEU A 1 437 ? 78.613 11.888 59.330 1.00 24.17 448 LEU A C 1
ATOM 3466 O O . LEU A 1 437 ? 79.472 11.629 60.179 1.00 25.88 448 LEU A O 1
ATOM 3471 N N . PHE A 1 438 ? 77.930 13.028 59.351 1.00 23.91 449 PHE A N 1
ATOM 3472 C CA . PHE A 1 438 ? 78.080 13.989 60.449 1.00 23.50 449 PHE A CA 1
ATOM 3473 C C . PHE A 1 438 ? 76.698 14.432 60.895 1.00 23.70 449 PHE A C 1
ATOM 3474 O O . PHE A 1 438 ? 76.290 15.568 60.622 1.00 22.63 449 PHE A O 1
ATOM 3482 N N . PRO A 1 439 ? 75.982 13.592 61.641 1.00 24.34 450 PRO A N 1
ATOM 3483 C CA . PRO A 1 439 ? 74.633 13.960 62.087 1.00 27.09 450 PRO A CA 1
ATOM 3484 C C . PRO A 1 439 ? 74.692 14.896 63.288 1.00 28.83 450 PRO A C 1
ATOM 3485 O O . PRO A 1 439 ? 75.614 14.847 64.101 1.00 26.33 450 PRO A O 1
ATOM 3489 N N . ASP A 1 440 ? 73.690 15.763 63.384 1.00 26.36 451 ASP A N 1
ATOM 3490 C CA . ASP A 1 440 ? 73.576 16.668 64.529 1.00 26.03 451 ASP A CA 1
ATOM 3491 C C . ASP A 1 440 ? 73.305 15.881 65.816 1.00 26.33 451 ASP A C 1
ATOM 3492 O O . ASP A 1 440 ? 72.735 14.785 65.796 1.00 24.01 451 ASP A O 1
ATOM 3497 N N . SER A 1 441 ? 73.710 16.446 66.967 1.00 24.83 452 SER A N 1
ATOM 3498 C CA . SER A 1 441 ? 73.306 15.822 68.229 1.00 23.99 452 SER A CA 1
ATOM 3499 C C . SER A 1 441 ? 71.773 15.811 68.369 1.00 27.31 452 SER A C 1
ATOM 3500 O O . SER A 1 441 ? 71.215 14.982 69.096 1.00 25.77 452 SER A O 1
ATOM 3503 N N . GLY A 1 442 ? 71.085 16.730 67.704 1.00 27.69 453 GLY A N 1
ATOM 3504 C CA . GLY A 1 442 ? 69.636 16.691 67.645 1.00 29.43 453 GLY A CA 1
ATOM 3505 C C . GLY A 1 442 ? 68.971 17.286 68.874 1.00 33.28 453 GLY A C 1
ATOM 3506 O O . GLY A 1 442 ? 69.588 17.902 69.740 1.00 33.50 453 GLY A O 1
ATOM 3507 N N . SER A 1 443 ? 67.656 17.091 68.923 1.00 31.31 454 SER A N 1
ATOM 3508 C CA . SER A 1 443 ? 66.782 17.685 69.918 1.00 28.73 454 SER A CA 1
ATOM 3509 C C . SER A 1 443 ? 66.688 16.824 71.181 1.00 34.01 454 SER A C 1
ATOM 3510 O O . SER A 1 443 ? 66.976 17.290 72.292 1.00 36.01 454 SER A O 1
ATOM 3513 N N . TYR A 1 444 ? 66.272 15.564 71.008 1.00 34.91 455 TYR A N 1
ATOM 3514 C CA . TYR A 1 444 ? 66.123 14.535 72.044 1.00 36.44 455 TYR A CA 1
ATOM 3515 C C . TYR A 1 444 ? 64.977 14.798 73.012 1.00 40.11 455 TYR A C 1
ATOM 3516 O O . TYR A 1 444 ? 64.004 14.037 73.043 1.00 42.56 455 TYR A O 1
ATOM 3525 N N . VAL A 1 445 ? 65.074 15.845 73.821 1.00 41.00 456 VAL A N 1
ATOM 3526 C CA . VAL A 1 445 ? 64.001 16.219 74.736 1.00 45.68 456 VAL A CA 1
ATOM 3527 C C . VAL A 1 445 ? 63.359 17.494 74.213 1.00 47.75 456 VAL A C 1
ATOM 3528 O O . VAL A 1 445 ? 64.005 18.549 74.142 1.00 43.35 456 VAL A O 1
ATOM 3532 N N . TYR A 1 446 ? 62.086 17.390 73.837 1.00 52.69 457 TYR A N 1
ATOM 3533 C CA . TYR A 1 446 ? 61.376 18.538 73.290 1.00 60.51 457 TYR A CA 1
ATOM 3534 C C . TYR A 1 446 ? 60.859 19.446 74.398 1.00 62.78 457 TYR A C 1
ATOM 3535 O O . TYR A 1 446 ? 60.877 20.673 74.265 1.00 65.83 457 TYR A O 1
ATOM 3544 N N . ALA A 1 447 ? 60.406 18.866 75.497 1.00 63.44 458 ALA A N 1
ATOM 3545 C CA . ALA A 1 447 ? 59.846 19.648 76.585 1.00 68.37 458 ALA A CA 1
ATOM 3546 C C . ALA A 1 447 ? 59.824 18.769 77.825 1.00 71.52 458 ALA A C 1
ATOM 3547 O O . ALA A 1 447 ? 59.634 17.554 77.720 1.00 72.15 458 ALA A O 1
ATOM 3549 N N . GLY A 1 448 ? 60.033 19.380 78.986 1.00 73.82 459 GLY A N 1
ATOM 3550 C CA . GLY A 1 448 ? 60.003 18.629 80.222 1.00 76.44 459 GLY A CA 1
ATOM 3551 C C . GLY A 1 448 ? 60.450 19.475 81.398 1.00 77.70 459 GLY A C 1
ATOM 3552 O O . GLY A 1 448 ? 60.662 20.685 81.283 1.00 76.00 459 GLY A O 1
ATOM 3553 N N . GLU A 1 449 ? 60.574 18.800 82.538 1.00 80.15 460 GLU A N 1
ATOM 3554 C CA . GLU A 1 449 ? 61.054 19.401 83.770 1.00 80.68 460 GLU A CA 1
ATOM 3555 C C . GLU A 1 449 ? 61.995 18.424 84.460 1.00 80.41 460 GLU A C 1
ATOM 3556 O O . GLU A 1 449 ? 61.824 17.205 84.366 1.00 80.61 460 GLU A O 1
ATOM 3558 N N . GLY A 1 450 ? 63.000 18.965 85.135 1.00 79.18 461 GLY A N 1
ATOM 3559 C CA . GLY A 1 450 ? 63.858 18.155 85.986 1.00 80.21 461 GLY A CA 1
ATOM 3560 C C . GLY A 1 450 ? 64.961 17.478 85.200 1.00 78.58 461 GLY A C 1
ATOM 3561 O O . GLY A 1 450 ? 65.669 18.129 84.421 1.00 77.34 461 GLY A O 1
ATOM 3562 N N . GLU A 1 451 ? 65.116 16.166 85.411 1.00 78.02 462 GLU A N 1
ATOM 3563 C CA . GLU A 1 451 ? 66.200 15.434 84.760 1.00 74.49 462 GLU A CA 1
ATOM 3564 C C . GLU A 1 451 ? 66.119 15.545 83.242 1.00 69.75 462 GLU A C 1
ATOM 3565 O O . GLU A 1 451 ? 67.149 15.695 82.570 1.00 66.43 462 GLU A O 1
ATOM 3567 N N . VAL A 1 452 ? 64.907 15.475 82.677 1.00 68.20 463 VAL A N 1
ATOM 3568 C CA . VAL A 1 452 ? 64.799 15.567 81.224 1.00 63.24 463 VAL A CA 1
ATOM 3569 C C . VAL A 1 452 ? 65.184 16.960 80.751 1.00 58.14 463 VAL A C 1
ATOM 3570 O O . VAL A 1 452 ? 65.764 17.112 79.672 1.00 55.34 463 VAL A O 1
ATOM 3574 N N . MET A 1 453 ? 64.904 17.994 81.550 1.00 57.57 464 MET A N 1
ATOM 3575 C CA . MET A 1 453 ? 65.324 19.335 81.161 1.00 56.30 464 MET A CA 1
ATOM 3576 C C . MET A 1 453 ? 66.845 19.447 81.119 1.00 51.78 464 MET A C 1
ATOM 3577 O O . MET A 1 453 ? 67.388 20.174 80.281 1.00 47.80 464 MET A O 1
ATOM 3582 N N . GLU A 1 454 ? 67.549 18.738 82.015 1.00 49.34 465 GLU A N 1
ATOM 3583 C CA . GLU A 1 454 ? 69.010 18.679 81.942 1.00 47.72 465 GLU A CA 1
ATOM 3584 C C . GLU A 1 454 ? 69.465 18.034 80.640 1.00 49.33 465 GLU A C 1
ATOM 3585 O O . GLU A 1 454 ? 70.514 18.392 80.083 1.00 42.38 465 GLU A O 1
ATOM 3591 N N . GLN A 1 455 ? 68.696 17.063 80.145 1.00 50.49 466 GLN A N 1
ATOM 3592 C CA . GLN A 1 455 ? 69.097 16.402 78.912 1.00 49.00 466 GLN A CA 1
ATOM 3593 C C . GLN A 1 455 ? 68.761 17.259 77.704 1.00 39.37 466 GLN A C 1
ATOM 3594 O O . GLN A 1 455 ? 69.513 17.276 76.726 1.00 36.84 466 GLN A O 1
ATOM 3600 N N . ARG A 1 456 ? 67.663 18.013 77.760 1.00 41.95 467 ARG A N 1
ATOM 3601 C CA . ARG A 1 456 ? 67.399 18.962 76.682 1.00 41.71 467 ARG A CA 1
ATOM 3602 C C . ARG A 1 456 ? 68.535 19.973 76.565 1.00 37.03 467 ARG A C 1
ATOM 3603 O O . ARG A 1 456 ? 69.061 20.218 75.475 1.00 34.60 467 ARG A O 1
ATOM 3611 N N . ASN A 1 457 ? 68.960 20.539 77.687 1.00 39.24 468 ASN A N 1
ATOM 3612 C CA . ASN A 1 457 ? 70.044 21.515 77.640 1.00 38.41 468 ASN A CA 1
ATOM 3613 C C . ASN A 1 457 ? 71.375 20.901 77.219 1.00 35.91 468 ASN A C 1
ATOM 3614 O O . ASN A 1 457 ? 72.171 21.577 76.551 1.00 34.18 468 ASN A O 1
ATOM 3619 N N . TRP A 1 458 ? 71.654 19.648 77.599 1.00 42.95 469 TRP A N 1
ATOM 3620 C CA . TRP A 1 458 ? 72.852 18.979 77.079 1.00 40.70 469 TRP A CA 1
ATOM 3621 C C . TRP A 1 458 ? 72.908 19.063 75.556 1.00 35.91 469 TRP A C 1
ATOM 3622 O O . TRP A 1 458 ? 73.938 19.425 74.977 1.00 30.31 469 TRP A O 1
ATOM 3633 N N . HIS A 1 459 ? 71.785 18.765 74.888 1.00 36.23 470 HIS A N 1
ATOM 3634 C CA . HIS A 1 459 ? 71.773 18.711 73.432 1.00 34.45 470 HIS A CA 1
ATOM 3635 C C . HIS A 1 459 ? 71.828 20.093 72.800 1.00 28.12 470 HIS A C 1
ATOM 3636 O O . HIS A 1 459 ? 72.174 20.204 71.625 1.00 27.04 470 HIS A O 1
ATOM 3643 N N . ARG A 1 460 ? 71.526 21.142 73.559 1.00 33.15 471 ARG A N 1
ATOM 3644 C CA . ARG A 1 460 ? 71.609 22.516 73.078 1.00 33.06 471 ARG A CA 1
ATOM 3645 C C . ARG A 1 460 ? 73.021 23.092 73.169 1.00 34.03 471 ARG A C 1
ATOM 3646 O O . ARG A 1 460 ? 73.272 24.172 72.621 1.00 33.15 471 ARG A O 1
ATOM 3654 N N . GLN A 1 461 ? 73.951 22.413 73.841 1.00 30.81 472 GLN A N 1
ATOM 3655 C CA . GLN A 1 461 ? 75.283 22.986 74.042 1.00 30.97 472 GLN A CA 1
ATOM 3656 C C . GLN A 1 461 ? 76.019 23.260 72.733 1.00 29.74 472 GLN A C 1
ATOM 3657 O O . GLN A 1 461 ? 76.042 22.426 71.821 1.00 26.67 472 GLN A O 1
ATOM 3663 N N . THR A 1 462 ? 76.695 24.416 72.663 1.00 29.80 473 THR A N 1
ATOM 3664 C CA . THR A 1 462 ? 77.540 24.666 71.495 1.00 29.86 473 THR A CA 1
ATOM 3665 C C . THR A 1 462 ? 78.595 23.573 71.335 1.00 29.97 473 THR A C 1
ATOM 3666 O O . THR A 1 462 ? 78.944 23.208 70.207 1.00 24.46 473 THR A O 1
ATOM 3670 N N . SER A 1 463 ? 79.093 23.026 72.455 1.00 29.27 474 SER A N 1
ATOM 3671 C CA . SER A 1 463 ? 80.182 22.056 72.405 1.00 32.37 474 SER A CA 1
ATOM 3672 C C . SER A 1 463 ? 79.751 20.679 71.922 1.00 32.45 474 SER A C 1
ATOM 3673 O O . SER A 1 463 ? 80.622 19.813 71.763 1.00 33.03 474 SER A O 1
ATOM 3676 N N . VAL A 1 464 ? 78.458 20.427 71.725 1.00 29.97 475 VAL A N 1
ATOM 3677 C CA . VAL A 1 464 ? 78.030 19.168 71.128 1.00 27.18 475 VAL A CA 1
ATOM 3678 C C . VAL A 1 464 ? 77.650 19.352 69.650 1.00 28.78 475 VAL A C 1
ATOM 3679 O O . VAL A 1 464 ? 76.914 18.533 69.083 1.00 26.64 475 VAL A O 1
ATOM 3683 N N . HIS A 1 465 ? 78.195 20.387 69.006 1.00 25.01 476 HIS A N 1
ATOM 3684 C CA . HIS A 1 465 ? 78.035 20.666 67.584 1.00 24.91 476 HIS A CA 1
ATOM 3685 C C . HIS A 1 465 ? 79.402 20.736 66.896 1.00 25.31 476 HIS A C 1
ATOM 3686 O O . HIS A 1 465 ? 80.457 20.619 67.535 1.00 26.36 476 HIS A O 1
ATOM 3693 N N . ASN A 1 466 ? 79.373 20.896 65.568 1.00 21.73 477 ASN A N 1
ATOM 3694 C CA . ASN A 1 466 ? 80.591 20.970 64.761 1.00 22.05 477 ASN A CA 1
ATOM 3695 C C . ASN A 1 466 ? 80.995 22.429 64.597 1.00 22.90 477 ASN A C 1
ATOM 3696 O O . ASN A 1 466 ? 80.844 23.031 63.538 1.00 22.79 477 ASN A O 1
ATOM 3701 N N . THR A 1 467 ? 81.544 22.996 65.668 1.00 23.84 478 THR A N 1
ATOM 3702 C CA . THR A 1 467 ? 81.996 24.379 65.585 1.00 22.55 478 THR A CA 1
ATOM 3703 C C . THR A 1 467 ? 83.005 24.628 66.701 1.00 26.17 478 THR A C 1
ATOM 3704 O O . THR A 1 467 ? 83.540 23.673 67.286 1.00 25.30 478 THR A O 1
ATOM 3708 N N . VAL A 1 468 ? 83.301 25.897 66.977 1.00 24.59 479 VAL A N 1
ATOM 3709 C CA . VAL A 1 468 ? 84.414 26.284 67.853 1.00 25.43 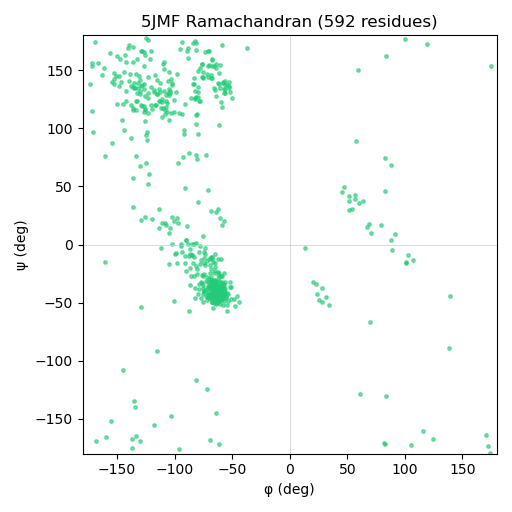479 VAL A CA 1
ATOM 3710 C C . VAL A 1 468 ? 83.859 26.939 69.114 1.00 30.25 479 VAL A C 1
ATOM 3711 O O . VAL A 1 468 ? 82.977 27.800 69.033 1.00 31.69 479 VAL A O 1
ATOM 3715 N N . THR A 1 469 ? 84.375 26.544 70.276 1.00 27.09 480 THR A N 1
ATOM 3716 C CA . THR A 1 469 ? 84.020 27.169 71.542 1.00 29.81 480 THR A CA 1
ATOM 3717 C C . THR A 1 469 ? 85.270 27.747 72.196 1.00 33.12 480 THR A C 1
ATOM 3718 O O . THR A 1 469 ? 86.407 27.460 71.804 1.00 33.33 480 THR A O 1
ATOM 3722 N N . LEU A 1 470 ? 85.023 28.577 73.200 1.00 32.55 481 LEU A N 1
ATOM 3723 C CA . LEU A 1 470 ? 86.034 29.036 74.138 1.00 35.08 481 LEU A CA 1
ATOM 3724 C C . LEU A 1 470 ? 85.711 28.433 75.499 1.00 39.20 481 LEU A C 1
ATOM 3725 O O . LEU A 1 470 ? 84.647 28.705 76.064 1.00 37.31 481 LEU A O 1
ATOM 3730 N N . ASP A 1 471 ? 86.621 27.603 76.006 1.00 35.49 482 ASP A N 1
ATOM 3731 C CA . ASP A 1 471 ? 86.425 26.874 77.256 1.00 34.83 482 ASP A CA 1
ATOM 3732 C C . ASP A 1 471 ? 85.100 26.114 77.268 1.00 35.88 482 ASP A C 1
ATOM 3733 O O . ASP A 1 471 ? 84.451 25.988 78.309 1.00 40.00 482 ASP A O 1
ATOM 3738 N N . ASN A 1 472 ? 84.728 25.570 76.113 1.00 33.12 483 ASN A N 1
ATOM 3739 C CA . ASN A 1 472 ? 83.497 24.782 75.941 1.00 38.24 483 ASN A CA 1
ATOM 3740 C C . ASN A 1 472 ? 82.194 25.509 76.316 1.00 39.91 483 ASN A C 1
ATOM 3741 O O . ASN A 1 472 ? 81.160 24.866 76.532 1.00 37.44 483 ASN A O 1
ATOM 3757 N N . ASN A 1 474 ? 78.810 27.846 75.876 1.00 36.12 485 ASN A N 1
ATOM 3758 C CA . ASN A 1 474 ? 77.813 28.169 74.849 1.00 34.41 485 ASN A CA 1
ATOM 3759 C C . ASN A 1 474 ? 78.099 29.551 74.269 1.00 34.38 485 ASN A C 1
ATOM 3760 O O . ASN A 1 474 ? 78.494 30.459 75.008 1.00 37.59 485 ASN A O 1
ATOM 3765 N N . LEU A 1 475 ? 77.892 29.719 72.960 1.00 35.22 486 LEU A N 1
ATOM 3766 C CA . LEU A 1 475 ? 78.106 31.023 72.348 1.00 34.32 486 LEU A CA 1
ATOM 3767 C C . LEU A 1 475 ? 77.338 32.096 73.097 1.00 35.99 486 LEU A C 1
ATOM 3768 O O . LEU A 1 475 ? 76.176 31.904 73.473 1.00 38.29 486 LEU A O 1
ATOM 3773 N N . GLU A 1 476 ? 78.022 33.213 73.354 1.00 35.21 487 GLU A N 1
ATOM 3774 C CA . GLU A 1 476 ? 77.373 34.394 73.916 1.00 38.20 487 GLU A CA 1
ATOM 3775 C C . GLU A 1 476 ? 76.559 35.152 72.872 1.00 37.85 487 GLU A C 1
ATOM 3776 O O . GLU A 1 476 ? 75.531 35.758 73.201 1.00 38.81 487 GLU A O 1
ATOM 3782 N N . THR A 1 477 ? 77.012 35.153 71.628 1.00 37.20 488 THR A N 1
ATOM 3783 C CA . THR A 1 477 ? 76.322 35.828 70.542 1.00 40.25 488 THR A CA 1
ATOM 3784 C C . THR A 1 477 ? 76.148 34.838 69.402 1.00 38.57 488 THR A C 1
ATOM 3785 O O . THR A 1 477 ? 77.066 34.070 69.106 1.00 36.53 488 THR A O 1
ATOM 3789 N N . THR A 1 478 ? 74.957 34.832 68.788 1.00 35.07 489 THR A N 1
ATOM 3790 C CA . THR A 1 478 ? 74.632 33.985 67.637 1.00 33.18 489 THR A CA 1
ATOM 3791 C C . THR A 1 478 ? 74.165 34.931 66.531 1.00 37.67 489 THR A C 1
ATOM 3792 O O . THR A 1 478 ? 72.973 35.238 66.435 1.00 37.11 489 THR A O 1
ATOM 3796 N N . GLU A 1 479 ? 75.101 35.402 65.710 1.00 34.94 490 GLU A N 1
ATOM 3797 C CA . GLU A 1 479 ? 74.765 36.377 64.681 1.00 33.90 490 GLU A CA 1
ATOM 3798 C C . GLU A 1 479 ? 75.866 36.349 63.623 1.00 31.45 490 GLU A C 1
ATOM 3799 O O . GLU A 1 479 ? 76.749 37.222 63.580 1.00 31.89 490 GLU A O 1
ATOM 3805 N N . SER A 1 480 ? 75.819 35.316 62.795 1.00 28.96 491 SER A N 1
ATOM 3806 C CA . SER A 1 480 ? 76.816 35.077 61.764 1.00 31.37 491 SER A CA 1
ATOM 3807 C C . SER A 1 480 ? 76.752 36.127 60.673 1.00 32.15 491 SER A C 1
ATOM 3808 O O . SER A 1 480 ? 75.668 36.558 60.258 1.00 31.09 491 SER A O 1
ATOM 3811 N N . VAL A 1 481 ? 77.926 36.498 60.167 1.00 31.16 492 VAL A N 1
ATOM 3812 C CA . VAL A 1 481 ? 78.053 37.348 58.991 1.00 33.02 492 VAL A CA 1
ATOM 3813 C C . VAL A 1 481 ? 78.661 36.528 57.855 1.00 31.30 492 VAL A C 1
ATOM 3814 O O . VAL A 1 481 ? 79.674 35.845 58.048 1.00 29.41 492 VAL A O 1
ATOM 3818 N N . THR A 1 482 ? 78.052 36.587 56.672 1.00 29.88 493 THR A N 1
ATOM 3819 C CA . THR A 1 482 ? 78.632 35.884 55.527 1.00 28.07 493 THR A CA 1
ATOM 3820 C C . THR A 1 482 ? 79.633 36.770 54.810 1.00 29.66 493 THR A C 1
ATOM 3821 O O . THR A 1 482 ? 79.245 37.775 54.201 1.00 30.10 493 THR A O 1
ATOM 3836 N N . LEU A 1 484 ? 81.839 35.719 52.353 1.00 26.37 495 LEU A N 1
ATOM 3837 C CA . LEU A 1 484 ? 82.039 35.243 50.990 1.00 25.88 495 LEU A CA 1
ATOM 3838 C C . LEU A 1 484 ? 81.205 34.016 50.783 1.00 22.56 495 LEU A C 1
ATOM 3839 O O . LEU A 1 484 ? 81.187 33.114 51.628 1.00 22.78 495 LEU A O 1
ATOM 3844 N N . TRP A 1 485 ? 80.488 33.959 49.663 1.00 25.97 496 TRP A N 1
ATOM 3845 C CA . TRP A 1 485 ? 79.799 32.728 49.269 1.00 28.13 496 TRP A CA 1
ATOM 3846 C C . TRP A 1 485 ? 80.003 32.550 47.776 1.00 29.06 496 TRP A C 1
ATOM 3847 O O . TRP A 1 485 ? 79.631 33.425 46.989 1.00 26.55 496 TRP A O 1
ATOM 3858 N N . GLN A 1 486 ? 80.615 31.436 47.392 1.00 25.07 497 GLN A N 1
ATOM 3859 C CA . GLN A 1 486 ? 81.065 31.234 46.018 1.00 24.51 497 GLN A CA 1
ATOM 3860 C C . GLN A 1 486 ? 80.702 29.803 45.674 1.00 27.37 497 GLN A C 1
ATOM 3861 O O . GLN A 1 486 ? 81.474 28.875 45.958 1.00 25.06 497 GLN A O 1
ATOM 3867 N N . PRO A 1 487 ? 79.515 29.578 45.100 1.00 27.45 498 PRO A N 1
ATOM 3868 C CA . PRO A 1 487 ? 79.015 28.211 44.925 1.00 26.71 498 PRO A CA 1
ATOM 3869 C C . PRO A 1 487 ? 79.454 27.489 43.658 1.00 27.05 498 PRO A C 1
ATOM 3870 O O . PRO A 1 487 ? 79.096 26.319 43.517 1.00 28.91 498 PRO A O 1
ATOM 3874 N N . GLU A 1 488 ? 80.183 28.102 42.731 1.00 29.43 499 GLU A N 1
ATOM 3875 C CA . GLU A 1 488 ? 80.509 27.422 41.481 1.00 31.31 499 GLU A CA 1
ATOM 3876 C C . GLU A 1 488 ? 81.952 26.933 41.394 1.00 35.27 499 GLU A C 1
ATOM 3877 O O . GLU A 1 488 ? 82.873 27.555 41.932 1.00 32.23 499 GLU A O 1
ATOM 3883 N N . GLY A 1 489 ? 82.141 25.820 40.677 1.00 35.30 500 GLY A N 1
ATOM 3884 C CA . GLY A 1 489 ? 83.453 25.436 40.169 1.00 36.71 500 GLY A CA 1
ATOM 3885 C C . GLY A 1 489 ? 84.091 24.289 40.934 1.00 32.91 500 GLY A C 1
ATOM 3886 O O . GLY A 1 489 ? 83.488 23.657 41.814 1.00 29.93 500 GLY A O 1
ATOM 3887 N N . ASN A 1 490 ? 85.361 24.027 40.582 1.00 32.60 501 ASN A N 1
ATOM 3888 C CA . ASN A 1 490 ? 86.137 22.984 41.243 1.00 35.41 501 ASN A CA 1
ATOM 3889 C C . ASN A 1 490 ? 86.679 23.417 42.602 1.00 31.63 501 ASN A C 1
ATOM 3890 O O . ASN A 1 490 ? 87.279 22.590 43.311 1.00 30.93 501 ASN A O 1
ATOM 3895 N N . ILE A 1 491 ? 86.515 24.690 42.966 1.00 28.90 502 ILE A N 1
ATOM 3896 C CA . ILE A 1 491 ? 86.723 25.161 44.329 1.00 29.33 502 ILE A CA 1
ATOM 3897 C C . ILE A 1 491 ? 85.542 26.054 44.697 1.00 28.93 502 ILE A C 1
ATOM 3898 O O . ILE A 1 491 ? 85.327 27.096 44.063 1.00 29.39 502 ILE A O 1
ATOM 3903 N N . GLN A 1 492 ? 84.757 25.629 45.688 1.00 27.20 503 GLN A N 1
ATOM 3904 C CA . GLN A 1 492 ? 83.610 26.387 46.168 1.00 25.91 503 GLN A CA 1
ATOM 3905 C C . GLN A 1 492 ? 83.890 26.789 47.608 1.00 27.95 503 GLN A C 1
ATOM 3906 O O . GLN A 1 492 ? 84.465 26.006 48.373 1.00 25.77 503 GLN A O 1
ATOM 3912 N N . THR A 1 493 ? 83.491 28.012 47.981 1.00 25.95 504 THR A N 1
ATOM 3913 C CA . THR A 1 493 ? 83.940 28.560 49.257 1.00 25.05 504 THR A CA 1
ATOM 3914 C C . THR A 1 493 ? 82.810 29.230 50.011 1.00 24.26 504 THR A C 1
ATOM 3915 O O . THR A 1 493 ? 82.042 29.993 49.424 1.00 25.20 504 THR A O 1
ATOM 3919 N N . LEU A 1 494 ? 82.735 28.959 51.311 1.00 24.29 505 LEU A N 1
ATOM 3920 C CA . LEU A 1 494 ? 81.935 29.742 52.251 1.00 24.79 505 LEU A CA 1
ATOM 3921 C C . LEU A 1 494 ? 82.875 30.352 53.282 1.00 25.64 505 LEU A C 1
ATOM 3922 O O . LEU A 1 494 ? 83.750 29.657 53.812 1.00 21.50 505 LEU A O 1
ATOM 3927 N N . VAL A 1 495 ? 82.722 31.649 53.558 1.00 23.48 506 VAL A N 1
ATOM 3928 C CA . VAL A 1 495 ? 83.436 32.271 54.677 1.00 23.23 506 VAL A CA 1
ATOM 3929 C C . VAL A 1 495 ? 82.411 32.964 55.549 1.00 26.09 506 VAL A C 1
ATOM 3930 O O . VAL A 1 495 ? 81.719 33.883 55.085 1.00 25.69 506 VAL A O 1
ATOM 3934 N N . THR A 1 496 ? 82.317 32.534 56.802 1.00 25.30 507 THR A N 1
ATOM 3935 C CA . THR A 1 496 ? 81.348 33.064 57.746 1.00 27.22 507 THR A CA 1
ATOM 3936 C C . THR A 1 496 ? 82.069 33.419 59.045 1.00 29.77 507 THR A C 1
ATOM 3937 O O . THR A 1 496 ? 83.061 32.776 59.418 1.00 30.44 507 THR A O 1
ATOM 3941 N N . GLU A 1 497 ? 81.618 34.489 59.692 1.00 29.22 508 GLU A N 1
ATOM 3942 C CA . GLU A 1 497 ? 82.248 35.003 60.907 1.00 33.27 508 GLU A CA 1
ATOM 3943 C C . GLU A 1 497 ? 81.195 35.265 61.968 1.00 34.38 508 GLU A C 1
ATOM 3944 O O . GLU A 1 497 ? 80.163 35.881 61.680 1.00 32.13 508 GLU A O 1
ATOM 3950 N N . ASN A 1 498 ? 81.473 34.829 63.199 1.00 33.06 509 ASN A N 1
ATOM 3951 C CA . ASN A 1 498 ? 80.565 35.037 64.317 1.00 34.52 509 ASN A CA 1
ATOM 3952 C C . ASN A 1 498 ? 81.348 35.621 65.484 1.00 33.87 509 ASN A C 1
ATOM 3953 O O . ASN A 1 498 ? 82.417 35.083 65.851 1.00 34.68 509 ASN A O 1
ATOM 3958 N N . PRO A 1 499 ? 80.860 36.749 66.109 1.00 34.24 510 PRO A N 1
ATOM 3959 C CA . PRO A 1 499 ? 81.498 37.268 67.337 1.00 35.75 510 PRO A CA 1
ATOM 3960 C C . PRO A 1 499 ? 81.036 36.481 68.559 1.00 38.49 510 PRO A C 1
ATOM 3961 O O . PRO A 1 499 ? 80.296 36.965 69.424 1.00 39.45 510 PRO A O 1
ATOM 3965 N N . SER A 1 500 ? 81.549 35.246 68.658 1.00 36.30 511 SER A N 1
ATOM 3966 C CA . SER A 1 500 ? 81.013 34.246 69.581 1.00 35.78 511 SER A CA 1
ATOM 3967 C C . SER A 1 500 ? 81.111 34.662 71.048 1.00 35.36 511 SER A C 1
ATOM 3968 O O . SER A 1 500 ? 80.226 34.326 71.846 1.00 35.94 511 SER A O 1
ATOM 3971 N N . TYR A 1 501 ? 82.177 35.371 71.440 1.00 37.18 512 TYR A N 1
ATOM 3972 C CA . TYR A 1 501 ? 82.322 35.840 72.815 1.00 36.64 512 TYR A CA 1
ATOM 3973 C C . TYR A 1 501 ? 82.959 37.220 72.788 1.00 37.05 512 TYR A C 1
ATOM 3974 O O . TYR A 1 501 ? 83.517 37.641 71.773 1.00 41.80 512 TYR A O 1
ATOM 3983 N N . LYS A 1 502 ? 82.852 37.930 73.907 1.00 39.63 513 LYS A N 1
ATOM 3984 C CA . LYS A 1 502 ? 83.551 39.203 74.054 1.00 44.52 513 LYS A CA 1
ATOM 3985 C C . LYS A 1 502 ? 85.017 39.050 73.677 1.00 44.68 513 LYS A C 1
ATOM 3986 O O . LYS A 1 502 ? 85.712 38.173 74.195 1.00 46.86 513 LYS A O 1
ATOM 3992 N N . ASN A 1 503 ? 85.474 39.904 72.758 1.00 45.61 514 ASN A N 1
ATOM 3993 C CA . ASN A 1 503 ? 86.870 39.943 72.298 1.00 44.89 514 ASN A CA 1
ATOM 3994 C C . ASN A 1 503 ? 87.293 38.649 71.601 1.00 41.65 514 ASN A C 1
ATOM 3995 O O . ASN A 1 503 ? 88.443 38.216 71.705 1.00 40.19 514 ASN A O 1
ATOM 4000 N N . PHE A 1 504 ? 86.374 38.059 70.842 1.00 38.93 515 PHE A N 1
ATOM 4001 C CA . PHE A 1 504 ? 86.593 36.756 70.215 1.00 39.20 515 PHE A CA 1
ATOM 4002 C C . PHE A 1 504 ? 85.787 36.717 68.926 1.00 43.11 515 PHE A C 1
ATOM 4003 O O . PHE A 1 504 ? 84.559 36.869 68.960 1.00 45.56 515 PHE A O 1
ATOM 4011 N N . LYS A 1 505 ? 86.461 36.522 67.794 1.00 40.47 516 LYS A N 1
ATOM 4012 C CA . LYS A 1 505 ? 85.786 36.360 66.512 1.00 41.01 516 LYS A CA 1
ATOM 4013 C C . LYS A 1 505 ? 86.205 35.030 65.908 1.00 38.02 516 LYS A C 1
ATOM 4014 O O . LYS A 1 505 ? 87.395 34.730 65.832 1.00 40.26 516 LYS A O 1
ATOM 4020 N N . HIS A 1 506 ? 85.234 34.237 65.485 1.00 35.10 517 HIS A N 1
ATOM 4021 C CA . HIS A 1 506 ? 85.500 32.934 64.877 1.00 29.94 517 HIS A CA 1
ATOM 4022 C C . HIS A 1 506 ? 85.198 33.036 63.388 1.00 32.34 517 HIS A C 1
ATOM 4023 O O . HIS A 1 506 ? 84.031 33.178 63.003 1.00 32.50 517 HIS A O 1
ATOM 4030 N N . ARG A 1 507 ? 86.231 32.945 62.552 1.00 26.86 518 ARG A N 1
ATOM 4031 C CA A ARG A 1 507 ? 86.040 32.896 61.112 0.53 29.79 518 ARG A CA 1
ATOM 4032 C CA B ARG A 1 507 ? 86.069 32.906 61.108 0.47 29.74 518 ARG A CA 1
ATOM 4033 C C . ARG A 1 507 ? 86.192 31.461 60.645 1.00 28.46 518 ARG A C 1
ATOM 4034 O O . ARG A 1 507 ? 87.242 30.837 60.844 1.00 27.99 518 ARG A O 1
ATOM 4049 N N . ARG A 1 508 ? 85.144 30.947 60.031 1.00 24.05 519 ARG A N 1
ATOM 4050 C CA . ARG A 1 508 ? 85.155 29.596 59.471 1.00 24.40 519 ARG A CA 1
ATOM 4051 C C . ARG A 1 508 ? 85.109 29.704 57.962 1.00 27.68 519 ARG A C 1
ATOM 4052 O O . ARG A 1 508 ? 84.181 30.319 57.407 1.00 29.93 519 ARG A O 1
ATOM 4060 N N . SER A 1 509 ? 86.084 29.085 57.300 1.00 26.32 520 SER A N 1
ATOM 4061 C CA . SER A 1 509 ? 86.116 28.991 55.844 1.00 26.43 520 SER A CA 1
ATOM 4062 C C . SER A 1 509 ? 85.920 27.536 55.458 1.00 27.34 520 SER A C 1
ATOM 4063 O O . SER A 1 509 ? 86.665 26.666 55.917 1.00 24.93 520 SER A O 1
ATOM 4066 N N . VAL A 1 510 ? 84.907 27.266 54.634 1.00 23.50 521 VAL A N 1
ATOM 4067 C CA . VAL A 1 510 ? 84.674 25.922 54.117 1.00 22.37 521 VAL A CA 1
ATOM 4068 C C . VAL A 1 510 ? 84.983 25.923 52.628 1.00 22.45 521 VAL A C 1
ATOM 4069 O O . VAL A 1 510 ? 84.377 26.689 51.871 1.00 24.43 521 VAL A O 1
ATOM 4073 N N . PHE A 1 511 ? 85.913 25.064 52.207 1.00 20.30 522 PHE A N 1
ATOM 4074 C CA . PHE A 1 511 ? 86.185 24.811 50.796 1.00 20.52 522 PHE A CA 1
ATOM 4075 C C . PHE A 1 511 ? 85.601 23.451 50.419 1.00 22.46 522 PHE A C 1
ATOM 4076 O O . PHE A 1 511 ? 85.821 22.456 51.122 1.00 23.60 522 PHE A O 1
ATOM 4084 N N . PHE A 1 512 ? 84.814 23.412 49.338 1.00 23.03 523 PHE A N 1
ATOM 4085 C CA . PHE A 1 512 ? 84.392 22.157 48.735 1.00 22.51 523 PHE A CA 1
ATOM 4086 C C . PHE A 1 512 ? 85.269 22.014 47.499 1.00 24.66 523 PHE A C 1
ATOM 4087 O O . PHE A 1 512 ? 85.173 22.827 46.575 1.00 23.67 523 PHE A O 1
ATOM 4095 N N . VAL A 1 513 ? 86.162 21.014 47.505 1.00 24.33 524 VAL A N 1
ATOM 4096 C CA . VAL A 1 513 ? 87.263 20.934 46.549 1.00 22.72 524 VAL A CA 1
ATOM 4097 C C . VAL A 1 513 ? 86.989 19.822 45.555 1.00 22.46 524 VAL A C 1
ATOM 4098 O O . VAL A 1 513 ? 86.736 18.680 45.952 1.00 26.25 524 VAL A O 1
ATOM 4102 N N . ASP A 1 514 ? 87.093 20.152 44.271 1.00 23.00 525 ASP A N 1
ATOM 4103 C CA . ASP A 1 514 ? 86.963 19.196 43.169 1.00 29.01 525 ASP A CA 1
ATOM 4104 C C . ASP A 1 514 ? 85.657 18.384 43.226 1.00 26.43 525 ASP A C 1
ATOM 4105 O O . ASP A 1 514 ? 85.629 17.217 42.823 1.00 26.52 525 ASP A O 1
ATOM 4110 N N . ASN A 1 515 ? 84.589 18.970 43.761 1.00 25.77 526 ASN A N 1
ATOM 4111 C CA . ASN A 1 515 ? 83.304 18.264 43.959 1.00 23.97 526 ASN A CA 1
ATOM 4112 C C . ASN A 1 515 ? 83.480 16.938 44.699 1.00 24.07 526 ASN A C 1
ATOM 4113 O O . ASN A 1 515 ? 82.714 15.996 44.487 1.00 24.81 526 ASN A O 1
ATOM 4118 N N . THR A 1 516 ? 84.501 16.863 45.565 1.00 21.42 527 THR A N 1
ATOM 4119 C CA . THR A 1 516 ? 84.907 15.612 46.191 1.00 22.62 527 THR A CA 1
ATOM 4120 C C . THR A 1 516 ? 85.021 15.733 47.714 1.00 26.04 527 THR A C 1
ATOM 4121 O O . THR A 1 516 ? 84.419 14.933 48.430 1.00 26.32 527 THR A O 1
ATOM 4125 N N . TYR A 1 517 ? 85.795 16.697 48.238 1.00 22.03 528 TYR A N 1
ATOM 4126 C CA . TYR A 1 517 ? 86.100 16.678 49.664 1.00 19.20 528 TYR A CA 1
ATOM 4127 C C . TYR A 1 517 ? 86.054 18.093 50.237 1.00 20.25 528 TYR A C 1
ATOM 4128 O O . TYR A 1 517 ? 85.960 19.093 49.513 1.00 21.56 528 TYR A O 1
ATOM 4137 N N . PHE A 1 518 ? 86.145 18.173 51.554 1.00 17.79 529 PHE A N 1
ATOM 4138 C CA . PHE A 1 518 ? 86.038 19.447 52.252 1.00 19.24 529 PHE A CA 1
ATOM 4139 C C . PHE A 1 518 ? 87.321 19.794 52.993 1.00 20.09 529 PHE A C 1
ATOM 4140 O O . PHE A 1 518 ? 87.990 18.921 53.557 1.00 22.25 529 PHE A O 1
ATOM 4148 N N . VAL A 1 519 ? 87.609 21.094 53.043 1.00 18.91 530 VAL A N 1
ATOM 4149 C CA . VAL A 1 519 ? 88.678 21.631 53.881 1.00 20.84 530 VAL A CA 1
ATOM 4150 C C . VAL A 1 519 ? 88.051 22.756 54.692 1.00 24.10 530 VAL A C 1
ATOM 4151 O O . VAL A 1 519 ? 87.507 23.707 54.114 1.00 24.32 530 VAL A O 1
ATOM 4155 N N . ILE A 1 520 ? 88.067 22.613 56.014 1.00 20.26 531 ILE A N 1
ATOM 4156 C CA . ILE A 1 520 ? 87.488 23.587 56.941 1.00 20.76 531 ILE A CA 1
ATOM 4157 C C . ILE A 1 520 ? 88.631 24.318 57.645 1.00 21.96 531 ILE A C 1
ATOM 4158 O O . ILE A 1 520 ? 89.409 23.700 58.371 1.00 23.65 531 ILE A O 1
ATOM 4163 N N . VAL A 1 521 ? 88.716 25.633 57.465 1.00 22.10 532 VAL A N 1
ATOM 4164 C CA . VAL A 1 521 ? 89.740 26.438 58.127 1.00 23.98 532 VAL A CA 1
ATOM 4165 C C . VAL A 1 521 ? 89.049 27.232 59.225 1.00 28.02 532 VAL A C 1
ATOM 4166 O O . VAL A 1 521 ? 88.098 27.983 58.951 1.00 28.92 532 VAL A O 1
ATOM 4170 N N . ASP A 1 522 ? 89.496 27.062 60.464 1.00 24.17 533 ASP A N 1
ATOM 4171 C CA . ASP A 1 522 ? 88.942 27.816 61.583 1.00 25.84 533 ASP A CA 1
ATOM 4172 C C . ASP A 1 522 ? 89.986 28.760 62.138 1.00 29.90 533 ASP A C 1
ATOM 4173 O O . ASP A 1 522 ? 91.057 28.321 62.584 1.00 31.91 533 ASP A O 1
ATOM 4178 N N . GLU A 1 523 ? 89.653 30.050 62.172 1.00 29.72 534 GLU A N 1
ATOM 4179 C CA . GLU A 1 523 ? 90.593 31.065 62.642 1.00 32.17 534 GLU A CA 1
ATOM 4180 C C . GLU A 1 523 ? 89.906 31.921 63.698 1.00 34.53 534 GLU A C 1
ATOM 4181 O O . GLU A 1 523 ? 88.860 32.536 63.426 1.00 34.94 534 GLU A O 1
ATOM 4187 N N . VAL A 1 524 ? 90.468 31.919 64.901 1.00 32.71 535 VAL A N 1
ATOM 4188 C CA . VAL A 1 524 ? 89.941 32.650 66.054 1.00 34.00 535 VAL A CA 1
ATOM 4189 C C . VAL A 1 524 ? 90.852 33.840 66.330 1.00 36.86 535 VAL A C 1
ATOM 4190 O O . VAL A 1 524 ? 92.055 33.663 66.544 1.00 38.31 535 VAL A O 1
ATOM 4194 N N . SER A 1 525 ? 90.281 35.050 66.341 1.00 37.49 536 SER A N 1
ATOM 4195 C CA . SER A 1 525 ? 91.044 36.263 66.601 1.00 40.54 536 SER A CA 1
ATOM 4196 C C . SER A 1 525 ? 90.379 37.094 67.696 1.00 40.83 536 SER A C 1
ATOM 4197 O O . SER A 1 525 ? 89.221 36.880 68.079 1.00 39.53 536 SER A O 1
ATOM 4200 N N . GLY A 1 526 ? 91.124 38.062 68.202 1.00 42.28 537 GLY A N 1
ATOM 4201 C CA . GLY A 1 526 ? 90.695 38.847 69.338 1.00 42.58 537 GLY A CA 1
ATOM 4202 C C . GLY A 1 526 ? 91.654 38.702 70.505 1.00 46.10 537 GLY A C 1
ATOM 4203 O O . GLY A 1 526 ? 92.594 37.907 70.490 1.00 46.89 537 GLY A O 1
ATOM 4204 N N . SER A 1 527 ? 91.395 39.512 71.524 1.00 44.87 538 SER A N 1
ATOM 4205 C CA . SER A 1 527 ? 92.237 39.529 72.714 1.00 46.41 538 SER A CA 1
ATOM 4206 C C . SER A 1 527 ? 91.833 38.493 73.751 1.00 47.03 538 SER A C 1
ATOM 4207 O O . SER A 1 527 ? 92.566 38.312 74.726 1.00 48.98 538 SER A O 1
ATOM 4210 N N . ALA A 1 528 ? 90.700 37.817 73.572 1.00 44.87 539 ALA A N 1
ATOM 4211 C CA . ALA A 1 528 ? 90.209 36.862 74.563 1.00 45.70 539 ALA A CA 1
ATOM 4212 C C . ALA A 1 528 ? 91.206 35.718 74.760 1.00 46.49 539 ALA A C 1
ATOM 4213 O O . ALA A 1 528 ? 91.810 35.249 73.804 1.00 44.08 539 ALA A O 1
ATOM 4226 N N . GLY A 1 530 ? 91.938 31.791 76.605 1.00 43.08 541 GLY A N 1
ATOM 4227 C CA . GLY A 1 530 ? 91.384 30.598 77.212 1.00 45.01 541 GLY A CA 1
ATOM 4228 C C . GLY A 1 530 ? 91.696 29.411 76.340 1.00 44.08 541 GLY A C 1
ATOM 4229 O O . GLY A 1 530 ? 92.597 29.490 75.513 1.00 48.63 541 GLY A O 1
ATOM 4230 N N . SER A 1 531 ? 90.963 28.312 76.500 1.00 39.64 542 SER A N 1
ATOM 4231 C CA . SER A 1 531 ? 91.180 27.111 75.696 1.00 38.45 542 SER A CA 1
ATOM 4232 C C . SER A 1 531 ? 90.246 27.129 74.485 1.00 38.96 542 SER A C 1
ATOM 4233 O O . SER A 1 531 ? 89.027 26.993 74.633 1.00 38.22 542 SER A O 1
ATOM 4236 N N . VAL A 1 532 ? 90.813 27.263 73.287 1.00 35.84 543 VAL A N 1
ATOM 4237 C CA . VAL A 1 532 ? 90.019 27.203 72.057 1.00 31.34 543 VAL A CA 1
ATOM 4238 C C . VAL A 1 532 ? 89.731 25.745 71.716 1.00 34.61 543 VAL A C 1
ATOM 4239 O O . VAL A 1 532 ? 90.654 24.936 71.595 1.00 36.20 543 VAL A O 1
ATOM 4243 N N . ASN A 1 533 ? 88.453 25.409 71.521 1.00 30.30 544 ASN A N 1
ATOM 4244 C CA . ASN A 1 533 ? 88.038 24.029 71.284 1.00 29.91 544 ASN A CA 1
ATOM 4245 C C . ASN A 1 533 ? 87.365 23.931 69.929 1.00 32.02 544 ASN A C 1
ATOM 4246 O O . ASN A 1 533 ? 86.286 24.499 69.718 1.00 31.36 544 ASN A O 1
ATOM 4251 N N . LEU A 1 534 ? 87.964 23.172 69.027 1.00 29.91 545 LEU A N 1
ATOM 4252 C CA . LEU A 1 534 ? 87.336 22.854 67.755 1.00 24.60 545 LEU A CA 1
ATOM 4253 C C . LEU A 1 534 ? 86.665 21.486 67.884 1.00 28.51 545 LEU A C 1
ATOM 4254 O O . LEU A 1 534 ? 87.349 20.465 68.020 1.00 30.03 545 LEU A O 1
ATOM 4259 N N . HIS A 1 535 ? 85.335 21.456 67.821 1.00 27.75 546 HIS A N 1
ATOM 4260 C CA . HIS A 1 535 ? 84.572 20.237 68.061 1.00 27.04 546 HIS A CA 1
ATOM 4261 C C . HIS A 1 535 ? 84.088 19.594 66.771 1.00 25.41 546 HIS A C 1
ATOM 4262 O O . HIS A 1 535 ? 83.606 20.270 65.856 1.00 24.99 546 HIS A O 1
ATOM 4269 N N . TYR A 1 536 ? 84.180 18.268 66.725 1.00 23.93 547 TYR A N 1
ATOM 4270 C CA . TYR A 1 536 ? 83.523 17.482 65.685 1.00 24.97 547 TYR A CA 1
ATOM 4271 C C . TYR A 1 536 ? 82.751 16.361 66.352 1.00 26.79 547 TYR A C 1
ATOM 4272 O O . TYR A 1 536 ? 83.307 15.651 67.188 1.00 26.40 547 TYR A O 1
ATOM 4281 N N . GLN A 1 537 ? 81.491 16.177 65.962 1.00 23.37 548 GLN A N 1
ATOM 4282 C CA . GLN A 1 537 ? 80.657 15.121 66.518 1.00 27.01 548 GLN A CA 1
ATOM 4283 C C . GLN A 1 537 ? 80.643 13.970 65.508 1.00 28.94 548 GLN A C 1
ATOM 4284 O O . GLN A 1 537 ? 80.117 14.121 64.401 1.00 28.54 548 GLN A O 1
ATOM 4290 N N . MET A 1 538 ? 81.231 12.824 65.888 1.00 25.91 549 MET A N 1
ATOM 4291 C CA . MET A 1 538 ? 81.478 11.716 64.962 1.00 23.58 549 MET A CA 1
ATOM 4292 C C . MET A 1 538 ? 80.205 10.923 64.662 1.00 25.42 549 MET A C 1
ATOM 4293 O O . MET A 1 538 ? 79.278 10.880 65.472 1.00 26.56 549 MET A O 1
ATOM 4298 N N . PRO A 1 539 ? 80.140 10.246 63.516 1.00 26.73 550 PRO A N 1
ATOM 4299 C CA . PRO A 1 539 ? 79.034 9.309 63.294 1.00 27.71 550 PRO A CA 1
ATOM 4300 C C . PRO A 1 539 ? 79.159 8.120 64.234 1.00 30.54 550 PRO A C 1
ATOM 4301 O O . PRO A 1 539 ? 80.224 7.835 64.787 1.00 30.20 550 PRO A O 1
ATOM 4305 N N . LYS A 1 540 ? 78.040 7.433 64.432 1.00 30.01 551 LYS A N 1
ATOM 4306 C CA . LYS A 1 540 ? 78.029 6.237 65.265 1.00 34.25 551 LYS A CA 1
ATOM 4307 C C . LYS A 1 540 ? 78.747 5.073 64.581 1.00 37.17 551 LYS A C 1
ATOM 4308 O O . LYS A 1 540 ? 78.678 4.901 63.361 1.00 36.24 551 LYS A O 1
ATOM 4311 N N . GLY A 1 541 ? 79.429 4.263 65.380 1.00 40.08 552 GLY A N 1
ATOM 4312 C CA . GLY A 1 541 ? 80.041 3.034 64.908 1.00 41.18 552 GLY A CA 1
ATOM 4313 C C . GLY A 1 541 ? 81.529 2.978 65.201 1.00 41.48 552 GLY A C 1
ATOM 4314 O O . GLY A 1 541 ? 82.080 3.766 65.980 1.00 40.58 552 GLY A O 1
ATOM 4315 N N . GLU A 1 542 ? 82.188 2.012 64.559 1.00 41.92 553 GLU A N 1
ATOM 4316 C CA . GLU A 1 542 ? 83.615 1.786 64.757 1.00 37.83 553 GLU A CA 1
ATOM 4317 C C . GLU A 1 542 ? 84.417 2.804 63.950 1.00 35.33 553 GLU A C 1
ATOM 4318 O O . GLU A 1 542 ? 84.247 2.922 62.725 1.00 32.56 553 GLU A O 1
ATOM 4324 N N . ILE A 1 543 ? 85.271 3.556 64.645 1.00 32.65 554 ILE A N 1
ATOM 4325 C CA . ILE A 1 543 ? 86.107 4.590 64.040 1.00 29.04 554 ILE A CA 1
ATOM 4326 C C . ILE A 1 543 ? 87.523 4.416 64.585 1.00 32.98 554 ILE A C 1
ATOM 4327 O O . ILE A 1 543 ? 87.720 4.391 65.809 1.00 33.29 554 ILE A O 1
ATOM 4332 N N . ALA A 1 544 ? 88.492 4.255 63.677 1.00 32.13 555 ALA A N 1
ATOM 4333 C CA . ALA A 1 544 ? 89.902 4.167 64.030 1.00 37.47 555 ALA A CA 1
ATOM 4334 C C . ALA A 1 544 ? 90.456 5.576 64.179 1.00 36.87 555 ALA A C 1
ATOM 4335 O O . ALA A 1 544 ? 90.048 6.484 63.453 1.00 35.07 555 ALA A O 1
ATOM 4337 N N . ASN A 1 545 ? 91.355 5.779 65.141 1.00 35.46 556 ASN A N 1
ATOM 4338 C CA . ASN A 1 545 ? 91.983 7.091 65.224 1.00 33.98 556 ASN A CA 1
ATOM 4339 C C . ASN A 1 545 ? 93.446 6.936 65.604 1.00 36.26 556 ASN A C 1
ATOM 4340 O O . ASN A 1 545 ? 93.870 5.920 66.169 1.00 37.12 556 ASN A O 1
ATOM 4345 N N . SER A 1 546 ? 94.219 7.969 65.256 1.00 36.21 557 SER A N 1
ATOM 4346 C CA . SER A 1 546 ? 95.623 8.090 65.636 1.00 39.33 557 SER A CA 1
ATOM 4347 C C . SER A 1 546 ? 95.794 9.435 66.328 1.00 40.24 557 SER A C 1
ATOM 4348 O O . SER A 1 546 ? 95.607 10.487 65.705 1.00 37.01 557 SER A O 1
ATOM 4351 N N . ARG A 1 547 ? 96.147 9.399 67.617 1.00 45.65 558 ARG A N 1
ATOM 4352 C CA . ARG A 1 547 ? 96.474 10.636 68.314 1.00 46.62 558 ARG A CA 1
ATOM 4353 C C . ARG A 1 547 ? 97.695 11.299 67.687 1.00 45.19 558 ARG A C 1
ATOM 4354 O O . ARG A 1 547 ? 97.748 12.529 67.555 1.00 46.13 558 ARG A O 1
ATOM 4362 N N . GLU A 1 548 ? 98.656 10.491 67.234 1.00 44.70 559 GLU A N 1
ATOM 4363 C CA . GLU A 1 548 ? 99.883 11.018 66.645 1.00 47.93 559 GLU A CA 1
ATOM 4364 C C . GLU A 1 548 ? 99.592 11.891 65.437 1.00 43.86 559 GLU A C 1
ATOM 4365 O O . GLU A 1 548 ? 100.198 12.955 65.266 1.00 43.45 559 GLU A O 1
ATOM 4371 N N . ASP A 1 549 ? 98.679 11.440 64.572 1.00 41.60 560 ASP A N 1
ATOM 4372 C CA . ASP A 1 549 ? 98.399 12.086 63.300 1.00 37.67 560 ASP A CA 1
ATOM 4373 C C . ASP A 1 549 ? 97.165 12.977 63.348 1.00 32.91 560 ASP A C 1
ATOM 4374 O O . ASP A 1 549 ? 96.898 13.676 62.364 1.00 31.83 560 ASP A O 1
ATOM 4379 N N . MET A 1 550 ? 96.417 12.955 64.457 1.00 30.99 561 MET A N 1
ATOM 4380 C CA . MET A 1 550 ? 95.142 13.673 64.579 1.00 29.52 561 MET A CA 1
ATOM 4381 C C . MET A 1 550 ? 94.155 13.251 63.493 1.00 26.30 561 MET A C 1
ATOM 4382 O O . MET A 1 550 ? 93.434 14.083 62.938 1.00 23.30 561 MET A O 1
ATOM 4387 N N . THR A 1 551 ? 94.128 11.951 63.179 1.00 28.47 562 THR A N 1
ATOM 4388 C CA . THR A 1 551 ? 93.257 11.391 62.151 1.00 29.65 562 THR A CA 1
ATOM 4389 C C . THR A 1 551 ? 92.147 10.553 62.774 1.00 30.22 562 THR A C 1
ATOM 4390 O O . THR A 1 551 ? 92.327 9.957 63.841 1.00 31.18 562 THR A O 1
ATOM 4394 N N . PHE A 1 552 ? 91.002 10.507 62.077 1.00 27.78 563 PHE A N 1
ATOM 4395 C CA . PHE A 1 552 ? 89.892 9.622 62.386 1.00 30.52 563 PHE A CA 1
ATOM 4396 C C . PHE A 1 552 ? 89.427 9.010 61.066 1.00 32.49 563 PHE A C 1
ATOM 4397 O O . PHE A 1 552 ? 89.309 9.719 60.064 1.00 29.82 563 PHE A O 1
ATOM 4405 N N . LEU A 1 553 ? 89.192 7.697 61.049 1.00 31.71 564 LEU A N 1
ATOM 4406 C CA . LEU A 1 553 ? 88.812 7.005 59.819 1.00 31.51 564 LEU A CA 1
ATOM 4407 C C . LEU A 1 553 ? 87.678 6.044 60.139 1.00 29.15 564 LEU A C 1
ATOM 4408 O O . LEU A 1 553 ? 87.865 5.120 60.943 1.00 30.25 564 LEU A O 1
ATOM 4413 N N . THR A 1 554 ? 86.499 6.274 59.554 1.00 27.15 565 THR A N 1
ATOM 4414 C CA . THR A 1 554 ? 85.393 5.377 59.852 1.00 28.81 565 THR A CA 1
ATOM 4415 C C . THR A 1 554 ? 85.725 3.975 59.356 1.00 31.86 565 THR A C 1
ATOM 4416 O O . THR A 1 554 ? 86.477 3.794 58.395 1.00 28.64 565 THR A O 1
ATOM 4420 N N . GLN A 1 555 ? 85.146 2.977 60.021 1.00 32.18 566 GLN A N 1
ATOM 4421 C CA . GLN A 1 555 ? 85.338 1.581 59.656 1.00 32.54 566 GLN A CA 1
ATOM 4422 C C . GLN A 1 555 ? 83.989 0.936 59.372 1.00 33.94 566 GLN A C 1
ATOM 4423 O O . GLN A 1 555 ? 83.662 -0.111 59.940 1.00 38.02 566 GLN A O 1
ATOM 4429 N N . PHE A 1 556 ? 83.208 1.561 58.503 1.00 31.57 567 PHE A N 1
ATOM 4430 C CA . PHE A 1 556 ? 81.845 1.147 58.218 1.00 32.50 567 PHE A CA 1
ATOM 4431 C C . PHE A 1 556 ? 81.820 0.206 57.024 1.00 35.81 567 PHE A C 1
ATOM 4432 O O . PHE A 1 556 ? 82.833 -0.031 56.361 1.00 34.37 567 PHE A O 1
ATOM 4440 N N . GLU A 1 557 ? 80.635 -0.340 56.749 1.00 38.58 568 GLU A N 1
ATOM 4441 C CA . GLU A 1 557 ? 80.477 -1.193 55.581 1.00 41.13 568 GLU A CA 1
ATOM 4442 C C . GLU A 1 557 ? 80.808 -0.399 54.319 1.00 36.27 568 GLU A C 1
ATOM 4443 O O . GLU A 1 557 ? 80.684 0.840 54.280 1.00 33.78 568 GLU A O 1
ATOM 4449 N N . ASP A 1 558 ? 81.225 -1.122 53.277 1.00 33.63 569 ASP A N 1
ATOM 4450 C CA . ASP A 1 558 ? 81.543 -0.481 52.005 1.00 34.66 569 ASP A CA 1
ATOM 4451 C C . ASP A 1 558 ? 80.395 0.404 51.548 1.00 35.67 569 ASP A C 1
ATOM 4452 O O . ASP A 1 558 ? 79.237 -0.025 51.519 1.00 38.45 569 ASP A O 1
ATOM 4457 N N . GLY A 1 559 ? 80.722 1.631 51.171 1.00 31.74 570 GLY A N 1
ATOM 4458 C CA . GLY A 1 559 ? 79.725 2.465 50.533 1.00 32.31 570 GLY A CA 1
ATOM 4459 C C . GLY A 1 559 ? 79.767 3.890 51.007 1.00 27.90 570 GLY A C 1
ATOM 4460 O O . GLY A 1 559 ? 79.689 4.831 50.204 1.00 28.31 570 GLY A O 1
ATOM 4461 N N . SER A 1 560 ? 79.889 4.078 52.320 1.00 23.92 571 SER A N 1
ATOM 4462 C CA . SER A 1 560 ? 79.932 5.438 52.848 1.00 22.80 571 SER A CA 1
ATOM 4463 C C . SER A 1 560 ? 80.862 5.479 54.049 1.00 25.62 571 SER A C 1
ATOM 4464 O O . SER A 1 560 ? 80.522 4.967 55.126 1.00 26.68 571 SER A O 1
ATOM 4467 N N . ASN A 1 561 ? 82.030 6.078 53.854 1.00 26.27 572 ASN A N 1
ATOM 4468 C CA . ASN A 1 561 ? 83.058 6.208 54.877 1.00 24.84 572 ASN A CA 1
ATOM 4469 C C . ASN A 1 561 ? 83.686 7.597 54.768 1.00 24.85 572 ASN A C 1
ATOM 4470 O O . ASN A 1 561 ? 83.456 8.329 53.795 1.00 23.16 572 ASN A O 1
ATOM 4475 N N . MET A 1 562 ? 84.484 7.967 55.779 1.00 24.53 573 MET A N 1
ATOM 4476 C CA . MET A 1 562 ? 85.272 9.203 55.673 1.00 22.94 573 MET A CA 1
ATOM 4477 C C . MET A 1 562 ? 86.508 9.152 56.564 1.00 26.90 573 MET A C 1
ATOM 4478 O O . MET A 1 562 ? 86.614 8.333 57.506 1.00 25.49 573 MET A O 1
ATOM 4494 N N . LEU A 1 564 ? 88.899 12.029 58.591 1.00 24.59 575 LEU A N 1
ATOM 4495 C CA . LEU A 1 564 ? 89.020 13.411 59.050 1.00 21.77 575 LEU A CA 1
ATOM 4496 C C . LEU A 1 564 ? 90.431 13.597 59.619 1.00 21.12 575 LEU A C 1
ATOM 4497 O O . LEU A 1 564 ? 90.915 12.731 60.354 1.00 25.35 575 LEU A O 1
ATOM 4502 N N . GLN A 1 565 ? 91.072 14.725 59.314 1.00 23.79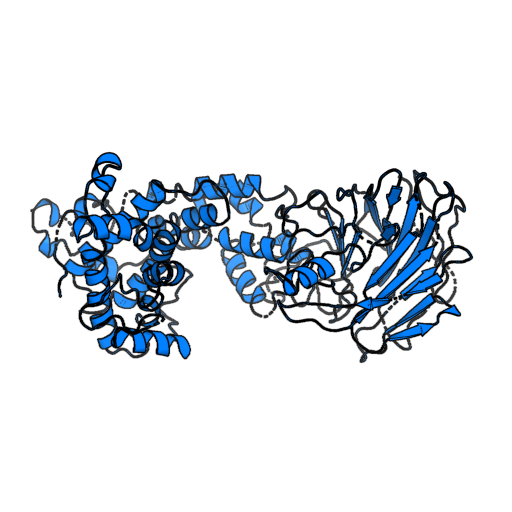 576 GLN A N 1
ATOM 4503 C CA . GLN A 1 565 ? 92.378 15.006 59.916 1.00 23.29 576 GLN A CA 1
ATOM 4504 C C . GLN A 1 565 ? 92.480 16.491 60.227 1.00 27.50 576 GLN A C 1
ATOM 4505 O O . GLN A 1 565 ? 92.186 17.331 59.369 1.00 27.03 576 GLN A O 1
ATOM 4511 N N . CYS A 1 566 ? 92.910 16.809 61.437 1.00 28.59 577 CYS A N 1
ATOM 4512 C CA . CYS A 1 566 ? 93.025 18.192 61.884 1.00 27.42 577 CYS A CA 1
ATOM 4513 C C . CYS A 1 566 ? 94.502 18.576 62.000 1.00 27.08 577 CYS A C 1
ATOM 4514 O O . CYS A 1 566 ? 95.296 17.833 62.580 1.00 28.16 577 CYS A O 1
ATOM 4517 N N . PHE A 1 567 ? 94.851 19.731 61.436 1.00 26.18 578 PHE A N 1
ATOM 4518 C CA . PHE A 1 567 ? 96.207 20.270 61.427 1.00 28.56 578 PHE A CA 1
ATOM 4519 C C . PHE A 1 567 ? 96.161 21.566 62.216 1.00 31.91 578 PHE A C 1
ATOM 4520 O O . PHE A 1 567 ? 95.396 22.474 61.864 1.00 30.60 578 PHE A O 1
ATOM 4528 N N . GLY A 1 568 ? 96.927 21.634 63.295 1.00 30.99 579 GLY A N 1
ATOM 4529 C CA . GLY A 1 568 ? 96.887 22.780 64.179 1.00 32.46 579 GLY A CA 1
ATOM 4530 C C . GLY A 1 568 ? 98.273 23.219 64.610 1.00 34.69 579 GLY A C 1
ATOM 4531 O O . GLY A 1 568 ? 99.287 22.689 64.149 1.00 32.90 579 GLY A O 1
ATOM 4532 N N . PRO A 1 569 ? 98.347 24.196 65.506 1.00 35.48 580 PRO A N 1
ATOM 4533 C CA . PRO A 1 569 ? 99.660 24.679 65.967 1.00 38.65 580 PRO A CA 1
ATOM 4534 C C . PRO A 1 569 ? 100.369 23.655 66.845 1.00 40.31 580 PRO A C 1
ATOM 4535 O O . PRO A 1 569 ? 99.793 22.671 67.315 1.00 38.00 580 PRO A O 1
ATOM 4539 N N . GLU A 1 570 ? 101.663 23.898 67.065 1.00 41.78 581 GLU A N 1
ATOM 4540 C CA . GLU A 1 570 ? 102.392 23.066 68.001 1.00 43.71 581 GLU A CA 1
ATOM 4541 C C . GLU A 1 570 ? 101.670 23.066 69.337 1.00 41.36 581 GLU A C 1
ATOM 4542 O O . GLU A 1 570 ? 101.202 24.105 69.798 1.00 42.79 581 GLU A O 1
ATOM 4548 N N . GLY A 1 571 ? 101.567 21.894 69.953 1.00 43.35 582 GLY A N 1
ATOM 4549 C CA . GLY A 1 571 ? 100.931 21.788 71.247 1.00 44.11 582 GLY A CA 1
ATOM 4550 C C . GLY A 1 571 ? 99.427 21.546 71.229 1.00 40.56 582 GLY A C 1
ATOM 4551 O O . GLY A 1 571 ? 98.845 21.383 72.306 1.00 41.94 582 GLY A O 1
ATOM 4552 N N . MET A 1 572 ? 98.781 21.550 70.058 1.00 38.05 583 MET A N 1
ATOM 4553 C CA . MET A 1 572 ? 97.378 21.120 69.964 1.00 33.81 583 MET A CA 1
ATOM 4554 C C . MET A 1 572 ? 97.189 19.742 70.582 1.00 37.41 583 MET A C 1
ATOM 4555 O O . MET A 1 572 ? 98.001 18.830 70.390 1.00 37.95 583 MET A O 1
ATOM 4560 N N . SER A 1 573 ? 96.119 19.598 71.345 1.00 35.27 584 SER A N 1
ATOM 4561 C CA . SER A 1 573 ? 95.792 18.334 71.972 1.00 34.49 584 SER A CA 1
ATOM 4562 C C . SER A 1 573 ? 94.408 17.916 71.498 1.00 34.74 584 SER A C 1
ATOM 4563 O O . SER A 1 573 ? 93.613 18.734 71.023 1.00 33.33 584 SER A O 1
ATOM 4566 N N . MET A 1 574 ? 94.130 16.629 71.626 1.00 34.34 585 MET A N 1
ATOM 4567 C CA . MET A 1 574 ? 92.861 16.082 71.189 1.00 33.89 585 MET A CA 1
ATOM 4568 C C . MET A 1 574 ? 92.206 15.389 72.370 1.00 32.60 585 MET A C 1
ATOM 4569 O O . MET A 1 574 ? 92.886 14.794 73.203 1.00 32.94 585 MET A O 1
ATOM 4574 N N . LYS A 1 575 ? 90.880 15.487 72.437 1.00 31.13 586 LYS A N 1
ATOM 4575 C CA . LYS A 1 575 ? 90.133 14.898 73.528 1.00 34.65 586 LYS A CA 1
ATOM 4576 C C . LYS A 1 575 ? 88.899 14.224 72.928 1.00 36.53 586 LYS A C 1
ATOM 4577 O O . LYS A 1 575 ? 88.258 14.795 72.044 1.00 31.51 586 LYS A O 1
ATOM 4594 N N . GLU A 1 577 ? 85.233 12.556 74.120 1.00 40.20 588 GLU A N 1
ATOM 4595 C CA . GLU A 1 577 ? 84.285 12.382 75.216 1.00 44.81 588 GLU A CA 1
ATOM 4596 C C . GLU A 1 577 ? 83.059 11.681 74.658 1.00 40.17 588 GLU A C 1
ATOM 4597 O O . GLU A 1 577 ? 82.796 11.793 73.483 1.00 37.23 588 GLU A O 1
ATOM 4603 N N . PRO A 1 578 ? 82.322 10.957 75.496 1.00 43.05 589 PRO A N 1
ATOM 4604 C CA . PRO A 1 578 ? 81.019 10.430 75.058 1.00 41.33 589 PRO A CA 1
ATOM 4605 C C . PRO A 1 578 ? 80.106 11.556 74.590 1.00 39.37 589 PRO A C 1
ATOM 4606 O O . PRO A 1 578 ? 79.994 12.604 75.230 1.00 41.33 589 PRO A O 1
ATOM 4610 N N . GLY A 1 579 ? 79.474 11.343 73.447 1.00 35.44 590 GLY A N 1
ATOM 4611 C CA . GLY A 1 579 ? 78.463 12.259 72.972 1.00 35.92 590 GLY A CA 1
ATOM 4612 C C . GLY A 1 579 ? 77.206 11.510 72.583 1.00 31.76 590 GLY A C 1
ATOM 4613 O O . GLY A 1 579 ? 77.071 10.318 72.885 1.00 30.75 590 GLY A O 1
ATOM 4614 N N . TRP A 1 580 ? 76.275 12.193 71.917 1.00 30.71 591 TRP A N 1
ATOM 4615 C CA . TRP A 1 580 ? 74.971 11.609 71.621 1.00 31.29 591 TRP A CA 1
ATOM 4616 C C . TRP A 1 580 ? 74.471 12.156 70.297 1.00 31.86 591 TRP A C 1
ATOM 4617 O O . TRP A 1 580 ? 74.757 13.299 69.943 1.00 28.16 591 TRP A O 1
ATOM 4628 N N A CYS A 1 581 ? 73.701 11.333 69.583 0.59 33.39 592 CYS A N 1
ATOM 4629 N N B CYS A 1 581 ? 73.705 11.344 69.569 0.41 33.31 592 CYS A N 1
ATOM 4630 C CA A CYS A 1 581 ? 73.011 11.763 68.377 0.59 32.40 592 CYS A CA 1
ATOM 4631 C CA B CYS A 1 581 ? 73.009 11.851 68.396 0.41 32.43 592 CYS A CA 1
ATOM 4632 C C A CYS A 1 581 ? 71.558 11.311 68.462 0.59 34.19 592 CYS A C 1
ATOM 4633 C C B CYS A 1 581 ? 71.583 11.316 68.395 0.41 33.98 592 CYS A C 1
ATOM 4634 O O A CYS A 1 581 ? 71.275 10.175 68.869 0.59 35.24 592 CYS A O 1
ATOM 4635 O O B CYS A 1 581 ? 71.345 10.134 68.670 0.41 35.33 592 CYS A O 1
ATOM 4640 N N . SER A 1 582 ? 70.635 12.210 68.122 1.00 33.88 593 SER A N 1
ATOM 4641 C CA . SER A 1 582 ? 69.209 11.908 68.187 1.00 32.40 593 SER A CA 1
ATOM 4642 C C . SER A 1 582 ? 68.544 12.356 66.896 1.00 33.03 593 SER A C 1
ATOM 4643 O O . SER A 1 582 ? 68.674 13.519 66.500 1.00 32.53 593 SER A O 1
ATOM 4646 N N . THR A 1 583 ? 67.832 11.438 66.249 1.00 32.77 594 THR A N 1
ATOM 4647 C CA . THR A 1 583 ? 67.066 11.753 65.053 1.00 33.52 594 THR A CA 1
ATOM 4648 C C . THR A 1 583 ? 65.571 11.668 65.297 1.00 34.69 594 THR A C 1
ATOM 4649 O O . THR A 1 583 ? 64.789 11.967 64.391 1.00 35.82 594 THR A O 1
ATOM 4653 N N . ALA A 1 584 ? 65.160 11.270 66.498 1.00 35.14 595 ALA A N 1
ATOM 4654 C CA . ALA A 1 584 ? 63.769 11.103 66.867 1.00 38.40 595 ALA A CA 1
ATOM 4655 C C . ALA A 1 584 ? 63.645 11.428 68.352 1.00 40.12 595 ALA A C 1
ATOM 4656 O O . ALA A 1 584 ? 64.563 11.160 69.132 1.00 37.59 595 ALA A O 1
ATOM 4658 N N . TYR A 1 585 ? 62.520 12.021 68.740 1.00 41.06 596 TYR A N 1
ATOM 4659 C CA . TYR A 1 585 ? 62.396 12.527 70.101 1.00 45.20 596 TYR A CA 1
ATOM 4660 C C . TYR A 1 585 ? 62.436 11.380 71.100 1.00 44.90 596 TYR A C 1
ATOM 4661 O O . TYR A 1 585 ? 61.788 10.348 70.901 1.00 44.79 596 TYR A O 1
ATOM 4670 N N . ARG A 1 586 ? 63.240 11.553 72.156 1.00 44.29 597 ARG A N 1
ATOM 4671 C CA . ARG A 1 586 ? 63.427 10.576 73.229 1.00 44.39 597 ARG A CA 1
ATOM 4672 C C . ARG A 1 586 ? 64.161 9.332 72.764 1.00 42.32 597 ARG A C 1
ATOM 4673 O O . ARG A 1 586 ? 64.088 8.294 73.423 1.00 46.04 597 ARG A O 1
ATOM 4681 N N . LYS A 1 587 ? 64.843 9.406 71.628 1.00 40.27 598 LYS A N 1
ATOM 4682 C CA . LYS A 1 587 ? 65.735 8.337 71.203 1.00 45.42 598 LYS A CA 1
ATOM 4683 C C . LYS A 1 587 ? 67.100 8.933 70.907 1.00 39.98 598 LYS A C 1
ATOM 4684 O O . LYS A 1 587 ? 67.197 9.958 70.224 1.00 37.30 598 LYS A O 1
ATOM 4687 N N . ARG A 1 588 ? 68.157 8.298 71.411 1.00 41.72 599 ARG A N 1
ATOM 4688 C CA . ARG A 1 588 ? 69.494 8.765 71.061 1.00 37.46 599 ARG A CA 1
ATOM 4689 C C . ARG A 1 588 ? 70.480 7.615 71.155 1.00 40.08 599 ARG A C 1
ATOM 4690 O O . ARG A 1 588 ? 70.222 6.603 71.810 1.00 42.23 599 ARG A O 1
ATOM 4698 N N A TYR A 1 589 ? 71.630 7.808 70.518 0.53 38.75 600 TYR A N 1
ATOM 4699 N N B TYR A 1 589 ? 71.615 7.765 70.473 0.47 38.84 600 TYR A N 1
ATOM 4700 C CA A TYR A 1 589 ? 72.672 6.798 70.454 0.53 40.10 600 TYR A CA 1
ATOM 4701 C CA B TYR A 1 589 ? 72.651 6.744 70.533 0.47 40.26 600 TYR A CA 1
ATOM 4702 C C A TYR A 1 589 ? 74.016 7.432 70.785 0.53 35.80 600 TYR A C 1
ATOM 4703 C C B TYR A 1 589 ? 74.019 7.387 70.718 0.47 35.81 600 TYR A C 1
ATOM 4704 O O A TYR A 1 589 ? 74.230 8.627 70.558 0.53 32.92 600 TYR A O 1
ATOM 4705 O O B TYR A 1 589 ? 74.248 8.539 70.336 0.47 32.98 600 TYR A O 1
ATOM 4722 N N . LYS A 1 590 ? 74.916 6.619 71.331 1.00 34.57 601 LYS A N 1
ATOM 4723 C CA . LYS A 1 590 ? 76.243 7.117 71.676 1.00 37.35 601 LYS A CA 1
ATOM 4724 C C . LYS A 1 590 ? 77.107 7.317 70.435 1.00 35.48 601 LYS A C 1
ATOM 4725 O O . LYS A 1 590 ? 77.089 6.512 69.507 1.00 35.99 601 LYS A O 1
ATOM 4731 N N . ARG A 1 591 ? 77.870 8.405 70.425 1.00 33.23 602 ARG A N 1
ATOM 4732 C CA . ARG A 1 591 ? 78.915 8.614 69.436 1.00 30.94 602 ARG A CA 1
ATOM 4733 C C . ARG A 1 591 ? 79.935 9.572 70.042 1.00 32.75 602 ARG A C 1
ATOM 4734 O O . ARG A 1 591 ? 79.656 10.244 71.038 1.00 32.46 602 ARG A O 1
ATOM 4742 N N . MET A 1 592 ? 81.112 9.641 69.425 1.00 30.11 603 MET A N 1
ATOM 4743 C CA . MET A 1 592 ? 82.225 10.384 70.011 1.00 31.03 603 MET A CA 1
ATOM 4744 C C . MET A 1 592 ? 82.085 11.885 69.769 1.00 31.41 603 MET A C 1
ATOM 4745 O O . MET A 1 592 ? 81.802 12.316 68.645 1.00 31.42 603 MET A O 1
ATOM 4750 N N . ASN A 1 593 ? 82.335 12.679 70.818 1.00 29.88 604 ASN A N 1
ATOM 4751 C CA . ASN A 1 593 ? 82.455 14.132 70.720 1.00 29.78 604 ASN A CA 1
ATOM 4752 C C . ASN A 1 593 ? 83.944 14.445 70.820 1.00 29.90 604 ASN A C 1
ATOM 4753 O O . ASN A 1 593 ? 84.534 14.304 71.890 1.00 30.53 604 ASN A O 1
ATOM 4758 N N . VAL A 1 594 ? 84.553 14.822 69.700 1.00 29.18 605 VAL A N 1
ATOM 4759 C CA . VAL A 1 594 ? 86.004 15.023 69.600 1.00 28.69 605 VAL A CA 1
ATOM 4760 C C . VAL A 1 594 ? 86.276 16.518 69.649 1.00 29.79 605 VAL A C 1
ATOM 4761 O O . VAL A 1 594 ? 85.560 17.300 69.013 1.00 30.66 605 VAL A O 1
ATOM 4765 N N . SER A 1 595 ? 87.290 16.933 70.395 1.00 29.40 606 SER A N 1
ATOM 4766 C CA . SER A 1 595 ? 87.683 18.329 70.353 1.00 28.09 606 SER A CA 1
ATOM 4767 C C . SER A 1 595 ? 89.184 18.435 70.119 1.00 32.23 606 SER A C 1
ATOM 4768 O O . SER A 1 595 ? 89.955 17.610 70.607 1.00 32.00 606 SER A O 1
ATOM 4771 N N . PHE A 1 596 ? 89.571 19.423 69.320 1.00 26.95 607 PHE A N 1
ATOM 4772 C CA . PHE A 1 596 ? 90.958 19.767 69.075 1.00 28.34 607 PHE A CA 1
ATOM 4773 C C . PHE A 1 596 ? 91.172 21.102 69.771 1.00 30.90 607 PHE A C 1
ATOM 4774 O O . PHE A 1 596 ? 90.509 22.091 69.426 1.00 30.66 607 PHE A O 1
ATOM 4782 N N . ASN A 1 597 ? 92.064 21.114 70.757 1.00 32.23 608 ASN A N 1
ATOM 4783 C CA . ASN A 1 597 ? 92.148 22.152 71.778 1.00 33.49 608 ASN A CA 1
ATOM 4784 C C . ASN A 1 597 ? 93.510 22.830 71.768 1.00 36.68 608 ASN A C 1
ATOM 4785 O O . ASN A 1 597 ? 94.550 22.164 71.718 1.00 35.14 608 ASN A O 1
ATOM 4790 N N . VAL A 1 598 ? 93.478 24.159 71.862 1.00 37.49 609 VAL A N 1
ATOM 4791 C CA . VAL A 1 598 ? 94.652 25.010 71.788 1.00 37.08 609 VAL A CA 1
ATOM 4792 C C . VAL A 1 598 ? 94.579 26.034 72.904 1.00 38.53 609 VAL A C 1
ATOM 4793 O O . VAL A 1 598 ? 93.562 26.732 73.049 1.00 39.41 609 VAL A O 1
ATOM 4808 N N . LYS A 1 600 ? 95.030 29.443 74.168 1.00 41.98 611 LYS A N 1
ATOM 4809 C CA . LYS A 1 600 ? 95.186 30.809 73.678 1.00 42.80 611 LYS A CA 1
ATOM 4810 C C . LYS A 1 600 ? 95.554 31.710 74.856 1.00 44.40 611 LYS A C 1
ATOM 4811 O O . LYS A 1 600 ? 94.693 32.149 75.618 1.00 40.57 611 LYS A O 1
ATOM 4817 N N . ASP A 1 601 ? 96.849 31.980 75.035 1.00 48.22 612 ASP A N 1
ATOM 4818 C CA . ASP A 1 601 ? 97.309 32.644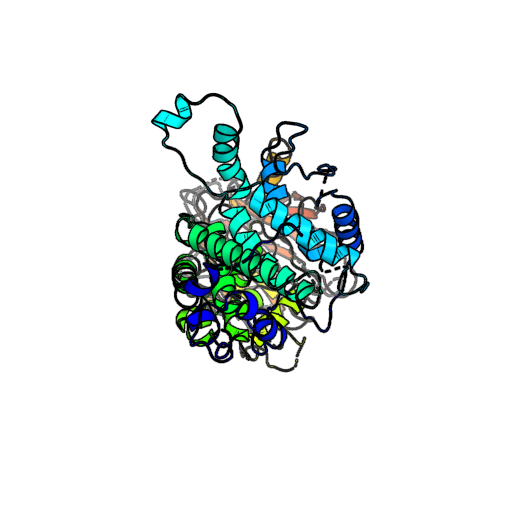 76.246 1.00 51.49 612 ASP A CA 1
ATOM 4819 C C . ASP A 1 601 ? 97.796 34.067 75.985 1.00 52.24 612 ASP A C 1
ATOM 4820 O O . ASP A 1 601 ? 98.531 34.624 76.807 1.00 51.83 612 ASP A O 1
ATOM 4825 N N . ASN A 1 602 ? 97.420 34.650 74.852 1.00 52.72 613 ASN A N 1
ATOM 4826 C CA . ASN A 1 602 ? 97.795 36.011 74.466 1.00 56.18 613 ASN A CA 1
ATOM 4827 C C . ASN A 1 602 ? 96.939 36.385 73.260 1.00 56.30 613 ASN A C 1
ATOM 4828 O O . ASN A 1 602 ? 96.011 35.655 72.891 1.00 53.68 613 ASN A O 1
ATOM 4833 N N . GLU A 1 603 ? 97.279 37.499 72.610 1.00 58.24 614 GLU A N 1
ATOM 4834 C CA . GLU A 1 603 ? 96.399 38.042 71.581 1.00 58.02 614 GLU A CA 1
ATOM 4835 C C . GLU A 1 603 ? 96.600 37.416 70.204 1.00 51.77 614 GLU A C 1
ATOM 4836 O O . GLU A 1 603 ? 95.900 37.806 69.268 1.00 48.77 614 GLU A O 1
ATOM 4842 N N . ASN A 1 604 ? 97.515 36.464 70.045 1.00 48.07 615 ASN A N 1
ATOM 4843 C CA . ASN A 1 604 ? 97.710 35.873 68.731 1.00 45.73 615 ASN A CA 1
ATOM 4844 C C . ASN A 1 604 ? 96.520 35.001 68.360 1.00 40.99 615 ASN A C 1
ATOM 4845 O O . ASN A 1 604 ? 95.831 34.442 69.215 1.00 42.79 615 ASN A O 1
ATOM 4850 N N . ALA A 1 605 ? 96.310 34.856 67.064 1.00 37.96 616 ALA A N 1
ATOM 4851 C CA . ALA A 1 605 ? 95.165 34.088 66.592 1.00 36.72 616 ALA A CA 1
ATOM 4852 C C . ALA A 1 605 ? 95.452 32.598 66.719 1.00 39.05 616 ALA A C 1
ATOM 4853 O O . ALA A 1 605 ? 96.607 32.170 66.706 1.00 41.39 616 ALA A O 1
ATOM 4855 N N . VAL A 1 606 ? 94.393 31.810 66.894 1.00 35.86 617 VAL A N 1
ATOM 4856 C CA . VAL A 1 606 ? 94.472 30.349 66.873 1.00 36.77 617 VAL A CA 1
ATOM 4857 C C . VAL A 1 606 ? 93.886 29.876 65.551 1.00 36.24 617 VAL A C 1
ATOM 4858 O O . VAL A 1 606 ? 92.795 30.314 65.160 1.00 37.55 617 VAL A O 1
ATOM 4862 N N . ARG A 1 607 ? 94.608 29.007 64.839 1.00 32.56 618 ARG A N 1
ATOM 4863 C CA . ARG A 1 607 ? 94.184 28.638 63.485 1.00 30.14 618 ARG A CA 1
ATOM 4864 C C . ARG A 1 607 ? 94.275 27.132 63.284 1.00 30.54 618 ARG A C 1
ATOM 4865 O O . ARG A 1 607 ? 95.274 26.512 63.672 1.00 31.36 618 ARG A O 1
ATOM 4873 N N . TYR A 1 608 ? 93.236 26.545 62.683 1.00 26.81 619 TYR A N 1
ATOM 4874 C CA . TYR A 1 608 ? 93.206 25.128 62.363 1.00 26.22 619 TYR A CA 1
ATOM 4875 C C . TYR A 1 608 ? 92.881 24.922 60.889 1.00 27.11 619 TYR A C 1
ATOM 4876 O O . TYR A 1 608 ? 92.146 25.706 60.282 1.00 26.91 619 TYR A O 1
ATOM 4885 N N . ILE A 1 609 ? 93.345 23.798 60.341 1.00 25.96 620 ILE A N 1
ATOM 4886 C CA . ILE A 1 609 ? 92.847 23.302 59.063 1.00 25.50 620 ILE A CA 1
ATOM 4887 C C . ILE A 1 609 ? 92.390 21.871 59.267 1.00 26.06 620 ILE A C 1
ATOM 4888 O O . ILE A 1 609 ? 93.163 21.047 59.749 1.00 24.97 620 ILE A O 1
ATOM 4893 N N . THR A 1 610 ? 91.151 21.569 58.867 1.00 24.88 621 THR A N 1
ATOM 4894 C CA . THR A 1 610 ? 90.614 20.218 58.962 1.00 25.63 621 THR A CA 1
ATOM 4895 C C . THR A 1 610 ? 90.285 19.728 57.560 1.00 25.98 621 THR A C 1
ATOM 4896 O O . THR A 1 610 ? 89.607 20.418 56.793 1.00 24.37 621 THR A O 1
ATOM 4900 N N . VAL A 1 611 ? 90.727 18.525 57.232 1.00 21.45 622 VAL A N 1
ATOM 4901 C CA . VAL A 1 611 ? 90.362 17.903 55.971 1.00 20.14 622 VAL A CA 1
ATOM 4902 C C . VAL A 1 611 ? 89.317 16.838 56.273 1.00 21.73 622 VAL A C 1
ATOM 4903 O O . VAL A 1 611 ? 89.505 16.021 57.180 1.00 25.06 622 VAL A O 1
ATOM 4907 N N . ILE A 1 612 ? 88.225 16.834 55.513 1.00 22.57 623 ILE A N 1
ATOM 4908 C CA . ILE A 1 612 ? 87.201 15.794 55.616 1.00 23.09 623 ILE A CA 1
ATOM 4909 C C . ILE A 1 612 ? 86.985 15.195 54.234 1.00 23.74 623 ILE A C 1
ATOM 4910 O O . ILE A 1 612 ? 86.519 15.885 53.314 1.00 23.50 623 ILE A O 1
ATOM 4915 N N . TYR A 1 613 ? 87.286 13.910 54.094 1.00 22.81 624 TYR A N 1
ATOM 4916 C CA . TYR A 1 613 ? 87.352 13.268 52.783 1.00 22.33 624 TYR A CA 1
ATOM 4917 C C . TYR A 1 613 ? 86.456 12.037 52.761 1.00 19.06 624 TYR A C 1
ATOM 4918 O O . TYR A 1 613 ? 86.816 11.001 53.358 1.00 22.94 624 TYR A O 1
ATOM 4927 N N . PRO A 1 614 ? 85.313 12.082 52.087 1.00 24.07 625 PRO A N 1
ATOM 4928 C CA . PRO A 1 614 ? 84.468 10.882 51.991 1.00 24.91 625 PRO A CA 1
ATOM 4929 C C . PRO A 1 614 ? 85.039 9.868 51.009 1.00 24.22 625 PRO A C 1
ATOM 4930 O O . PRO A 1 614 ? 85.549 10.234 49.947 1.00 22.56 625 PRO A O 1
ATOM 4934 N N . VAL A 1 615 ? 84.900 8.584 51.346 1.00 24.31 626 VAL A N 1
ATOM 4935 C CA . VAL A 1 615 ? 85.297 7.486 50.457 1.00 26.47 626 VAL A CA 1
ATOM 4936 C C . VAL A 1 615 ? 84.335 6.341 50.624 1.00 26.94 626 VAL A C 1
ATOM 4937 O O . VAL A 1 615 ? 83.821 6.130 51.716 1.00 28.24 626 VAL A O 1
ATOM 4963 N N . SER A 1 618 ? 86.920 2.493 53.260 1.00 35.50 629 SER A N 1
ATOM 4964 C CA A SER A 1 618 ? 87.885 3.085 54.204 0.64 36.51 629 SER A CA 1
ATOM 4965 C CA B SER A 1 618 ? 87.870 3.122 54.183 0.36 36.21 629 SER A CA 1
ATOM 4966 C C . SER A 1 618 ? 89.341 2.935 53.765 1.00 38.10 629 SER A C 1
ATOM 4967 O O . SER A 1 618 ? 90.168 3.832 53.984 1.00 36.49 629 SER A O 1
ATOM 4972 N N . ALA A 1 619 ? 89.660 1.785 53.158 1.00 39.54 630 ALA A N 1
ATOM 4973 C CA . ALA A 1 619 ? 91.030 1.487 52.736 1.00 44.07 630 ALA A CA 1
ATOM 4974 C C . ALA A 1 619 ? 91.535 2.414 51.642 1.00 44.60 630 ALA A C 1
ATOM 4975 O O . ALA A 1 619 ? 92.751 2.453 51.402 1.00 47.59 630 ALA A O 1
ATOM 4977 N N . ASP A 1 620 ? 90.644 3.144 50.977 1.00 38.48 631 ASP A N 1
ATOM 4978 C CA . ASP A 1 620 ? 91.005 4.049 49.898 1.00 37.10 631 ASP A CA 1
ATOM 4979 C C . ASP A 1 620 ? 91.213 5.478 50.381 1.00 34.40 631 ASP A C 1
ATOM 4980 O O . ASP A 1 620 ? 91.498 6.361 49.563 1.00 32.37 631 ASP A O 1
ATOM 4985 N N . ALA A 1 621 ? 91.054 5.734 51.681 1.00 30.66 632 ALA A N 1
ATOM 4986 C CA . ALA A 1 621 ? 91.207 7.081 52.196 1.00 31.29 632 ALA A CA 1
ATOM 4987 C C . ALA A 1 621 ? 92.646 7.549 51.985 1.00 30.82 632 ALA A C 1
ATOM 4988 O O . ALA A 1 621 ? 93.582 6.854 52.391 1.00 31.27 632 ALA A O 1
ATOM 4990 N N . PRO A 1 622 ? 92.858 8.718 51.374 1.00 32.40 633 PRO A N 1
ATOM 4991 C CA . PRO A 1 622 ? 94.167 9.265 51.026 1.00 33.71 633 PRO A CA 1
ATOM 4992 C C . PRO A 1 622 ? 94.943 9.750 52.236 1.00 32.59 633 PRO A C 1
ATOM 4993 O O . PRO A 1 622 ? 94.385 9.905 53.332 1.00 30.20 633 PRO A O 1
ATOM 5008 N N . PHE A 1 624 ? 96.887 12.991 53.884 1.00 29.03 635 PHE A N 1
ATOM 5009 C CA . PHE A 1 624 ? 96.825 14.452 53.754 1.00 25.45 635 PHE A CA 1
ATOM 5010 C C . PHE A 1 624 ? 98.003 15.187 54.370 1.00 31.11 635 PHE A C 1
ATOM 5011 O O . PHE A 1 624 ? 98.660 14.685 55.260 1.00 31.37 635 PHE A O 1
ATOM 5019 N N . ASP A 1 625 ? 98.235 16.392 53.865 1.00 30.68 636 ASP A N 1
ATOM 5020 C CA . ASP A 1 625 ? 98.968 17.412 54.587 1.00 32.60 636 ASP A CA 1
ATOM 5021 C C . ASP A 1 625 ? 98.206 18.720 54.409 1.00 30.72 636 ASP A C 1
ATOM 5022 O O . ASP A 1 625 ? 97.423 18.869 53.473 1.00 32.95 636 ASP A O 1
ATOM 5027 N N . ALA A 1 626 ? 98.414 19.659 55.327 1.00 31.64 637 ALA A N 1
ATOM 5028 C CA . ALA A 1 626 ? 97.828 20.990 55.191 1.00 31.55 637 ALA A CA 1
ATOM 5029 C C . ALA A 1 626 ? 98.720 21.983 55.912 1.00 35.10 637 ALA A C 1
ATOM 5030 O O . ALA A 1 626 ? 99.237 21.688 56.997 1.00 39.23 637 ALA A O 1
ATOM 5032 N N . LYS A 1 627 ? 98.930 23.141 55.284 1.00 35.63 638 LYS A N 1
ATOM 5033 C CA . LYS A 1 627 ? 99.744 24.208 55.854 1.00 38.07 638 LYS A CA 1
ATOM 5034 C C . LYS A 1 627 ? 99.141 25.557 55.491 1.00 34.21 638 LYS A C 1
ATOM 5035 O O . LYS A 1 627 ? 98.523 25.709 54.435 1.00 36.00 638 LYS A O 1
ATOM 5041 N N . PHE A 1 628 ? 99.319 26.528 56.382 1.00 34.89 639 PHE A N 1
ATOM 5042 C CA . PHE A 1 628 ? 99.024 27.919 56.067 1.00 36.41 639 PHE A CA 1
ATOM 5043 C C . PHE A 1 628 ? 100.182 28.493 55.275 1.00 39.31 639 PHE A C 1
ATOM 5044 O O . PHE A 1 628 ? 101.342 28.355 55.678 1.00 38.85 639 PHE A O 1
ATOM 5052 N N . LYS A 1 629 ? 99.872 29.154 54.162 1.00 40.50 640 LYS A N 1
ATOM 5053 C CA . LYS A 1 629 ? 100.904 29.918 53.474 1.00 42.83 640 LYS A CA 1
ATOM 5054 C C . LYS A 1 629 ? 101.172 31.229 54.206 1.00 48.85 640 LYS A C 1
ATOM 5055 O O . LYS A 1 629 ? 102.323 31.585 54.450 1.00 50.76 640 LYS A O 1
ATOM 5058 N N . ASN A 1 630 ? 100.120 31.946 54.597 1.00 55.53 641 ASN A N 1
ATOM 5059 C CA . ASN A 1 630 ? 100.289 33.120 55.450 1.00 60.08 641 ASN A CA 1
ATOM 5060 C C . ASN A 1 630 ? 100.425 32.639 56.896 1.00 61.38 641 ASN A C 1
ATOM 5061 O O . ASN A 1 630 ? 99.473 32.110 57.478 1.00 60.94 641 ASN A O 1
ATOM 5066 N N . LYS A 1 631 ? 101.617 32.801 57.473 1.00 60.88 642 LYS A N 1
ATOM 5067 C CA . LYS A 1 631 ? 101.848 32.370 58.849 1.00 58.21 642 LYS A CA 1
ATOM 5068 C C . LYS A 1 631 ? 101.152 33.259 59.875 1.00 53.81 642 LYS A C 1
ATOM 5069 O O . LYS A 1 631 ? 101.032 32.865 61.040 1.00 48.72 642 LYS A O 1
ATOM 5071 N N . THR A 1 632 ? 100.680 34.431 59.472 1.00 51.93 643 THR A N 1
ATOM 5072 C CA . THR A 1 632 ? 99.896 35.308 60.322 1.00 49.68 643 THR A CA 1
ATOM 5073 C C . THR A 1 632 ? 98.467 35.396 59.800 1.00 48.26 643 THR A C 1
ATOM 5074 O O . THR A 1 632 ? 98.249 35.453 58.588 1.00 45.63 643 THR A O 1
ATOM 5078 N N . PHE A 1 633 ? 97.502 35.380 60.721 1.00 48.17 644 PHE A N 1
ATOM 5079 C CA . PHE A 1 633 ? 96.103 35.609 60.369 1.00 45.94 644 PHE A CA 1
ATOM 5080 C C . PHE A 1 633 ? 95.966 36.904 59.577 1.00 47.31 644 PHE A C 1
ATOM 5081 O O . PHE A 1 633 ? 96.630 37.898 59.873 1.00 48.09 644 PHE A O 1
ATOM 5089 N N . ASP A 1 634 ? 95.108 36.880 58.558 1.00 45.04 645 ASP A N 1
ATOM 5090 C CA . ASP A 1 634 ? 94.921 38.003 57.643 1.00 47.57 645 ASP A CA 1
ATOM 5091 C C . ASP A 1 634 ? 93.448 38.372 57.681 1.00 45.93 645 ASP A C 1
ATOM 5092 O O . ASP A 1 634 ? 92.592 37.590 57.251 1.00 41.40 645 ASP A O 1
ATOM 5097 N N . GLU A 1 635 ? 93.154 39.561 58.204 1.00 49.45 646 GLU A N 1
ATOM 5098 C CA . GLU A 1 635 ? 91.770 40.000 58.298 1.00 48.65 646 GLU A CA 1
ATOM 5099 C C . GLU A 1 635 ? 91.078 40.011 56.938 1.00 45.73 646 GLU A C 1
ATOM 5100 O O . GLU A 1 635 ? 89.851 39.879 56.875 1.00 43.47 646 GLU A O 1
ATOM 5106 N N . ASN A 1 636 ? 91.836 40.133 55.844 1.00 44.85 647 ASN A N 1
ATOM 5107 C CA . ASN A 1 636 ? 91.230 40.277 54.526 1.00 48.43 647 ASN A CA 1
ATOM 5108 C C . ASN A 1 636 ? 91.604 39.161 53.558 1.00 46.06 647 ASN A C 1
ATOM 5109 O O . ASN A 1 636 ? 91.472 39.333 52.341 1.00 45.55 647 ASN A O 1
ATOM 5114 N N . GLY A 1 637 ? 92.013 38.003 54.053 1.00 41.92 648 GLY A N 1
ATOM 5115 C CA . GLY A 1 637 ? 92.182 36.893 53.142 1.00 39.32 648 GLY A CA 1
ATOM 5116 C C . GLY A 1 637 ? 92.792 35.689 53.819 1.00 39.19 648 GLY A C 1
ATOM 5117 O O . GLY A 1 637 ? 93.115 35.694 55.015 1.00 39.94 648 GLY A O 1
ATOM 5118 N N . LEU A 1 638 ? 92.965 34.657 53.007 1.00 38.21 649 LEU A N 1
ATOM 5119 C CA . LEU A 1 638 ? 93.489 33.393 53.489 1.00 38.47 649 LEU A CA 1
ATOM 5120 C C . LEU A 1 638 ? 94.163 32.675 52.332 1.00 36.95 649 LEU A C 1
ATOM 5121 O O . LEU A 1 638 ? 93.626 32.648 51.228 1.00 36.18 649 LEU A O 1
ATOM 5126 N N . GLU A 1 639 ? 95.295 32.038 52.599 1.00 35.13 650 GLU A N 1
ATOM 5127 C CA . GLU A 1 639 ? 95.901 31.156 51.610 1.00 36.98 650 GLU A CA 1
ATOM 5128 C C . GLU A 1 639 ? 96.487 29.953 52.334 1.00 37.18 650 GLU A C 1
ATOM 5129 O O . GLU A 1 639 ? 97.316 30.116 53.238 1.00 34.00 650 GLU A O 1
ATOM 5135 N N . ILE A 1 640 ? 96.052 28.756 51.944 1.00 34.72 651 ILE A N 1
ATOM 5136 C CA . ILE A 1 640 ? 96.551 27.507 52.505 1.00 33.95 651 ILE A CA 1
ATOM 5137 C C . ILE A 1 640 ? 96.965 26.586 51.362 1.00 34.89 651 ILE A C 1
ATOM 5138 O O . ILE A 1 640 ? 96.650 26.818 50.194 1.00 34.97 651 ILE A O 1
ATOM 5143 N N . GLU A 1 641 ? 97.693 25.530 51.719 1.00 33.22 652 GLU A N 1
ATOM 5144 C CA . GLU A 1 641 ? 98.147 24.527 50.767 1.00 31.12 652 GLU A CA 1
ATOM 5145 C C . GLU A 1 641 ? 97.839 23.170 51.378 1.00 32.75 652 GLU A C 1
ATOM 5146 O O . GLU A 1 641 ? 98.245 22.901 52.511 1.00 32.52 652 GLU A O 1
ATOM 5152 N N . VAL A 1 642 ? 97.087 22.336 50.665 1.00 31.60 653 VAL A N 1
ATOM 5153 C CA . VAL A 1 642 ? 96.789 20.994 51.182 1.00 30.71 653 VAL A CA 1
ATOM 5154 C C . VAL A 1 642 ? 97.397 20.021 50.203 1.00 34.45 653 VAL A C 1
ATOM 5155 O O . VAL A 1 642 ? 97.653 20.386 49.059 1.00 39.79 653 VAL A O 1
ATOM 5170 N N . VAL A 1 644 ? 96.981 15.886 48.771 1.00 30.68 655 VAL A N 1
ATOM 5171 C CA . VAL A 1 644 ? 96.209 14.654 48.755 1.00 31.03 655 VAL A CA 1
ATOM 5172 C C . VAL A 1 644 ? 97.062 13.621 48.044 1.00 31.46 655 VAL A C 1
ATOM 5173 O O . VAL A 1 644 ? 97.383 13.779 46.871 1.00 33.26 655 VAL A O 1
ATOM 5177 N N . ASN A 1 645 ? 97.476 12.586 48.775 1.00 32.62 656 ASN A N 1
ATOM 5178 C CA . ASN A 1 645 ? 98.448 11.618 48.276 1.00 35.47 656 ASN A CA 1
ATOM 5179 C C . ASN A 1 645 ? 99.605 12.336 47.596 1.00 37.92 656 ASN A C 1
ATOM 5180 O O . ASN A 1 645 ? 100.056 11.980 46.505 1.00 36.04 656 ASN A O 1
ATOM 5185 N N . GLY A 1 646 ? 100.074 13.386 48.263 1.00 39.77 657 GLY A N 1
ATOM 5186 C CA . GLY A 1 646 ? 101.261 14.100 47.836 1.00 37.55 657 GLY A CA 1
ATOM 5187 C C . GLY A 1 646 ? 101.027 15.124 46.747 1.00 38.96 657 GLY A C 1
ATOM 5188 O O . GLY A 1 646 ? 101.980 15.785 46.340 1.00 38.99 657 GLY A O 1
ATOM 5200 N N . LYS A 1 648 ? 99.675 18.673 45.432 1.00 40.91 659 LYS A N 1
ATOM 5201 C CA . LYS A 1 648 ? 99.401 19.968 46.053 1.00 40.79 659 LYS A CA 1
ATOM 5202 C C . LYS A 1 648 ? 98.124 20.598 45.519 1.00 38.91 659 LYS A C 1
ATOM 5203 O O . LYS A 1 648 ? 97.825 20.487 44.332 1.00 39.50 659 LYS A O 1
ATOM 5209 N N . GLN A 1 649 ? 97.356 21.235 46.403 1.00 33.90 660 GLN A N 1
ATOM 5210 C CA A GLN A 1 649 ? 96.214 22.050 45.998 0.43 32.68 660 GLN A CA 1
ATOM 5211 C CA B GLN A 1 649 ? 96.217 22.054 46.002 0.57 32.50 660 GLN A CA 1
ATOM 5212 C C . GLN A 1 649 ? 96.243 23.321 46.837 1.00 34.34 660 GLN A C 1
ATOM 5213 O O . GLN A 1 649 ? 96.177 23.254 48.067 1.00 34.35 660 GLN A O 1
ATOM 5224 N N . SER A 1 650 ? 96.363 24.472 46.179 1.00 34.51 661 SER A N 1
ATOM 5225 C CA . SER A 1 650 ? 96.248 25.754 46.860 1.00 36.84 661 SER A CA 1
ATOM 5226 C C . SER A 1 650 ? 94.778 26.153 46.994 1.00 36.87 661 SER A C 1
ATOM 5227 O O . SER A 1 650 ? 93.982 25.973 46.070 1.00 33.26 661 SER A O 1
ATOM 5230 N N . LEU A 1 651 ? 94.421 26.683 48.158 1.00 35.94 662 LEU A N 1
ATOM 5231 C CA . LEU A 1 651 ? 93.068 27.158 48.424 1.00 31.91 662 LEU A CA 1
ATOM 5232 C C . LEU A 1 651 ? 93.216 28.534 49.025 1.00 36.99 662 LEU A C 1
ATOM 5233 O O . LEU A 1 651 ? 93.963 28.717 50.011 1.00 39.01 662 LEU A O 1
ATOM 5249 N N . TYR A 1 653 ? 91.566 32.943 49.157 1.00 30.46 664 TYR A N 1
ATOM 5250 C CA . TYR A 1 653 ? 90.590 33.958 48.770 1.00 34.80 664 TYR A CA 1
ATOM 5251 C C . TYR A 1 653 ? 91.057 35.325 49.239 1.00 37.82 664 TYR A C 1
ATOM 5252 O O . TYR A 1 653 ? 91.873 35.439 50.156 1.00 35.36 664 TYR A O 1
ATOM 5261 N N . LYS A 1 654 ? 90.562 36.362 48.567 1.00 41.10 665 LYS A N 1
ATOM 5262 C CA . LYS A 1 654 ? 90.735 37.740 48.987 1.00 46.31 665 LYS A CA 1
ATOM 5263 C C . LYS A 1 654 ? 89.363 38.305 49.334 1.00 46.40 665 LYS A C 1
ATOM 5264 O O . LYS A 1 654 ? 88.418 38.174 48.548 1.00 46.35 665 LYS A O 1
ATOM 5270 N N . LEU A 1 655 ? 89.249 38.914 50.509 1.00 48.41 666 LEU A N 1
ATOM 5271 C CA . LEU A 1 655 ? 87.993 39.541 50.897 1.00 50.87 666 LEU A CA 1
ATOM 5272 C C . LEU A 1 655 ? 88.050 41.041 50.624 1.00 60.95 666 LEU A C 1
ATOM 5273 O O . LEU A 1 655 ? 87.135 41.560 49.981 1.00 63.27 666 LEU A O 1
#

Radius of gyration: 29.97 Å; Cα contacts (8 Å, |Δi|>4): 1244; chains: 1; bounding box: 96×43×57 Å

InterPro domains:
  IPR008929 Chondroitin AC/alginate lyase [G3DSA:1.50.10.100] (19-395)
  IPR008929 Chondroitin AC/alginate lyase [SSF48230] (114-384)
  IPR012480 Heparinase II/III-like, C-terminal [PF07940] (397-629)
  IPR031680 Heparin-sulfate lyase, N-terminal [PF16889] (29-383)
  IPR054646 Heparin-sulfate lyase HepC [NF045573] (13-664)

CATH classification: 1.50.10.100 (+1 more: 2.70.98.70)

Sequence (613 aa):
GSQELSEVFSLLNLDYPGLEKVALHQEGKDEDAAALLDYYRARTNVKTPDINLKKITIGKEEQQWADDGLKHTFFYNYGEDINWQYWPVKDNELRWQLHRHKWFTPMGAYRVSGDEKYAKEWAYQYIDWIKKNPLVKMDKKEYELVSDGKIKGEVENVRFAWRPLEVSNRLQDQTTQFQLFLPSPSFTPDFLTEFLVNYHKHAVHILANYSDQGNHLLFEAQRMMIYAGAFFPEFEAPAWRSGIDILNREVNVQVYNDGGQFELDPHYHLAAINIFCALGIADVNGFRNEFPQEYLDTIEMIMFYANISFPDYTNPCFSDAKITEKEMLKNYRAWSKLFPNEETIYLATDGEGALPDDYMSGFLKSGFFVFRNSWGMDATQMVVKAGPKGFWHCQPDNGTFEMMWFNGKNLFPDSGSYVYAGEGEVMEQRNWHRQTSVHNTVTLDNNLETTESVTLWQPEGNIQTLVTENPSYKNFKHRRRSVFFVDNTYFVIVDEVSGSAGSVNLHYQMPKGEIANSREDMTFLTQFEDGSNMLQCFGPEGMSMKEPGWCCSTAYRKRYYKRMNVSFNVKDNENAVRYITVIYPVSSADAPFDAKFKNKTFDENGLEIEVVNGKQQSLYKL

Secondary structure (DSSP, 8-state):
------THHHHS-TTSTT-S---TGGGT-HHHH--HHHHHHH--S--BTTB-TTS----HHHHHHHHHHHTTB---B-TTTT-TT--SS--HHHHHHHTT-TTHHHH--HHHH--THHHHHHHHHHHHHHHHS------HHHHTTSPSSHHHHHHHHHHHHT-HHHHHHHHHHHHHHHHHHTTSTTS-HHHHHHHHHHHHHHHHHHHHS--SSSHHHHHHHHHHHHHHHH-TT--HHHH--HHHHHHHHHHHHB-TTS-BTT--HHHHHHHHHHH--HHHHHTTT-GGGS-HHHHHHH--HHHHHHHS-TTS-----TTPPPP--HHHHHHHHHHHH-------TTTT------S----BTTTTEEEEES-SSTT-EEEEEE--S---SS--S-TT-EEEEETTEESS--------S-STHHHHHHHHHH-GGGSSSEEE----S----B--EE--SSEEEEEEEEEEETTEEEEEEEEEETTTEEEEEEEEES----EEEEEEPPSS-EEEETTTTEEEE-PSTT----EEE--TT-EE--EEEEEEETTEEEEEEEEEEE---SSS-EEEEEEE----TT-----EESSSS-BTTB--EE------B--B-

Foldseek 3Di:
DPFAAACLVVQFQCPPPQNVVCCCVVVVNNQVNLNVLVSVVPDDQADAPVDDLVDDDADPVLLVQLVCLLQCNHCPRQDPLGPLCDPPDPDLPVSQVRLLRVNLLSLLCCSVVVDCSSLLSSLVVVVSCCVQQDQDADDPVVLVVDDDDSVNVNHVSCVRNQPLQSLLSCLQCVLSSCVSNSVDVSCDSSSVSVVSVVSVVSLVSLVVPQDPDDVSNLSSLLSLLVNLLNCVRGVSVVSVVSQVSLVVVLVVAADPLQAGQQLFLAVLVVNLVSLLSCRSCVSNPNNVVHDPVSVVNSVNVVVSLQQAALQRWHAQAFQAFTDHVVVLVVLVSVCVSVCAQCNVSNVVHRGDHDPAAWDRQASAWTKAWPDSHLQIWMKIAHAHADHDDRHAQAHGFMWIQGNHGTWAGQQHQQAPDDDDPSVVVRVQSRWNLRTQAKDAVGGFPHRHKDWPFAHDDQWTKIWIWDQRDVQKIWIWMWICHRSFWIKIKIKIAGFDHKMKRKGWGDDDDWDADQVFQDIWHDDPPGKIKKGKDWDPPWGKDDWGWHGNDHNDIDITDIMITIDQDGRFMTMMMMIMGIDHPPAWKDKAWPPPGDDPFDGWMFMTNPTDIDDGD

Organism: Bacteroides thetaiotaomicron (strain ATCC 29148 / DSM 2079 / JCM 5827 / CCUG 10774 / NCTC 10582 / VPI-5482 / E50) (NCBI:txid226186)

B-factor: mean 42.22, std 20.91, range [15.03, 145.13]

Nearest PDB structures (foldseek):
  5jmf-assembly1_A  TM=1.001E+00  e=0.000E+00  Bacteroides thetaiotaomicron VPI-5482
  5jmd-assembly1_A  TM=9.865E-01  e=3.763E-101  Bacteroides thetaiotaomicron VPI-5482
  4mmi-assembly1_A  TM=9.258E-01  e=1.790E-60  Pedobacter heparinus
  4mmh-assembly1_A  TM=8.934E-01  e=1.317E-60  Pedobacter heparinus
  4fnv-assembly1_A  TM=7.991E-01  e=2.363E-51  Bacteroides thetaiotaomicron VPI-5482

Solvent-accessible surface area: 27869 Å² total